Protein AF-A0A1Y6LT30-F1 (afdb_monomer_lite)

Organism: NCBI:txid1276529

Radius of gyration: 30.57 Å; chains: 1; bounding box: 63×72×105 Å

Foldseek 3Di:
DDDPDDWPDPPPPCPPVVVVPDPPVVVVVVVVVCPDPPPPDDDPPVVQQPAQEDEAEDDDDPPPPPPPPLCVVLVPLDQGHQHAEYAYEAEEQVSLQSVLVRNQQHNHQYYEYENYQHDLVSVLSNLVSYPAHAYYYDEYFAQVDDHAADELQSVLVSCLVNLARHAEYAYYYLAHQSPSHPLVVFAAASQSNANHAYYHYEQCNHGNPDHLLVDQVPRRHHLNYAYYEYEYADALLCVLSNLVNCLNSVVSNHFKYKYKYAQADPVPPPDDGRVVVCVVLCPVVVQFACGPPQWDWHWDQGSNGIITMIIGGRQNPDPCRSNVVSVCCNPPNCSVVSVNRHPPVVVVVVVVVVVVVVVVVVVVVVVVVVVVPDDDDDDDDDDDDDDDDDD

pLDDT: mean 70.22, std 22.08, range [25.83, 98.25]

InterPro domains:
  IPR056867 Leucine-rich repeat domain [PF24969] (79-248)

Secondary structure (DSSP, 8-state):
------------TTTTSTTTS-S-HHHHHHHHH---S--SS---HHHHTT--EEEEE--STTTTS-HHHHHHHHSS-PPPP---EEEEES-BHHHHHHHHHH-TTB---EEEEES-B--HHHHHHHHHTBSS--EEEEE---TT---PPEEHHHHHHHHGGGTTT--EEEEE-TTTTTTTEE-TT-PPP-TT-TT--EEEEEHHHHHTTS-GGGS-GGGTS-TT--EEEEE--S-GGGHHHHHHHHGGGGGGT--EEEEEEES--TT-SSS--TTGGGTTGGGGGGG---TT-SEEEEEEEETTEEEEEEEE--GGG-TTTTHHHHHHHHHHHHHHHHHTTS--HHHHHHHHHHHHHHHHHHHHHHHHHHHTT------------------

Sequence (391 aa):
MNSHHRECQPPSTDRLVRSWNAPTKLLEDFLLALRLPQIGTIVGHGVLTRLKYLKFTGHGADFREKQMFTSGLLNAGSTLPAIQTLSARGVTSDRIARWCSMARASTITDLSLIQSDIHENTLDELITGCKKLSRFAYAIEDPSTELESVSVPILSLILLQHRESLVCLCLSNPSNRGEAWDTESGSTSWTEFRNLTTLEVDEQLLVGDVNLAEHDLTRLLPASLRNLKIDTFGHISKLDSMLLRLDSLLPQGLDTLRISFPLYWKEYRGHRRLNTEYMHMFRHAETMTCGHRPYFLVLEHRAGGKRIELQTWDLQEWQDGLTRLTVETRRHGIKRLVELQLPNIWDSDSVLGEALMENFESTVLAVELAGSQRGDIIEDVGSAPAVREAP

Structure (mmCIF, N/CA/C/O backbone):
data_AF-A0A1Y6LT30-F1
#
_entry.id   AF-A0A1Y6LT30-F1
#
loop_
_atom_site.group_PDB
_atom_site.id
_atom_site.type_symbol
_atom_site.label_atom_id
_atom_site.label_alt_id
_atom_site.label_comp_id
_atom_site.label_asym_id
_atom_site.label_entity_id
_atom_site.label_seq_id
_atom_site.pdbx_PDB_ins_code
_atom_site.Cartn_x
_atom_site.Cartn_y
_atom_site.Cartn_z
_atom_site.occupancy
_atom_site.B_iso_or_equiv
_atom_site.auth_seq_id
_atom_site.auth_comp_id
_atom_site.auth_asym_id
_atom_site.auth_atom_id
_atom_site.pdbx_PDB_model_num
ATOM 1 N N . MET A 1 1 ? 16.720 -37.968 -12.703 1.00 38.00 1 MET A N 1
ATOM 2 C CA . MET A 1 1 ? 16.688 -36.847 -11.738 1.00 38.00 1 MET A CA 1
ATOM 3 C C . MET A 1 1 ? 15.489 -36.002 -12.119 1.00 38.00 1 MET A C 1
ATOM 5 O O . MET A 1 1 ? 15.539 -35.340 -13.142 1.00 38.00 1 MET A O 1
ATOM 9 N N . ASN A 1 2 ? 14.379 -36.145 -11.394 1.00 25.83 2 ASN A N 1
ATOM 10 C CA . ASN A 1 2 ? 13.115 -35.488 -11.732 1.00 25.83 2 ASN A CA 1
ATOM 11 C C . ASN A 1 2 ? 13.124 -34.064 -11.168 1.00 25.83 2 ASN A C 1
ATOM 13 O O . ASN A 1 2 ? 12.941 -33.875 -9.967 1.00 25.83 2 ASN A O 1
ATOM 17 N N . SER A 1 3 ? 13.368 -33.074 -12.024 1.00 26.75 3 SER A N 1
ATOM 18 C CA . SER A 1 3 ? 13.163 -31.663 -11.709 1.00 26.75 3 SER A CA 1
ATOM 19 C C . SER A 1 3 ? 11.670 -31.355 -11.792 1.00 26.75 3 SER A C 1
ATOM 21 O O . SER A 1 3 ? 11.097 -31.276 -12.876 1.00 26.75 3 SER A O 1
ATOM 23 N N . HIS A 1 4 ? 11.024 -31.204 -10.639 1.00 28.62 4 HIS A N 1
ATOM 24 C CA . HIS A 1 4 ? 9.681 -30.643 -10.573 1.00 28.62 4 HIS A CA 1
ATOM 25 C C . HIS A 1 4 ? 9.721 -29.177 -11.026 1.00 28.62 4 HIS A C 1
ATOM 27 O O . HIS A 1 4 ? 10.128 -28.298 -10.270 1.00 28.62 4 HIS A O 1
ATOM 33 N N . HIS A 1 5 ? 9.291 -28.923 -12.262 1.00 31.83 5 HIS A N 1
ATOM 34 C CA . HIS A 1 5 ? 8.921 -27.595 -12.736 1.00 31.83 5 HIS A CA 1
ATOM 35 C C . HIS A 1 5 ? 7.693 -27.118 -11.956 1.00 31.83 5 HIS A C 1
ATOM 37 O O . HIS A 1 5 ? 6.584 -27.610 -12.157 1.00 31.83 5 HIS A O 1
ATOM 43 N N . ARG A 1 6 ? 7.894 -26.177 -11.030 1.00 31.36 6 ARG A N 1
ATOM 44 C CA . ARG A 1 6 ? 6.815 -25.318 -10.541 1.00 31.36 6 ARG A CA 1
ATOM 45 C C . ARG A 1 6 ? 6.813 -24.065 -11.405 1.00 31.36 6 ARG A C 1
ATOM 47 O O . ARG A 1 6 ? 7.781 -23.311 -11.393 1.00 31.36 6 ARG A O 1
ATOM 54 N N . GLU A 1 7 ? 5.742 -23.866 -12.161 1.00 32.81 7 GLU A N 1
ATOM 55 C CA . GLU A 1 7 ? 5.439 -22.572 -12.763 1.00 32.81 7 GLU A CA 1
ATOM 56 C C . GLU A 1 7 ? 5.232 -21.555 -11.635 1.00 32.81 7 GLU A C 1
ATOM 58 O O . GLU A 1 7 ? 4.319 -21.689 -10.816 1.00 32.81 7 GLU A O 1
ATOM 63 N N . CYS A 1 8 ? 6.103 -20.548 -11.569 1.00 36.66 8 CYS A N 1
ATOM 64 C CA . CYS A 1 8 ? 5.897 -19.383 -10.721 1.00 36.66 8 CYS A CA 1
ATOM 65 C C . CYS A 1 8 ? 4.796 -18.533 -11.359 1.00 36.66 8 CYS A C 1
ATOM 67 O O . CYS A 1 8 ? 5.068 -17.664 -12.182 1.00 36.66 8 CYS A O 1
ATOM 69 N N . GLN A 1 9 ? 3.538 -18.809 -11.020 1.00 38.75 9 GLN A N 1
ATOM 70 C CA . GLN A 1 9 ? 2.475 -17.844 -11.270 1.00 38.75 9 GLN A CA 1
ATOM 71 C C . GLN A 1 9 ? 2.670 -16.659 -10.316 1.00 38.75 9 GLN A C 1
ATOM 73 O O . GLN A 1 9 ? 2.970 -16.885 -9.138 1.00 38.75 9 GLN A O 1
ATOM 78 N N . PRO A 1 10 ? 2.484 -15.408 -10.775 1.00 40.22 10 PRO A N 1
ATOM 79 C CA . PRO A 1 10 ? 2.452 -14.277 -9.861 1.00 40.22 10 PRO A CA 1
ATOM 80 C C . PRO A 1 10 ? 1.373 -14.553 -8.802 1.00 40.22 10 PRO A C 1
ATOM 82 O O . PRO A 1 10 ? 0.335 -15.142 -9.138 1.00 40.22 10 PRO A O 1
ATOM 85 N N . PRO A 1 11 ? 1.570 -14.160 -7.530 1.00 41.97 11 PRO A N 1
ATOM 86 C CA . PRO A 1 11 ? 0.495 -14.225 -6.554 1.00 41.97 11 PRO A CA 1
ATOM 87 C C . PRO A 1 11 ? -0.694 -13.469 -7.143 1.00 41.97 11 PRO A C 1
ATOM 89 O O . PRO A 1 11 ? -0.612 -12.268 -7.386 1.00 41.97 11 PRO A O 1
ATOM 92 N N . SER A 1 12 ? -1.771 -14.199 -7.452 1.00 35.78 12 SER A N 1
ATOM 93 C CA . SER A 1 12 ? -2.916 -13.648 -8.170 1.00 35.78 12 SER A CA 1
ATOM 94 C C . SER A 1 12 ? -3.327 -12.323 -7.525 1.00 35.78 12 SER A C 1
ATOM 96 O O . SER A 1 12 ? -3.601 -12.294 -6.318 1.00 35.78 12 SER A O 1
ATOM 98 N N . THR A 1 13 ? -3.430 -11.259 -8.324 1.00 37.12 13 THR A N 1
ATOM 99 C CA . THR A 1 13 ? -4.069 -9.974 -7.965 1.00 37.12 13 THR A CA 1
ATOM 100 C C . THR A 1 13 ? -5.422 -10.184 -7.270 1.00 37.12 13 THR A C 1
ATOM 102 O O . THR A 1 13 ? -5.844 -9.404 -6.416 1.00 37.12 13 THR A O 1
ATOM 105 N N . ASP A 1 14 ? -6.041 -11.330 -7.539 1.00 30.61 14 ASP A N 1
ATOM 106 C CA . ASP A 1 14 ? -7.254 -11.831 -6.927 1.00 30.61 14 ASP A CA 1
ATOM 107 C C . ASP A 1 14 ? -7.170 -12.255 -5.449 1.00 30.61 14 ASP A C 1
ATOM 109 O O . ASP A 1 14 ? -8.220 -12.475 -4.867 1.00 30.61 14 ASP A O 1
ATOM 113 N N . ARG A 1 15 ? -6.020 -12.368 -4.766 1.00 29.08 15 ARG A N 1
ATOM 114 C CA . ARG A 1 15 ? -6.014 -12.849 -3.357 1.00 29.08 15 ARG A CA 1
ATOM 115 C C . ARG A 1 15 ? -6.019 -11.762 -2.287 1.00 29.08 15 ARG A C 1
ATOM 117 O O . ARG A 1 15 ? -6.565 -11.992 -1.210 1.00 29.08 15 ARG A O 1
ATOM 124 N N . LEU A 1 16 ? -5.506 -10.568 -2.568 1.00 33.03 16 LEU A N 1
ATOM 125 C CA . LEU A 1 16 ? -5.553 -9.457 -1.605 1.00 33.03 16 LEU A CA 1
ATOM 126 C C . LEU A 1 16 ? -6.727 -8.511 -1.866 1.00 33.03 16 LEU A C 1
ATOM 128 O O . LEU A 1 16 ? -7.348 -8.062 -0.915 1.00 33.03 16 LEU A O 1
ATOM 132 N N . VAL A 1 17 ? -7.143 -8.329 -3.124 1.00 32.22 17 VAL A N 1
ATOM 133 C CA . VAL A 1 17 ? -8.356 -7.551 -3.428 1.00 32.22 17 VAL A CA 1
ATOM 134 C C . VAL A 1 17 ? -9.623 -8.414 -3.358 1.00 32.22 17 VAL A C 1
ATOM 136 O O . VAL A 1 17 ? -10.639 -7.914 -2.880 1.00 32.22 17 VAL A O 1
ATOM 139 N N . ARG A 1 18 ? -9.594 -9.728 -3.678 1.00 31.31 18 ARG A N 1
ATOM 140 C CA . ARG A 1 18 ? -10.751 -10.601 -3.354 1.00 31.31 18 ARG A CA 1
ATOM 141 C C . ARG A 1 18 ? -10.805 -11.062 -1.900 1.00 31.31 18 ARG A C 1
ATOM 143 O O . ARG A 1 18 ? -11.885 -11.435 -1.467 1.00 31.31 18 ARG A O 1
ATOM 150 N N . SER A 1 19 ? -9.734 -10.976 -1.101 1.00 34.22 19 SER A N 1
ATOM 151 C CA . SER A 1 19 ? -9.911 -11.144 0.358 1.00 34.22 19 SER A CA 1
ATOM 152 C C . SER A 1 19 ? -10.644 -9.961 0.997 1.00 34.22 19 SER A C 1
ATOM 154 O O . SER A 1 19 ? -11.203 -10.113 2.079 1.00 34.22 19 SER A O 1
ATOM 156 N N . TRP A 1 20 ? -10.727 -8.827 0.294 1.00 38.78 20 TRP A N 1
ATOM 157 C CA . TRP A 1 20 ? -11.555 -7.681 0.673 1.00 38.78 20 TRP A CA 1
ATOM 158 C C . TRP A 1 20 ? -12.892 -7.648 -0.092 1.00 38.78 20 TRP A C 1
ATOM 160 O O . TRP A 1 20 ? -13.867 -7.093 0.407 1.00 38.78 20 TRP A O 1
ATOM 170 N N . ASN A 1 21 ? -12.975 -8.315 -1.252 1.00 35.88 21 ASN A N 1
ATOM 171 C CA . ASN A 1 21 ? -14.168 -8.432 -2.098 1.00 35.88 21 ASN A CA 1
ATOM 172 C C . ASN A 1 21 ? -14.305 -9.829 -2.771 1.00 35.88 21 ASN A C 1
ATOM 174 O O . ASN A 1 21 ? -14.048 -9.937 -3.967 1.00 35.88 21 ASN A O 1
ATOM 178 N N . ALA A 1 22 ? -14.678 -10.898 -2.040 1.00 29.78 22 ALA A N 1
ATOM 179 C CA . ALA A 1 22 ? -15.556 -12.026 -2.458 1.00 29.78 22 ALA A CA 1
ATOM 180 C C . ALA A 1 22 ? -15.395 -13.291 -1.563 1.00 29.78 22 ALA A C 1
ATOM 182 O O . ALA A 1 22 ? -14.272 -13.619 -1.194 1.00 29.78 22 ALA A O 1
ATOM 183 N N . PRO A 1 23 ? -16.472 -14.052 -1.233 1.00 39.34 23 PRO A N 1
ATOM 184 C CA . PRO A 1 23 ? -17.679 -14.269 -2.030 1.00 39.34 23 PRO A CA 1
ATOM 185 C C . PRO A 1 23 ? -18.854 -13.395 -1.582 1.00 39.34 23 PRO A C 1
ATOM 187 O O . PRO A 1 23 ? -19.693 -13.788 -0.777 1.00 39.34 23 PRO A O 1
ATOM 190 N N . THR A 1 24 ? -18.948 -12.217 -2.189 1.00 44.81 24 THR A N 1
ATOM 191 C CA . THR A 1 24 ? -20.151 -11.392 -2.224 1.00 44.81 24 THR A CA 1
ATOM 192 C C . THR A 1 24 ? -21.163 -11.954 -3.206 1.00 44.81 24 THR A C 1
ATOM 194 O O . THR A 1 24 ? -22.329 -11.785 -2.945 1.00 44.81 24 THR A O 1
ATOM 197 N N . LYS A 1 25 ? -20.800 -12.721 -4.244 1.00 34.50 25 LYS A N 1
ATOM 198 C CA . LYS A 1 25 ? -21.785 -13.179 -5.248 1.00 34.50 25 LYS A CA 1
ATOM 199 C C . LYS A 1 25 ? -22.912 -14.055 -4.685 1.00 34.50 25 LYS A C 1
ATOM 201 O O . LYS A 1 25 ? -24.066 -13.795 -4.965 1.00 34.50 25 LYS A O 1
ATOM 206 N N . LEU A 1 26 ? -22.609 -15.020 -3.813 1.00 34.72 26 LEU A N 1
ATOM 207 C CA . LEU A 1 26 ? -23.641 -15.865 -3.186 1.00 34.72 26 LEU A CA 1
ATOM 208 C C . LEU A 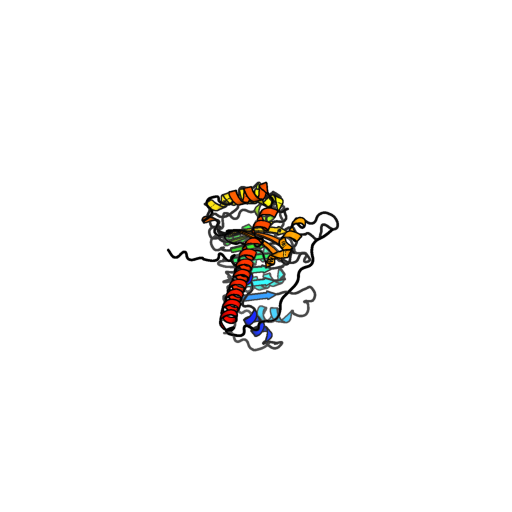1 26 ? -24.484 -15.108 -2.151 1.00 34.72 26 LEU A C 1
ATOM 210 O O . LEU A 1 26 ? -25.648 -15.437 -1.972 1.00 34.72 26 LEU A O 1
ATOM 214 N N . LEU A 1 27 ? -23.916 -14.098 -1.482 1.00 38.81 27 LEU A N 1
ATOM 215 C CA . LEU A 1 27 ? -24.623 -13.277 -0.494 1.00 38.81 27 LEU A CA 1
ATOM 216 C C . LEU A 1 27 ? -25.384 -12.117 -1.149 1.00 38.81 27 LEU A C 1
ATOM 218 O O . LEU A 1 27 ? -26.442 -11.744 -0.672 1.00 38.81 27 LEU A O 1
ATOM 222 N N . GLU A 1 28 ? -24.866 -11.565 -2.241 1.00 35.16 28 GLU A N 1
ATOM 223 C CA . GLU A 1 28 ? -25.508 -10.583 -3.109 1.00 35.16 28 GLU A CA 1
ATOM 224 C C . GLU A 1 28 ? -26.644 -11.251 -3.852 1.00 35.16 28 GLU A C 1
ATOM 226 O O . GLU A 1 28 ? -27.709 -10.671 -3.850 1.00 35.16 28 GLU A O 1
ATOM 231 N N . ASP A 1 29 ? -26.500 -12.479 -4.355 1.00 33.47 29 ASP A N 1
ATOM 232 C CA . ASP A 1 29 ? -27.620 -13.247 -4.906 1.00 33.47 29 ASP A CA 1
ATOM 233 C C . ASP A 1 29 ? -28.640 -13.613 -3.810 1.00 33.47 29 ASP A C 1
ATOM 235 O O . ASP A 1 29 ? -29.841 -13.572 -4.059 1.00 33.47 29 ASP A O 1
ATOM 239 N N . PHE A 1 30 ? -28.205 -13.874 -2.568 1.00 33.78 30 PHE A N 1
ATOM 240 C CA . PHE A 1 30 ? -29.105 -14.102 -1.424 1.00 33.78 30 PHE A CA 1
ATOM 241 C C . PHE A 1 30 ? -29.825 -12.818 -0.965 1.00 33.78 30 PHE A C 1
ATOM 243 O O . PHE A 1 30 ? -30.998 -12.858 -0.600 1.00 33.78 30 PHE A O 1
ATOM 250 N N . LEU A 1 31 ? -29.159 -11.663 -1.020 1.00 35.16 31 LEU A N 1
ATOM 251 C CA . LEU A 1 31 ? -29.709 -10.348 -0.669 1.00 35.16 31 LEU A CA 1
ATOM 252 C C . LEU A 1 31 ? -30.487 -9.705 -1.835 1.00 35.16 31 LEU A C 1
ATOM 254 O O . LEU A 1 31 ? -31.422 -8.953 -1.588 1.00 35.16 31 LEU A O 1
ATOM 258 N N . LEU A 1 32 ? -30.168 -10.037 -3.090 1.00 35.28 32 LEU A N 1
ATOM 259 C CA . LEU A 1 32 ? -30.916 -9.677 -4.304 1.00 35.28 32 LEU A CA 1
ATOM 260 C C . LEU A 1 32 ? -32.156 -10.558 -4.468 1.00 35.28 32 LEU A C 1
ATOM 262 O O . LEU A 1 32 ? -33.185 -10.062 -4.929 1.00 35.28 32 LEU A O 1
ATOM 266 N N . ALA A 1 33 ? -32.099 -11.830 -4.049 1.00 28.86 33 ALA A N 1
ATOM 267 C CA . ALA A 1 33 ? -33.276 -12.690 -3.921 1.00 28.86 33 ALA A CA 1
ATOM 268 C C . ALA A 1 33 ? -34.242 -12.172 -2.841 1.00 28.86 33 ALA A C 1
ATOM 270 O O . ALA A 1 33 ? -35.457 -12.322 -2.968 1.00 28.86 33 ALA A O 1
ATOM 271 N N . LEU A 1 34 ? -33.727 -11.470 -1.828 1.00 31.62 34 LEU A N 1
ATOM 272 C CA . LEU A 1 34 ? -34.512 -10.686 -0.878 1.00 31.62 34 LEU A CA 1
ATOM 273 C C . LEU A 1 34 ? -34.833 -9.297 -1.463 1.00 31.62 34 LEU A C 1
ATOM 275 O O . LEU A 1 34 ? -34.450 -8.265 -0.914 1.00 31.62 34 LEU A O 1
ATOM 279 N N . ARG A 1 35 ? -35.608 -9.240 -2.558 1.00 33.59 35 ARG A N 1
ATOM 280 C CA . ARG A 1 35 ? -36.360 -8.019 -2.909 1.00 33.59 35 ARG A CA 1
ATOM 281 C C . ARG A 1 35 ? -37.359 -7.731 -1.784 1.00 33.59 35 ARG A C 1
ATOM 283 O O . ARG A 1 35 ? -38.499 -8.180 -1.845 1.00 33.59 35 ARG A O 1
ATOM 290 N N . LEU A 1 36 ? -36.943 -7.023 -0.737 1.00 33.44 36 LEU A N 1
ATOM 291 C CA . LEU A 1 36 ? -37.774 -6.841 0.452 1.00 33.44 36 LEU A CA 1
ATOM 292 C C . LEU A 1 36 ? -37.873 -5.380 0.897 1.00 33.44 36 LEU A C 1
ATOM 294 O O . LEU A 1 36 ? -37.036 -4.893 1.653 1.00 33.44 36 LEU A O 1
ATOM 298 N N . PRO A 1 37 ? -38.999 -4.728 0.567 1.00 26.41 37 PRO A N 1
ATOM 299 C CA . PRO A 1 37 ? -39.567 -3.641 1.358 1.00 26.41 37 PRO A CA 1
ATOM 300 C C . PRO A 1 37 ? -40.207 -4.130 2.679 1.00 26.41 37 PRO A C 1
ATOM 302 O O . PRO A 1 37 ? -40.833 -3.338 3.371 1.00 26.41 37 PRO A O 1
ATOM 305 N N . GLN A 1 38 ? -40.112 -5.423 3.034 1.00 30.62 38 GLN A N 1
ATOM 306 C CA . GLN A 1 38 ? -40.931 -6.042 4.093 1.00 30.62 38 GLN A CA 1
ATOM 307 C C . GLN A 1 38 ? -40.151 -6.823 5.168 1.00 30.62 38 GLN A C 1
ATOM 309 O O . GLN A 1 38 ? -40.661 -7.792 5.719 1.00 30.62 38 GLN A O 1
ATOM 314 N N . ILE A 1 39 ? -38.950 -6.388 5.562 1.00 33.84 39 ILE A N 1
ATOM 315 C CA . ILE A 1 39 ? -38.371 -6.817 6.858 1.00 33.84 39 ILE A CA 1
ATOM 316 C C . ILE A 1 39 ? -38.741 -5.779 7.927 1.00 33.84 39 ILE A C 1
ATOM 318 O O . ILE A 1 39 ? -37.893 -5.196 8.590 1.00 33.84 39 ILE A O 1
ATOM 322 N N . GLY A 1 40 ? -40.037 -5.490 8.044 1.00 27.94 40 GLY A N 1
ATOM 323 C CA . GLY A 1 40 ? -40.580 -4.598 9.070 1.00 27.94 40 GLY A CA 1
ATOM 324 C C . GLY A 1 40 ? -41.045 -5.328 10.330 1.00 27.94 40 GLY A C 1
ATOM 325 O O . GLY A 1 40 ? -41.494 -4.676 11.264 1.00 27.94 40 GLY A O 1
ATOM 326 N N . THR A 1 41 ? -41.026 -6.668 10.372 1.00 29.89 41 THR A N 1
ATOM 327 C CA . THR A 1 41 ? -41.742 -7.371 11.458 1.00 29.89 41 THR A CA 1
ATOM 328 C C . THR A 1 41 ? -41.281 -8.792 11.781 1.00 29.89 41 THR A C 1
ATOM 330 O O . THR A 1 41 ? -41.908 -9.443 12.611 1.00 29.89 41 THR A O 1
ATOM 333 N N . ILE A 1 42 ? -40.204 -9.311 11.177 1.00 31.16 42 ILE A N 1
ATOM 334 C CA . ILE A 1 42 ? -39.772 -10.699 11.429 1.00 31.16 42 ILE A CA 1
ATOM 335 C C . ILE A 1 42 ? -38.245 -10.800 11.449 1.00 31.16 42 ILE A C 1
ATOM 337 O O . ILE A 1 42 ? -37.629 -11.328 10.531 1.00 31.16 42 ILE A O 1
ATOM 341 N N . VAL A 1 43 ? -37.608 -10.316 12.514 1.00 33.16 43 VAL A N 1
ATOM 342 C CA . VAL A 1 43 ? -36.287 -10.827 12.906 1.00 33.16 43 VAL A CA 1
ATOM 343 C C . VAL A 1 43 ? -36.322 -11.043 14.410 1.00 33.16 43 VAL A C 1
ATOM 345 O O . VAL A 1 43 ? -36.152 -10.120 15.199 1.00 33.16 43 VAL A O 1
ATOM 348 N N . GLY A 1 44 ? -36.619 -12.279 14.810 1.00 30.20 44 GLY A N 1
ATOM 349 C CA . GLY A 1 44 ? -36.559 -12.682 16.208 1.00 30.20 44 GLY A CA 1
ATOM 350 C C . GLY A 1 44 ? -35.154 -12.476 16.780 1.00 30.20 44 GLY A C 1
ATOM 351 O O . GLY A 1 44 ? -34.150 -12.629 16.081 1.00 30.20 44 GLY A O 1
ATOM 352 N N . HIS A 1 45 ? -35.103 -12.187 18.080 1.00 35.16 45 HIS A N 1
ATOM 353 C CA . HIS A 1 45 ? -33.913 -11.928 18.902 1.00 35.16 45 HIS A CA 1
ATOM 354 C C . HIS A 1 45 ? -32.724 -12.897 18.674 1.00 35.16 45 HIS A C 1
ATOM 356 O O . HIS A 1 45 ? -31.582 -12.547 18.963 1.00 35.16 45 HIS A O 1
ATOM 362 N N . GLY A 1 46 ? -32.968 -14.105 18.149 1.00 33.22 46 GLY A N 1
ATOM 363 C CA . GLY A 1 46 ? -31.957 -15.138 17.890 1.00 33.22 46 GLY A CA 1
ATOM 364 C C . GLY A 1 46 ? -31.187 -15.039 16.563 1.00 33.22 46 GLY A C 1
ATOM 365 O O . GLY A 1 46 ? -30.161 -15.701 16.431 1.00 33.22 46 GLY A O 1
ATOM 366 N N . VAL A 1 47 ? -31.632 -14.244 15.582 1.00 44.50 47 VAL A N 1
ATOM 367 C CA . VAL A 1 47 ? -30.889 -14.065 14.311 1.00 44.50 47 VAL A CA 1
ATOM 368 C C . VAL A 1 47 ? -29.802 -13.001 14.463 1.00 44.50 47 VAL A C 1
ATOM 370 O O . VAL A 1 47 ? -28.707 -13.145 13.919 1.00 44.50 47 VAL A O 1
ATOM 373 N N . LEU A 1 48 ? -30.066 -11.970 15.271 1.00 46.25 48 LEU A N 1
ATOM 374 C CA . LEU A 1 48 ? -29.103 -10.903 15.526 1.00 46.25 48 LEU A CA 1
ATOM 375 C C . LEU A 1 48 ? -27.870 -11.424 16.276 1.00 46.25 48 LEU A C 1
ATOM 377 O O . LEU A 1 48 ? -26.764 -11.051 15.919 1.00 46.25 48 LEU A O 1
ATOM 381 N N . THR A 1 49 ? -27.996 -12.377 17.206 1.00 47.16 49 THR A N 1
ATOM 382 C CA . THR A 1 49 ? -26.857 -12.911 17.989 1.00 47.16 49 THR A CA 1
ATOM 383 C C . THR A 1 49 ? -25.761 -13.612 17.171 1.00 47.16 49 THR A C 1
ATOM 385 O O . THR A 1 49 ? -24.690 -13.884 17.712 1.00 47.16 49 THR A O 1
ATOM 388 N N . ARG A 1 50 ? -25.983 -13.897 15.878 1.00 52.25 50 ARG A N 1
ATOM 389 C CA . ARG A 1 50 ? -25.021 -14.584 14.992 1.00 52.25 50 ARG A CA 1
ATOM 390 C C . ARG A 1 50 ? -24.339 -13.679 13.962 1.00 52.25 50 ARG A C 1
ATOM 392 O O . ARG A 1 50 ? -23.493 -14.164 13.210 1.00 52.25 50 ARG A O 1
ATOM 399 N N . LEU A 1 51 ? -24.684 -12.393 13.905 1.00 59.81 51 LEU A N 1
ATOM 400 C CA . LEU A 1 51 ? -24.072 -11.456 12.960 1.00 59.81 51 LEU A CA 1
ATOM 401 C C . LEU A 1 51 ? -22.626 -11.146 13.369 1.00 59.81 51 LEU A C 1
ATOM 403 O O . LEU A 1 51 ? -22.384 -10.469 14.364 1.00 59.81 51 LEU A O 1
ATOM 407 N N . LYS A 1 52 ? -21.668 -11.638 12.575 1.00 69.12 52 LYS A N 1
ATOM 408 C CA . LYS A 1 52 ? -20.228 -11.360 12.735 1.00 69.12 52 LYS A CA 1
ATOM 409 C C . LYS A 1 52 ? -19.715 -10.245 11.822 1.00 69.12 52 LYS A C 1
ATOM 411 O O . LYS A 1 52 ? -18.651 -9.692 12.087 1.00 69.12 52 LYS A O 1
ATOM 416 N N . TYR A 1 53 ? -20.462 -9.933 10.766 1.00 73.56 53 TYR A N 1
ATOM 417 C CA . TYR A 1 53 ? -20.080 -8.999 9.711 1.00 73.56 53 TYR A CA 1
ATOM 418 C C . TYR A 1 53 ? -21.182 -7.965 9.499 1.00 73.56 53 TYR A C 1
ATOM 420 O O . TYR A 1 53 ? -22.357 -8.327 9.397 1.00 73.56 53 TYR A O 1
ATOM 428 N N . LEU A 1 54 ? -20.795 -6.695 9.404 1.00 75.12 54 LEU A N 1
ATOM 429 C CA . LEU A 1 54 ? -21.699 -5.587 9.125 1.00 75.12 54 LEU A CA 1
ATOM 430 C C . LEU A 1 54 ? -21.088 -4.671 8.059 1.00 75.12 54 LEU A C 1
ATOM 432 O O . LEU A 1 54 ? -19.953 -4.215 8.207 1.00 75.12 54 LEU A O 1
ATOM 436 N N . LYS A 1 55 ? -21.851 -4.397 6.993 1.00 76.75 55 LYS A N 1
ATOM 437 C CA . LYS A 1 55 ? -21.453 -3.501 5.900 1.00 76.75 55 LYS A CA 1
ATOM 438 C C . LYS A 1 55 ? -22.440 -2.349 5.757 1.00 76.75 55 LYS A C 1
ATOM 440 O O . LYS A 1 55 ? -23.632 -2.585 5.571 1.00 76.75 55 LYS A O 1
ATOM 445 N N . PHE A 1 56 ? -21.939 -1.120 5.787 1.00 74.38 56 PHE A N 1
ATOM 446 C CA . PHE A 1 56 ? -22.696 0.091 5.484 1.00 74.38 56 PHE A CA 1
ATOM 447 C C . PHE A 1 56 ? -22.254 0.661 4.141 1.00 74.38 56 PHE A C 1
ATOM 449 O O . PHE A 1 56 ? -21.064 0.835 3.897 1.00 74.38 56 PHE A O 1
ATOM 456 N N . THR A 1 57 ? -23.212 0.994 3.282 1.00 69.00 57 THR A N 1
ATOM 457 C CA . THR A 1 57 ? -22.952 1.678 2.010 1.00 69.00 57 THR A CA 1
ATOM 458 C C . THR A 1 57 ? -23.859 2.898 1.899 1.00 69.00 57 THR A C 1
ATOM 460 O O . THR A 1 57 ? -25.071 2.762 1.716 1.00 69.00 57 THR A O 1
ATOM 463 N N . GLY A 1 58 ? -23.287 4.092 2.033 1.00 57.78 58 GLY A N 1
ATOM 464 C CA . GLY A 1 58 ? -23.911 5.350 1.640 1.00 57.78 58 GLY A CA 1
ATOM 465 C C . GLY A 1 58 ? -23.604 5.627 0.171 1.00 57.78 58 GLY A C 1
ATOM 466 O O . GLY A 1 58 ? -22.441 5.709 -0.207 1.00 57.78 58 GLY A O 1
ATOM 467 N N . HIS A 1 59 ? -24.630 5.739 -0.671 1.00 44.50 59 HIS A N 1
ATOM 468 C CA . HIS A 1 59 ? -24.473 6.174 -2.060 1.00 44.50 59 HIS A CA 1
ATOM 469 C C . HIS A 1 59 ? -25.072 7.571 -2.231 1.00 44.50 59 HIS A C 1
ATOM 471 O O . HIS A 1 59 ? -26.288 7.696 -2.178 1.00 44.50 59 HIS A O 1
ATOM 477 N N . GLY A 1 60 ? -24.231 8.573 -2.507 1.00 40.34 60 GLY A N 1
ATOM 478 C CA . GLY A 1 60 ? -24.600 9.821 -3.193 1.00 40.34 60 GLY A CA 1
ATOM 479 C C . GLY A 1 60 ? -25.531 10.809 -2.469 1.00 40.34 60 GLY A C 1
ATOM 480 O O . GLY A 1 60 ? -26.218 10.491 -1.502 1.00 40.34 60 GLY A O 1
ATOM 481 N N . ALA A 1 61 ? -25.548 12.040 -2.989 1.00 34.38 61 ALA A N 1
ATOM 482 C CA . ALA A 1 61 ? -26.200 13.228 -2.429 1.00 34.38 61 ALA A CA 1
ATOM 483 C C . ALA A 1 61 ? -27.750 13.209 -2.397 1.00 34.38 61 ALA A C 1
ATOM 485 O O . ALA A 1 61 ? -28.348 14.090 -1.788 1.00 34.38 61 ALA A O 1
ATOM 486 N N . ASP A 1 62 ? -28.410 12.189 -2.956 1.00 38.06 62 ASP A N 1
ATOM 487 C CA . ASP A 1 62 ? -29.883 12.071 -3.014 1.00 38.06 62 ASP A CA 1
ATOM 488 C C . ASP A 1 62 ? -30.488 11.162 -1.924 1.00 38.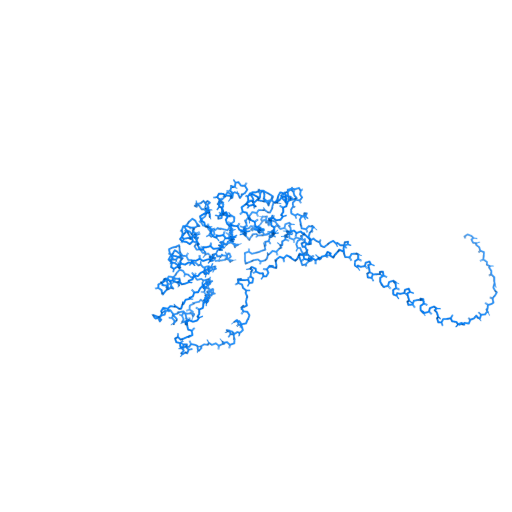06 62 ASP A C 1
ATOM 490 O O . ASP A 1 62 ? -31.548 10.556 -2.072 1.00 38.06 62 ASP A O 1
ATOM 494 N N . PHE A 1 63 ? -29.831 11.049 -0.770 1.00 41.25 63 PHE A N 1
ATOM 495 C CA . PHE A 1 63 ? -30.206 10.085 0.272 1.00 41.25 63 PHE A CA 1
ATOM 496 C C . PHE A 1 63 ? -31.042 10.659 1.427 1.00 41.25 63 PHE A C 1
ATOM 498 O O . PHE A 1 63 ? -30.896 10.237 2.578 1.00 41.25 63 PHE A O 1
ATOM 505 N N . ARG A 1 64 ? -31.966 11.589 1.145 1.00 38.03 64 ARG A N 1
ATOM 506 C CA . ARG A 1 64 ? -32.991 11.985 2.134 1.00 38.03 64 ARG A CA 1
ATOM 507 C C . ARG A 1 64 ? -34.062 10.901 2.352 1.00 38.03 64 ARG A C 1
ATOM 509 O O . ARG A 1 64 ? -34.644 10.863 3.430 1.00 38.03 64 ARG A O 1
ATOM 516 N N . GLU A 1 65 ? -34.260 9.964 1.418 1.00 34.59 65 GLU A N 1
ATOM 517 C CA . GLU A 1 65 ? -35.364 8.982 1.493 1.00 34.59 65 GLU A CA 1
ATOM 518 C C . GLU A 1 65 ? -35.045 7.623 2.148 1.00 34.59 65 GLU A C 1
ATOM 520 O O . GLU A 1 65 ? -35.969 6.925 2.560 1.00 34.59 65 GLU A O 1
ATOM 525 N N . LYS A 1 66 ? -33.780 7.228 2.361 1.0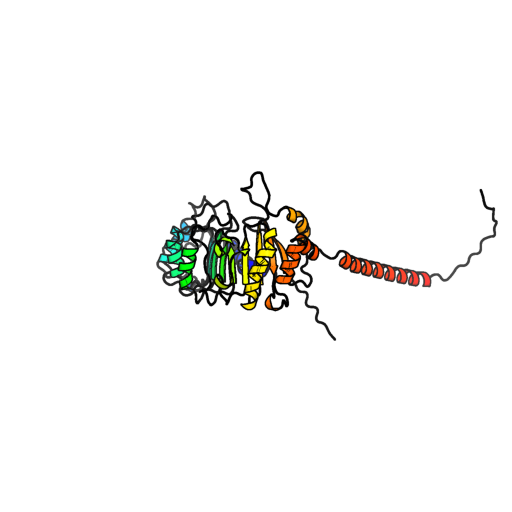0 37.34 66 LYS A N 1
ATOM 526 C CA . LYS A 1 66 ? -33.460 5.972 3.091 1.00 37.34 66 LYS A CA 1
ATOM 527 C C . LYS A 1 66 ? -33.139 6.192 4.573 1.00 37.34 66 LYS A C 1
ATOM 529 O O . LYS A 1 66 ? -32.268 5.530 5.135 1.00 37.34 66 LYS A O 1
ATOM 534 N N . GLN A 1 67 ? -33.850 7.114 5.222 1.00 38.56 67 GLN A N 1
ATOM 535 C CA . GLN A 1 67 ? -33.745 7.361 6.666 1.00 38.56 67 GLN A CA 1
ATOM 536 C C . GLN A 1 67 ? -34.367 6.247 7.535 1.00 38.56 67 GLN A C 1
ATOM 538 O O . GLN A 1 67 ? -34.065 6.183 8.725 1.00 38.56 67 GLN A O 1
ATOM 543 N N . MET A 1 68 ? -35.198 5.353 6.979 1.00 33.56 68 MET A N 1
ATOM 544 C CA . MET A 1 68 ? -35.983 4.389 7.777 1.00 33.56 68 MET A CA 1
ATOM 545 C C . MET A 1 68 ? -35.249 3.093 8.169 1.00 33.56 68 MET A C 1
ATOM 547 O O . MET A 1 68 ? -35.563 2.504 9.198 1.00 33.56 68 MET A O 1
ATOM 551 N N . PHE A 1 69 ? -34.260 2.636 7.390 1.00 35.50 69 PHE A N 1
ATOM 552 C CA . PHE A 1 69 ? -33.633 1.323 7.632 1.00 35.50 69 PHE A CA 1
ATOM 553 C C . PHE A 1 69 ? -32.588 1.352 8.755 1.00 35.50 69 PHE A C 1
ATOM 555 O O . PHE A 1 69 ? -32.496 0.422 9.553 1.00 35.50 69 PHE A O 1
ATOM 562 N N . THR A 1 70 ? -31.812 2.436 8.844 1.00 41.62 70 THR A N 1
ATOM 563 C CA . THR A 1 70 ? -30.830 2.627 9.917 1.00 41.62 70 THR A CA 1
ATOM 564 C C . THR A 1 70 ? -31.518 2.999 11.225 1.00 41.62 70 THR A C 1
ATOM 566 O O . THR A 1 70 ? -31.164 2.458 12.260 1.00 41.62 70 THR A O 1
ATOM 569 N N . SER A 1 71 ? -32.558 3.831 11.206 1.00 37.50 71 SER A N 1
ATOM 570 C CA . SER A 1 71 ? -33.283 4.228 12.422 1.00 37.50 71 SER A CA 1
ATOM 571 C C . SER A 1 71 ? -34.027 3.071 13.108 1.00 37.50 71 SER A C 1
ATOM 573 O O . SER A 1 71 ? -34.046 3.025 14.334 1.00 37.50 71 SER A O 1
ATOM 575 N N . GLY A 1 72 ? -34.569 2.097 12.366 1.00 37.88 72 GLY A N 1
ATOM 576 C CA . GLY A 1 72 ? -35.267 0.940 12.954 1.00 37.88 72 GLY A CA 1
ATOM 577 C C . GLY A 1 72 ? -34.359 -0.038 13.716 1.00 37.88 72 GLY A C 1
ATOM 578 O O . GLY A 1 72 ? -34.736 -0.526 14.777 1.00 37.88 72 GLY A O 1
ATOM 579 N N . LEU A 1 73 ? -33.144 -0.286 13.211 1.00 42.41 73 LEU A N 1
ATOM 580 C CA . LEU A 1 73 ? -32.123 -1.114 13.876 1.00 42.41 73 LEU A CA 1
ATOM 581 C C . LEU A 1 73 ? -31.354 -0.345 14.966 1.00 42.41 73 LEU A C 1
ATOM 583 O O . LEU A 1 73 ? -30.899 -0.960 15.926 1.00 42.41 73 LEU A O 1
ATOM 587 N N . LEU A 1 74 ? -31.217 0.981 14.827 1.00 44.81 74 LEU A N 1
ATOM 588 C CA . LEU A 1 74 ? -30.467 1.845 15.752 1.00 44.81 74 LEU A CA 1
ATOM 589 C C . LEU A 1 74 ? -31.302 2.367 16.942 1.00 44.81 74 LEU A C 1
ATOM 591 O O . LEU A 1 74 ? -30.727 2.853 17.908 1.00 44.81 74 LEU A O 1
ATOM 595 N N . ASN A 1 75 ? -32.639 2.272 16.913 1.00 40.22 75 ASN A N 1
ATOM 596 C CA . ASN A 1 75 ? -33.506 2.750 18.008 1.00 40.22 75 ASN A CA 1
ATOM 597 C C . ASN A 1 75 ? -33.917 1.661 19.014 1.00 40.22 75 ASN A C 1
ATOM 599 O O . ASN A 1 75 ? -34.478 1.977 20.064 1.00 40.22 75 ASN A O 1
ATOM 603 N N . ALA A 1 76 ? -33.663 0.384 18.727 1.00 38.56 76 ALA A N 1
ATOM 604 C CA . ALA A 1 76 ? -33.893 -0.682 19.692 1.00 38.56 76 ALA A CA 1
ATOM 605 C C . ALA A 1 76 ? -32.681 -0.751 20.631 1.00 38.56 76 ALA A C 1
ATOM 607 O O . ALA A 1 76 ? -31.582 -1.064 20.186 1.00 38.56 76 ALA A O 1
ATOM 608 N N . GLY A 1 77 ? -32.869 -0.469 21.926 1.00 38.72 77 GLY A N 1
ATOM 609 C CA . GLY A 1 77 ? -31.842 -0.516 22.985 1.00 38.72 77 GLY A CA 1
ATOM 610 C C . GLY A 1 77 ? -31.230 -1.902 23.260 1.00 38.72 77 GLY A C 1
ATOM 611 O O . GLY A 1 77 ? -30.846 -2.201 24.387 1.00 38.72 77 GLY A O 1
ATOM 612 N N . SER A 1 78 ? -31.169 -2.769 22.252 1.00 45.09 78 SER A N 1
ATOM 613 C CA . SER A 1 78 ? -30.467 -4.041 22.262 1.00 45.09 78 SER A CA 1
ATOM 614 C C . SER A 1 78 ? -28.980 -3.814 22.014 1.00 45.09 78 SER A C 1
ATOM 616 O O . SER A 1 78 ? -28.592 -3.231 21.000 1.00 45.09 78 SER A O 1
ATOM 618 N N . THR A 1 79 ? -28.146 -4.325 22.917 1.00 51.69 79 THR A N 1
ATOM 619 C CA . THR A 1 79 ? -26.714 -4.495 22.681 1.00 51.69 79 THR A CA 1
ATOM 620 C C . THR A 1 79 ? -26.511 -5.265 21.380 1.00 51.69 79 THR A C 1
ATOM 622 O O . THR A 1 79 ? -27.062 -6.353 21.188 1.00 51.69 79 THR A O 1
ATOM 625 N N . LEU A 1 80 ? -25.753 -4.673 20.457 1.00 54.47 80 LEU A N 1
ATOM 626 C CA . LEU A 1 80 ? -25.410 -5.342 19.212 1.00 54.47 80 LEU A CA 1
ATOM 627 C C . LEU A 1 80 ? -24.659 -6.652 19.531 1.00 54.47 80 LEU A C 1
ATOM 629 O O . LEU A 1 80 ? -23.908 -6.715 20.509 1.00 54.47 80 LEU A O 1
ATOM 633 N N . PRO A 1 81 ? -24.865 -7.709 18.729 1.00 57.50 81 PRO A N 1
ATOM 634 C CA . PRO A 1 81 ? -24.091 -8.945 18.821 1.00 57.50 81 PRO A CA 1
ATOM 635 C C . PRO A 1 81 ? -22.586 -8.676 18.720 1.00 57.50 81 PRO A C 1
ATOM 637 O O . PRO A 1 81 ? -22.160 -7.588 18.335 1.00 57.50 81 PRO A O 1
ATOM 640 N N . ALA A 1 82 ? -21.782 -9.698 19.022 1.00 68.31 82 ALA A N 1
ATOM 641 C CA . ALA A 1 82 ? -20.330 -9.660 18.892 1.00 68.31 82 ALA A CA 1
ATOM 642 C C . ALA A 1 82 ? -19.879 -9.530 17.415 1.00 68.31 82 ALA A C 1
ATOM 644 O O . ALA A 1 82 ? -19.384 -10.483 16.810 1.00 68.31 82 ALA A O 1
ATOM 645 N N . ILE A 1 83 ? -20.077 -8.352 16.822 1.00 73.94 83 ILE A N 1
ATOM 646 C CA . ILE A 1 83 ? -19.607 -7.984 15.488 1.00 73.94 83 ILE A CA 1
ATOM 647 C C . ILE A 1 83 ? -18.081 -7.992 15.527 1.00 73.94 83 ILE A C 1
ATOM 649 O O . ILE A 1 83 ? -17.476 -7.356 16.389 1.00 73.94 83 ILE A O 1
ATOM 653 N N . GLN A 1 84 ? -17.470 -8.731 14.606 1.00 84.56 84 GLN A N 1
ATOM 654 C CA . GLN A 1 84 ? -16.015 -8.830 14.471 1.00 84.56 84 GLN A CA 1
ATOM 655 C C . GLN A 1 84 ? -15.513 -7.923 13.351 1.00 84.56 84 GLN A C 1
ATOM 657 O O . GLN A 1 84 ? -14.446 -7.330 13.469 1.00 84.56 84 GLN A O 1
ATOM 662 N N . THR A 1 85 ? -16.307 -7.760 12.293 1.00 85.94 85 THR A N 1
ATOM 663 C CA . THR A 1 85 ? -15.924 -6.971 11.125 1.00 85.94 85 THR A CA 1
ATOM 664 C C . THR A 1 85 ? -16.951 -5.893 10.829 1.00 85.94 85 THR A C 1
ATOM 666 O O . THR A 1 85 ? -18.137 -6.185 10.640 1.00 85.94 85 THR A O 1
ATOM 669 N N . LEU A 1 86 ? -16.471 -4.657 10.732 1.00 86.75 86 LEU A N 1
ATOM 670 C CA . LEU A 1 86 ? -17.234 -3.490 10.324 1.00 86.75 86 LEU A CA 1
ATOM 671 C C . LEU A 1 86 ? -16.594 -2.880 9.080 1.00 86.75 86 LEU A C 1
ATOM 673 O O . LEU A 1 86 ? -15.438 -2.468 9.098 1.00 86.75 86 LEU A O 1
ATOM 677 N N . SER A 1 87 ? -17.367 -2.803 8.002 1.00 87.94 87 SER A N 1
ATOM 678 C CA . SER A 1 87 ? -16.985 -2.086 6.789 1.00 87.94 87 SER A CA 1
ATOM 679 C C . SER A 1 87 ? -18.004 -0.989 6.520 1.00 87.94 87 SER A C 1
ATOM 681 O O . SER A 1 87 ? -19.202 -1.250 6.432 1.00 87.94 87 SER A O 1
ATOM 683 N N . ALA A 1 88 ? -17.549 0.246 6.402 1.00 86.25 88 ALA A N 1
ATOM 684 C CA . ALA A 1 88 ? -18.385 1.392 6.111 1.00 86.25 88 ALA A CA 1
ATOM 685 C C . ALA A 1 88 ? -17.855 2.104 4.873 1.00 86.25 88 ALA A C 1
ATOM 687 O O . ALA A 1 88 ? -16.654 2.323 4.737 1.00 86.25 88 ALA A O 1
ATOM 688 N N . ARG A 1 89 ? -18.764 2.461 3.967 1.00 85.94 89 ARG A N 1
ATOM 689 C CA . ARG A 1 89 ? -18.469 3.255 2.780 1.00 85.94 89 ARG A CA 1
ATOM 690 C C . ARG A 1 89 ? -19.394 4.460 2.703 1.00 85.94 89 ARG A C 1
ATOM 692 O O . ARG A 1 89 ? -20.605 4.262 2.803 1.00 85.94 89 ARG A O 1
ATOM 699 N N . GLY A 1 90 ? -18.871 5.668 2.487 1.00 83.06 90 GLY A N 1
ATOM 700 C CA . GLY A 1 90 ? -19.711 6.862 2.305 1.00 83.06 90 GLY A CA 1
ATOM 701 C C . GLY A 1 90 ? -20.505 7.250 3.555 1.00 83.06 90 GLY A C 1
ATOM 702 O O . GLY A 1 90 ? -21.688 7.582 3.452 1.00 83.06 90 GLY A O 1
ATOM 703 N N . VAL A 1 91 ? -19.918 7.099 4.746 1.00 82.31 91 VAL A N 1
ATOM 704 C CA . VAL A 1 91 ? -20.592 7.361 6.030 1.00 82.31 91 VAL A CA 1
ATOM 705 C C . VAL A 1 91 ? -20.051 8.644 6.662 1.00 82.31 91 VAL A C 1
ATOM 707 O O . VAL A 1 91 ? -18.867 8.923 6.541 1.00 82.31 91 VAL A O 1
ATOM 710 N N . THR A 1 92 ? -20.926 9.404 7.329 1.00 83.00 92 THR A N 1
ATOM 711 C CA . THR A 1 92 ? -20.585 10.650 8.033 1.00 83.00 92 THR A CA 1
ATOM 712 C C . THR A 1 92 ? -20.387 10.440 9.538 1.00 83.00 92 THR A C 1
ATOM 714 O O . THR A 1 92 ? -20.956 9.501 10.114 1.00 83.00 92 THR A O 1
ATOM 717 N N . SER A 1 93 ? -19.676 11.362 10.193 1.00 81.94 93 SER A N 1
ATOM 718 C CA . SER A 1 93 ? -19.463 11.415 11.651 1.00 81.94 93 SER A CA 1
ATOM 719 C C . SER A 1 93 ? -20.733 11.147 12.467 1.00 81.94 93 SER A C 1
ATOM 721 O O . SER A 1 93 ? -20.761 10.228 13.282 1.00 81.94 93 SER A O 1
ATOM 723 N N . ASP A 1 94 ? -21.843 11.837 12.182 1.00 78.81 94 ASP A N 1
ATOM 724 C CA . ASP A 1 94 ? -23.112 11.684 12.920 1.00 78.81 94 ASP A CA 1
ATOM 725 C C . ASP A 1 94 ? -23.689 10.262 12.899 1.00 78.81 94 ASP A C 1
ATOM 727 O O . ASP A 1 94 ? -24.442 9.846 13.789 1.00 78.81 94 ASP A O 1
ATOM 731 N N . ARG A 1 95 ? -23.430 9.513 11.824 1.00 74.56 95 ARG A N 1
ATOM 732 C CA . ARG A 1 95 ? -23.894 8.126 11.702 1.00 74.56 95 ARG A CA 1
ATOM 733 C C . ARG A 1 95 ? -23.012 7.192 12.522 1.00 74.56 95 ARG A C 1
ATOM 735 O O . ARG A 1 95 ? -23.540 6.265 13.134 1.00 74.56 95 ARG A O 1
ATOM 742 N N . ILE A 1 96 ? -21.710 7.457 12.561 1.00 77.81 96 ILE A N 1
ATOM 743 C CA . ILE A 1 96 ? -20.751 6.676 13.342 1.00 77.81 96 ILE A CA 1
ATOM 744 C C . ILE A 1 96 ? -20.888 6.974 14.831 1.00 77.81 96 ILE A C 1
ATOM 746 O O . ILE A 1 96 ? -20.980 6.032 15.604 1.00 77.81 96 ILE A O 1
ATOM 750 N N . ALA A 1 97 ? -21.019 8.235 15.239 1.00 77.69 97 ALA A N 1
ATOM 751 C CA . ALA A 1 97 ? -21.203 8.618 16.639 1.00 77.69 97 ALA A CA 1
ATOM 752 C C . ALA A 1 97 ? -22.423 7.921 17.271 1.00 77.69 97 ALA A C 1
ATOM 754 O O . ALA A 1 97 ? -22.354 7.371 18.374 1.00 77.69 97 ALA A O 1
ATOM 755 N N . ARG A 1 98 ? -23.536 7.836 16.527 1.00 73.44 98 ARG A N 1
ATOM 756 C CA . ARG A 1 98 ? -24.709 7.051 16.945 1.00 73.44 98 ARG A CA 1
ATOM 757 C C . ARG A 1 98 ? -24.372 5.579 17.146 1.00 73.44 98 ARG A C 1
ATOM 759 O O . ARG A 1 98 ? -24.792 4.993 18.140 1.00 73.44 98 ARG A O 1
ATOM 766 N N . TRP A 1 99 ? -23.587 4.991 16.253 1.00 71.06 99 TRP A N 1
ATOM 767 C CA . TRP A 1 99 ? -23.139 3.613 16.404 1.00 71.06 99 TRP A CA 1
ATOM 768 C C . TRP A 1 99 ? -22.198 3.435 17.609 1.00 71.06 99 TRP A C 1
ATOM 770 O O . TRP A 1 99 ? -22.431 2.539 18.419 1.00 71.06 99 TRP A O 1
ATOM 780 N N . CYS A 1 100 ? -21.216 4.321 17.803 1.00 72.19 100 CYS A N 1
ATOM 781 C CA . CYS A 1 100 ? -20.299 4.309 18.949 1.00 72.19 100 CYS A CA 1
ATOM 782 C C . CYS A 1 100 ? -21.058 4.347 20.282 1.00 72.19 100 CYS A C 1
ATOM 784 O O . CYS A 1 100 ? -20.738 3.600 21.210 1.00 72.19 100 CYS A O 1
ATOM 786 N N . SER A 1 101 ? -22.127 5.147 20.356 1.00 69.25 101 SER A N 1
ATOM 787 C CA . SER A 1 101 ? -22.974 5.242 21.548 1.00 69.25 101 SER A CA 1
ATOM 788 C C . SER A 1 101 ? -23.666 3.916 21.912 1.00 69.25 101 SER A C 1
ATOM 790 O O . SER A 1 101 ? -23.876 3.629 23.093 1.00 69.25 101 SER A O 1
ATOM 792 N N . MET A 1 102 ? -23.955 3.074 20.914 1.00 63.12 102 MET A N 1
ATOM 793 C CA . MET A 1 102 ? -24.627 1.779 21.074 1.00 63.12 102 MET A CA 1
ATOM 794 C C . MET A 1 102 ? -23.656 0.603 21.220 1.00 63.12 102 MET A C 1
ATOM 796 O O . MET A 1 102 ? -23.981 -0.396 21.859 1.00 63.12 102 MET A O 1
ATOM 800 N N . ALA A 1 103 ? -22.470 0.704 20.622 1.00 60.28 103 ALA A N 1
ATOM 801 C CA . ALA A 1 103 ? -21.490 -0.372 20.510 1.00 60.28 103 ALA A CA 1
ATOM 802 C C . ALA A 1 103 ? -20.397 -0.319 21.591 1.00 60.28 103 ALA A C 1
ATOM 804 O O . ALA A 1 103 ? -19.285 -0.802 21.367 1.00 60.28 103 ALA A O 1
ATOM 805 N N . ARG A 1 104 ? -20.697 0.262 22.763 1.00 56.19 104 ARG A N 1
ATOM 806 C CA . ARG A 1 104 ? -19.757 0.363 23.891 1.00 56.19 104 ARG A CA 1
ATOM 807 C C . ARG A 1 104 ? -19.094 -0.995 24.159 1.00 56.19 104 ARG A C 1
ATOM 809 O O . ARG A 1 104 ? -19.762 -1.958 24.527 1.00 56.19 104 ARG A O 1
ATOM 816 N N . ALA A 1 105 ? -17.769 -1.033 24.002 1.00 57.12 105 ALA A N 1
ATOM 817 C CA . ALA A 1 105 ? -16.919 -2.215 24.141 1.00 57.12 105 ALA A CA 1
ATOM 818 C C . ALA A 1 105 ? -17.122 -3.272 23.033 1.00 57.12 105 ALA A C 1
ATOM 820 O O . ALA A 1 105 ? -17.360 -4.456 23.308 1.00 57.12 105 ALA A O 1
ATOM 821 N N . SER A 1 106 ? -16.996 -2.833 21.779 1.00 66.75 106 SER A N 1
ATOM 822 C CA . SER A 1 106 ? -17.202 -3.667 20.598 1.00 66.75 106 SER A CA 1
ATOM 823 C C . SER A 1 106 ? -16.163 -4.795 20.498 1.00 66.75 106 SER A C 1
ATOM 825 O O . SER A 1 106 ? -14.992 -4.654 20.867 1.00 66.75 106 SER A O 1
ATOM 827 N N . THR A 1 107 ? -16.594 -5.950 19.990 1.00 81.62 107 THR A N 1
ATOM 828 C CA . THR A 1 107 ? -15.720 -7.089 19.657 1.00 81.62 107 THR A CA 1
ATOM 829 C C . THR A 1 107 ? -15.078 -6.947 18.279 1.00 81.62 107 THR A C 1
ATOM 831 O O . THR A 1 107 ? -14.613 -7.943 17.724 1.00 81.62 107 THR A O 1
ATOM 834 N N . ILE A 1 108 ? -15.096 -5.740 17.707 1.00 86.25 108 ILE A N 1
ATOM 835 C CA . ILE A 1 108 ? -14.576 -5.499 16.370 1.00 86.25 108 ILE A CA 1
ATOM 836 C C . ILE A 1 108 ? -13.069 -5.703 16.386 1.00 86.25 108 ILE A C 1
ATOM 838 O O . ILE A 1 108 ? -12.338 -5.110 17.181 1.00 86.25 108 ILE A O 1
ATOM 842 N N . THR A 1 109 ? -12.634 -6.561 15.479 1.00 90.62 109 THR A N 1
ATOM 843 C CA . THR A 1 109 ? -11.240 -6.851 15.174 1.00 90.62 109 THR A CA 1
ATOM 844 C C . THR A 1 109 ? -10.842 -6.283 13.819 1.00 90.62 109 THR A C 1
ATOM 846 O O . THR A 1 109 ? -9.660 -6.042 13.597 1.00 90.62 109 THR A O 1
ATOM 849 N N . ASP A 1 110 ? -11.803 -6.038 12.928 1.00 92.50 110 ASP A N 1
ATOM 850 C CA . ASP A 1 110 ? -11.565 -5.606 11.556 1.00 92.50 110 ASP A CA 1
ATOM 851 C C . ASP A 1 110 ? -12.443 -4.391 11.246 1.00 92.50 110 ASP A C 1
ATOM 853 O O . ASP A 1 110 ? -13.669 -4.504 11.175 1.00 92.50 110 ASP A O 1
ATOM 857 N N . LEU A 1 111 ? -11.815 -3.233 11.065 1.00 92.69 111 LEU A N 1
ATOM 858 C CA . LEU A 1 111 ? -12.488 -1.974 10.770 1.00 92.69 111 LEU A CA 1
ATOM 859 C C . LEU A 1 111 ? -12.017 -1.434 9.422 1.00 92.69 111 LEU A C 1
ATOM 861 O O . LEU A 1 111 ? -10.825 -1.239 9.209 1.00 92.69 111 LEU A O 1
ATOM 865 N N . SER A 1 112 ? -12.957 -1.177 8.519 1.00 92.25 112 SER A N 1
ATOM 866 C CA . SER A 1 112 ? -12.692 -0.597 7.206 1.00 92.25 112 SER A CA 1
ATOM 867 C C . SER A 1 112 ? -13.618 0.587 6.965 1.00 92.25 112 SER A C 1
ATOM 869 O O . SER A 1 112 ? -14.839 0.450 7.021 1.00 92.25 112 SER A O 1
ATOM 871 N N . LEU A 1 113 ? -13.026 1.743 6.697 1.00 90.25 113 LEU A N 1
ATOM 872 C CA . LEU A 1 113 ? -13.696 3.007 6.437 1.00 90.25 113 LEU A CA 1
ATOM 873 C C . LEU A 1 113 ? -13.259 3.475 5.049 1.00 90.25 113 LEU A C 1
ATOM 875 O O . LEU A 1 113 ? -12.090 3.756 4.815 1.00 90.25 113 LEU A O 1
ATOM 879 N N . ILE A 1 114 ? -14.188 3.497 4.102 1.00 87.44 114 ILE A N 1
ATOM 880 C CA . ILE A 1 114 ? -13.912 3.834 2.704 1.00 87.44 114 ILE A CA 1
ATOM 881 C C . ILE A 1 114 ? -14.722 5.075 2.351 1.00 87.44 114 ILE A C 1
ATOM 883 O O . ILE A 1 114 ? -15.924 5.116 2.607 1.00 87.44 114 ILE A O 1
ATOM 887 N N . GLN A 1 115 ? -14.110 6.091 1.754 1.00 84.50 115 GLN A N 1
ATOM 888 C CA . GLN A 1 115 ? -14.799 7.305 1.311 1.00 84.50 115 GLN A CA 1
ATOM 889 C C . GLN A 1 115 ? -15.701 7.913 2.405 1.00 84.50 115 GLN A C 1
ATOM 891 O O . GLN A 1 115 ? -16.849 8.259 2.137 1.00 84.50 115 GLN A O 1
ATOM 896 N N . SER A 1 116 ? -15.264 7.887 3.665 1.00 82.88 116 SER A N 1
ATOM 897 C CA . SER A 1 116 ? -16.110 8.239 4.809 1.00 82.88 116 SER A CA 1
ATOM 898 C C . SER A 1 116 ? -15.627 9.537 5.437 1.00 82.88 116 SER A C 1
ATOM 900 O O . SER A 1 116 ? -14.463 9.641 5.806 1.00 82.88 116 SER A O 1
ATOM 902 N N . ASP A 1 117 ? -16.542 10.492 5.565 1.00 83.25 117 ASP A N 1
ATOM 903 C CA . ASP A 1 117 ? -16.298 11.824 6.115 1.00 83.25 117 ASP A CA 1
ATOM 904 C C . ASP A 1 117 ? -16.440 11.780 7.639 1.00 83.25 117 ASP A C 1
ATOM 906 O O . ASP A 1 117 ? -17.552 11.802 8.182 1.00 83.25 117 ASP A O 1
ATOM 910 N N . ILE A 1 118 ? -15.322 11.561 8.328 1.00 81.06 118 ILE A N 1
ATOM 911 C CA . ILE A 1 118 ? -15.303 11.255 9.759 1.00 81.06 118 ILE A CA 1
ATOM 912 C C . ILE A 1 118 ? -14.341 12.212 10.446 1.00 81.06 118 ILE A C 1
ATOM 914 O O . ILE A 1 118 ? -13.135 12.134 10.233 1.00 81.06 118 ILE A O 1
ATOM 918 N N . HIS A 1 119 ? -14.878 13.053 11.326 1.00 83.94 119 HIS A N 1
ATOM 919 C CA . HIS A 1 119 ? -14.084 13.919 12.184 1.00 83.94 119 HIS A CA 1
ATOM 920 C C . HIS A 1 119 ? -13.203 13.084 13.114 1.00 83.94 119 HIS A C 1
ATOM 922 O O . HIS A 1 119 ? -13.626 12.045 13.633 1.00 83.94 119 HIS A O 1
ATOM 928 N N . GLU A 1 120 ? -12.019 13.603 13.418 1.00 85.06 120 GLU A N 1
ATOM 929 C CA . GLU A 1 120 ? -11.008 12.940 14.246 1.00 85.06 120 GLU A CA 1
ATOM 930 C C . GLU A 1 120 ? -11.550 12.479 15.604 1.00 85.06 120 GLU A C 1
ATOM 932 O O . GLU A 1 120 ? -11.314 11.342 15.999 1.00 85.06 120 GLU A O 1
ATOM 937 N N . ASN A 1 121 ? -12.374 13.296 16.270 1.00 86.50 121 ASN A N 1
ATOM 938 C CA . ASN A 1 121 ? -12.998 12.931 17.550 1.00 86.50 121 ASN A CA 1
ATOM 939 C C . ASN A 1 121 ? -13.906 11.696 17.429 1.00 86.50 121 ASN A C 1
ATOM 941 O O . ASN A 1 121 ? -13.920 10.830 18.298 1.00 86.50 121 ASN A O 1
ATOM 945 N N . THR A 1 122 ? -14.672 11.595 16.339 1.00 87.12 122 THR A N 1
ATOM 946 C CA . THR A 1 122 ? -15.548 10.436 16.108 1.00 87.12 122 THR A CA 1
ATOM 947 C C . THR A 1 122 ? -14.734 9.198 15.740 1.00 87.12 122 THR A C 1
ATOM 949 O O . THR A 1 122 ? -15.095 8.080 16.113 1.00 87.12 122 THR A O 1
ATOM 952 N N . LEU A 1 123 ? -13.631 9.390 15.013 1.00 87.81 123 LEU A N 1
ATOM 953 C CA . LEU A 1 123 ? -12.700 8.326 14.665 1.00 87.81 123 LEU A CA 1
ATOM 954 C C . LEU A 1 123 ? -11.985 7.776 15.908 1.00 87.81 123 LEU A C 1
ATOM 956 O O . LEU A 1 123 ? -11.883 6.557 16.052 1.00 87.81 123 LEU A O 1
ATOM 960 N N . ASP A 1 124 ? -11.570 8.653 16.824 1.00 89.62 124 ASP A N 1
ATOM 961 C CA . ASP A 1 124 ? -11.008 8.282 18.124 1.00 89.62 124 ASP A CA 1
ATOM 962 C C . ASP A 1 124 ? -12.006 7.462 18.944 1.00 89.62 124 ASP A C 1
ATOM 964 O O . ASP A 1 124 ? -11.713 6.330 19.325 1.00 89.62 124 ASP A O 1
ATOM 968 N N . GLU A 1 125 ? -13.233 7.960 19.129 1.00 88.06 125 GLU A N 1
ATOM 969 C CA . GLU A 1 125 ? -14.278 7.225 19.853 1.00 88.06 125 GLU A CA 1
ATOM 970 C C . GLU A 1 125 ? -14.546 5.833 19.253 1.00 88.06 125 GLU A C 1
ATOM 972 O O . GLU A 1 125 ? -14.729 4.855 19.986 1.00 88.06 125 GLU A O 1
ATOM 977 N N . LEU A 1 126 ? -14.549 5.725 17.920 1.00 88.44 126 LEU A N 1
ATOM 978 C CA . LEU A 1 126 ? -14.754 4.470 17.199 1.00 88.44 126 LEU A CA 1
ATOM 979 C C . LEU A 1 126 ? -13.611 3.472 17.439 1.00 88.44 126 LEU A C 1
ATOM 981 O O . LEU A 1 126 ? -13.862 2.306 17.763 1.00 88.44 126 LEU A O 1
ATOM 985 N N . ILE A 1 127 ? -12.362 3.911 17.280 1.00 90.19 127 ILE A N 1
ATOM 986 C CA . ILE A 1 127 ? -11.182 3.045 17.404 1.00 90.19 127 ILE A CA 1
ATOM 987 C C . ILE A 1 127 ? -10.929 2.680 18.871 1.00 90.19 127 ILE A C 1
ATOM 989 O O . ILE A 1 127 ? -10.697 1.507 19.178 1.00 90.19 127 ILE A O 1
ATOM 993 N N . THR A 1 128 ? -11.049 3.643 19.784 1.00 88.00 128 THR A N 1
ATOM 994 C CA . THR A 1 128 ? -10.949 3.439 21.238 1.00 88.00 128 THR A CA 1
ATOM 995 C C . THR A 1 128 ? -12.076 2.532 21.753 1.00 88.00 128 THR A C 1
ATOM 997 O O . THR A 1 128 ? -11.898 1.753 22.691 1.00 88.00 128 THR A O 1
ATOM 1000 N N . GLY A 1 129 ? -13.246 2.555 21.104 1.00 84.88 129 GLY A N 1
ATOM 1001 C CA . GLY A 1 129 ? -14.362 1.653 21.397 1.00 84.88 129 GLY A CA 1
ATOM 1002 C C . GLY A 1 129 ? -14.128 0.183 21.012 1.00 84.88 129 GLY A C 1
ATOM 1003 O O . GLY A 1 129 ? -14.894 -0.691 21.443 1.00 84.88 129 GLY A O 1
ATOM 1004 N N . CYS A 1 130 ? -13.100 -0.119 20.214 1.00 87.44 130 CYS A N 1
ATOM 1005 C CA . CYS A 1 130 ? -12.703 -1.483 19.862 1.00 87.44 130 CYS A CA 1
ATOM 1006 C C . CYS A 1 130 ? -11.819 -2.073 20.968 1.00 87.44 130 CYS A C 1
ATOM 1008 O O . CYS A 1 130 ? -10.889 -1.428 21.429 1.00 87.44 130 CYS A O 1
ATOM 1010 N N . LYS A 1 131 ? -12.059 -3.320 21.400 1.00 85.50 131 LYS A N 1
ATOM 1011 C CA . LYS A 1 131 ? -11.227 -3.941 22.457 1.00 85.50 131 LYS A CA 1
ATOM 1012 C C . LYS A 1 131 ? -9.858 -4.419 21.975 1.00 85.50 131 LYS A C 1
ATOM 1014 O O . LYS A 1 131 ? -8.913 -4.449 22.756 1.00 85.50 131 LYS A O 1
ATOM 1019 N N . LYS A 1 132 ? -9.788 -4.920 20.740 1.00 89.19 132 LYS A N 1
ATOM 1020 C CA . LYS A 1 132 ? -8.584 -5.544 20.177 1.00 89.19 132 LYS A CA 1
ATOM 1021 C C . LYS A 1 132 ? -8.619 -5.457 18.656 1.00 89.19 132 LYS A C 1
ATOM 1023 O O . LYS A 1 132 ? -8.979 -6.424 17.983 1.00 89.19 132 LYS A O 1
ATOM 1028 N N . LEU A 1 133 ? -8.268 -4.296 18.119 1.00 93.31 133 LEU A N 1
ATOM 1029 C CA . LEU A 1 133 ? -8.274 -4.085 16.680 1.00 93.31 133 LEU A CA 1
ATOM 1030 C C . LEU A 1 133 ? -7.075 -4.800 16.045 1.00 93.31 133 LEU A C 1
ATOM 1032 O O . LEU A 1 133 ? -5.934 -4.611 16.466 1.00 93.31 133 LEU A O 1
ATOM 1036 N N . SER A 1 134 ? -7.341 -5.651 15.057 1.00 96.00 134 SER A N 1
ATOM 1037 C CA . SER A 1 134 ? -6.336 -6.429 14.328 1.00 96.00 134 SER A CA 1
ATOM 1038 C C . SER A 1 134 ? -6.124 -5.928 12.905 1.00 96.00 134 SER A C 1
ATOM 1040 O O . SER A 1 134 ? -4.997 -5.952 12.412 1.00 96.00 134 SER A O 1
ATOM 1042 N N . ARG A 1 135 ? -7.177 -5.438 12.249 1.00 96.69 135 ARG A N 1
ATOM 1043 C CA . ARG A 1 135 ? -7.092 -4.847 10.915 1.00 96.69 135 ARG A CA 1
ATOM 1044 C C . ARG A 1 135 ? -7.773 -3.491 10.902 1.00 96.69 135 ARG A C 1
ATOM 1046 O O . ARG A 1 135 ? -8.920 -3.380 11.333 1.00 96.69 135 ARG A O 1
ATOM 1053 N N . PHE A 1 136 ? -7.074 -2.493 10.381 1.00 95.94 136 PHE A N 1
ATOM 1054 C CA . PHE A 1 136 ? -7.619 -1.160 10.171 1.00 95.94 136 PHE A CA 1
ATOM 1055 C C . PHE A 1 136 ? -7.395 -0.711 8.731 1.00 95.94 136 PHE A C 1
ATOM 1057 O O . PHE A 1 136 ? -6.298 -0.861 8.190 1.00 95.94 136 PHE A O 1
ATOM 1064 N N . ALA A 1 137 ? -8.439 -0.154 8.128 1.00 93.62 137 ALA A N 1
ATOM 1065 C CA . ALA A 1 137 ? -8.398 0.434 6.804 1.00 93.62 137 ALA A CA 1
ATOM 1066 C C . ALA A 1 137 ? -9.090 1.789 6.802 1.00 93.62 137 ALA A C 1
ATOM 1068 O O . ALA A 1 137 ? -10.257 1.878 7.191 1.00 93.62 137 ALA A O 1
ATOM 1069 N N . TYR A 1 138 ? -8.409 2.796 6.276 1.00 90.81 138 TYR A N 1
ATOM 1070 C CA . TYR A 1 138 ? -8.998 4.073 5.920 1.00 90.81 138 TYR A CA 1
ATOM 1071 C C . TYR A 1 138 ? -8.578 4.415 4.488 1.00 90.81 138 TYR A C 1
ATOM 1073 O O . TYR A 1 138 ? -7.390 4.583 4.212 1.00 90.81 138 TYR A O 1
ATOM 1081 N N . ALA A 1 139 ? -9.542 4.439 3.566 1.00 87.19 139 ALA A N 1
ATOM 1082 C CA . ALA A 1 139 ? -9.276 4.584 2.138 1.00 87.19 139 ALA A CA 1
ATOM 1083 C C . ALA A 1 139 ? -10.157 5.656 1.486 1.00 87.19 139 ALA A C 1
ATOM 1085 O O . ALA A 1 139 ? -11.371 5.665 1.686 1.00 87.19 139 ALA A O 1
ATOM 1086 N N . ILE A 1 140 ? -9.570 6.509 0.649 1.00 82.56 140 ILE A N 1
ATOM 1087 C CA . ILE A 1 140 ? -10.276 7.507 -0.162 1.00 82.56 140 ILE A CA 1
ATOM 1088 C C . ILE A 1 140 ? -10.061 7.143 -1.631 1.00 82.56 140 ILE A C 1
ATOM 1090 O O . ILE A 1 140 ? -8.955 7.184 -2.158 1.00 82.56 140 ILE A O 1
ATOM 1094 N N . GLU A 1 141 ? -11.129 6.695 -2.277 1.00 77.88 141 GLU A N 1
ATOM 1095 C CA . GLU A 1 141 ? -11.117 6.112 -3.616 1.00 77.88 141 GLU A CA 1
ATOM 1096 C C . GLU A 1 141 ? -11.545 7.104 -4.708 1.00 77.88 141 GLU A C 1
ATOM 1098 O O . GLU A 1 141 ? -11.086 6.984 -5.846 1.00 77.88 141 GLU A O 1
ATOM 1103 N N . ASP A 1 142 ? -12.437 8.048 -4.393 1.00 73.38 142 ASP A N 1
ATOM 1104 C CA . ASP A 1 142 ? -13.046 8.966 -5.362 1.00 73.38 142 ASP A CA 1
ATOM 1105 C C . ASP A 1 142 ? -12.546 10.415 -5.167 1.00 73.38 142 ASP A C 1
ATOM 1107 O O . ASP A 1 142 ? -12.778 10.995 -4.104 1.00 73.38 142 ASP A O 1
ATOM 1111 N N . PRO A 1 143 ? -11.907 11.028 -6.188 1.00 63.47 143 PRO A N 1
ATOM 1112 C CA . PRO A 1 143 ? -11.372 12.394 -6.116 1.00 63.47 143 PRO A CA 1
ATOM 1113 C C . PRO A 1 143 ? -12.439 13.485 -6.106 1.00 63.47 143 PRO A C 1
ATOM 1115 O O . PRO A 1 143 ? -12.124 14.641 -5.859 1.00 63.47 143 PRO A O 1
ATOM 1118 N N . SER A 1 144 ? -13.685 13.158 -6.446 1.00 65.25 144 SER A N 1
ATOM 1119 C CA . SER A 1 144 ? -14.768 14.142 -6.517 1.00 65.25 144 SER A CA 1
ATOM 1120 C C . SER A 1 144 ? -15.421 14.43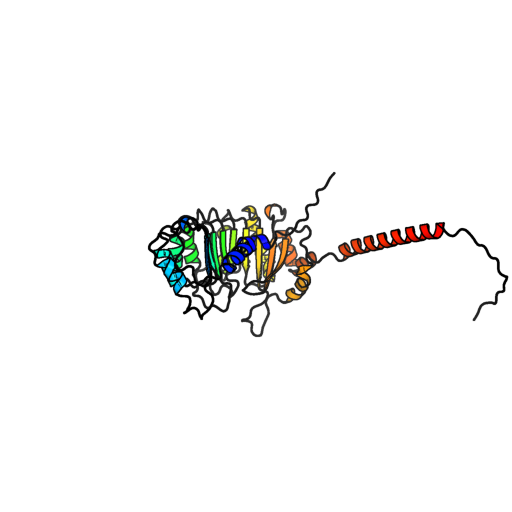4 -5.169 1.00 65.25 144 SER A C 1
ATOM 1122 O O . SER A 1 144 ? -16.264 15.323 -5.082 1.00 65.25 144 SER A O 1
ATOM 1124 N N . THR A 1 145 ? -15.065 13.681 -4.125 1.00 65.62 145 THR A N 1
ATOM 1125 C CA . THR A 1 145 ? -15.599 13.911 -2.784 1.00 65.62 145 THR A CA 1
ATOM 1126 C C . THR A 1 145 ? -14.642 14.804 -2.011 1.00 65.62 145 THR A C 1
ATOM 1128 O O . THR A 1 145 ? -13.547 14.376 -1.658 1.00 65.62 145 THR A O 1
ATOM 1131 N N . GLU A 1 146 ? -15.072 16.030 -1.738 1.00 67.38 146 GLU A N 1
ATOM 1132 C CA . GLU A 1 146 ? -14.435 16.877 -0.733 1.00 67.38 146 GLU A CA 1
ATOM 1133 C C . GLU A 1 146 ? -14.733 16.258 0.639 1.00 67.38 146 GLU A C 1
ATOM 1135 O O . GLU A 1 146 ? -15.886 16.206 1.066 1.00 67.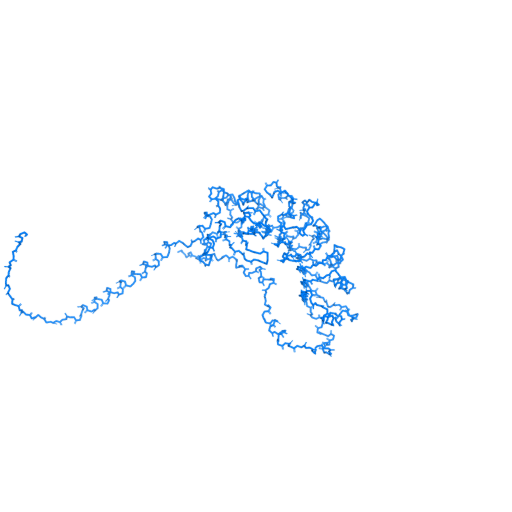38 146 GLU A O 1
ATOM 1140 N N . LEU A 1 147 ? -13.704 15.695 1.267 1.00 71.69 147 LEU A N 1
ATOM 1141 C CA . LEU A 1 147 ? -13.743 15.152 2.623 1.00 71.69 147 LEU A CA 1
ATOM 1142 C C . LEU A 1 147 ? -12.892 16.050 3.511 1.00 71.69 147 LEU A C 1
ATOM 1144 O O . LEU A 1 147 ? -11.912 16.629 3.033 1.00 71.69 147 LEU A O 1
ATOM 1148 N N . GLU A 1 148 ? -13.235 16.142 4.792 1.00 72.00 148 GLU A N 1
ATOM 1149 C CA . GLU A 1 148 ? -12.314 16.765 5.735 1.00 72.00 148 GLU A CA 1
ATOM 1150 C C . GLU A 1 148 ? -11.001 15.982 5.799 1.00 72.00 148 GLU A C 1
ATOM 1152 O O . GLU A 1 148 ? -10.980 14.746 5.772 1.00 72.00 148 GLU A O 1
ATOM 1157 N N . SER A 1 149 ? -9.892 16.717 5.859 1.00 71.56 149 SER A N 1
ATOM 1158 C CA . SER A 1 149 ? -8.573 16.117 5.982 1.00 71.56 149 SER A CA 1
ATOM 1159 C C . SER A 1 149 ? -8.431 15.433 7.336 1.00 71.56 149 SER A C 1
ATOM 1161 O O . SER A 1 149 ? -8.732 16.035 8.366 1.00 71.56 149 SER A O 1
ATOM 1163 N N . VAL A 1 150 ? -7.925 14.202 7.347 1.00 75.12 150 VAL A N 1
ATOM 1164 C CA . VAL A 1 150 ? -7.608 13.490 8.592 1.00 75.12 150 VAL A CA 1
ATOM 1165 C C . VAL A 1 150 ? -6.126 13.677 8.897 1.00 75.12 150 VAL A C 1
ATOM 1167 O O . VAL A 1 150 ? -5.278 13.304 8.080 1.00 75.12 150 VAL A O 1
ATOM 1170 N N . SER A 1 151 ? -5.797 14.214 10.076 1.00 78.19 151 SER A N 1
ATOM 1171 C CA . SER A 1 151 ? -4.409 14.312 10.522 1.00 78.19 151 SER A CA 1
ATOM 1172 C C . SER A 1 151 ? -3.852 12.927 10.841 1.00 78.19 151 SER A C 1
ATOM 1174 O O . SER A 1 151 ? -4.341 12.196 11.710 1.00 78.19 151 SER A O 1
ATOM 1176 N N . VAL A 1 152 ? -2.795 12.538 10.133 1.00 75.94 152 VAL A N 1
ATOM 1177 C CA . VAL A 1 152 ? -2.206 11.201 10.277 1.00 75.94 152 VAL A CA 1
ATOM 1178 C C . VAL A 1 152 ? -1.421 11.015 11.570 1.00 75.94 152 VAL A C 1
ATOM 1180 O O . VAL A 1 152 ? -1.515 9.929 12.146 1.00 75.94 152 VAL A O 1
ATOM 1183 N N . PRO A 1 153 ? -0.733 12.030 12.119 1.00 78.88 153 PRO A N 1
ATOM 1184 C CA . PRO A 1 153 ? -0.192 11.923 13.469 1.00 78.88 153 PRO A CA 1
ATOM 1185 C C . PRO A 1 153 ? -1.275 11.663 14.517 1.00 78.88 153 PRO A C 1
ATOM 1187 O O . PRO A 1 153 ? -1.074 10.825 15.395 1.00 78.88 153 PRO A O 1
ATOM 1190 N N . ILE A 1 154 ? -2.448 12.289 14.385 1.00 82.94 154 ILE A N 1
ATOM 1191 C CA . ILE A 1 154 ? -3.591 12.025 15.269 1.00 82.94 154 ILE A CA 1
ATOM 1192 C C . ILE A 1 154 ? -4.094 10.593 15.071 1.00 82.94 154 ILE A C 1
ATOM 1194 O O . ILE A 1 154 ? -4.244 9.854 16.044 1.00 82.94 154 ILE A O 1
ATOM 1198 N N . LEU A 1 155 ? -4.256 10.146 13.824 1.00 86.06 155 LEU A N 1
ATOM 1199 C CA . LEU A 1 155 ? -4.639 8.765 13.525 1.00 86.06 155 LEU A CA 1
ATOM 1200 C C . LEU A 1 155 ? -3.648 7.739 14.096 1.00 86.06 155 LEU A C 1
ATOM 1202 O O . LEU A 1 155 ? -4.061 6.728 14.661 1.00 86.06 155 LEU A O 1
ATOM 1206 N N . SER A 1 156 ? -2.345 8.002 13.990 1.00 86.50 156 SER A N 1
ATOM 1207 C CA . SER A 1 156 ? -1.299 7.159 14.569 1.00 86.50 156 SER A CA 1
ATOM 1208 C C . SER A 1 156 ? -1.423 7.089 16.089 1.00 86.50 156 SER A C 1
ATOM 1210 O O . SER A 1 156 ? -1.470 5.990 16.642 1.00 86.50 156 SER A O 1
ATOM 1212 N N . LEU A 1 157 ? -1.587 8.236 16.761 1.00 87.50 157 LEU A N 1
ATOM 1213 C CA . LEU A 1 157 ? -1.797 8.306 18.212 1.00 87.50 157 LEU A CA 1
ATOM 1214 C C . LEU A 1 157 ? -3.029 7.511 18.662 1.00 87.50 157 LEU A C 1
ATOM 1216 O O . LEU A 1 157 ? -2.959 6.782 19.653 1.00 87.50 157 LEU A O 1
ATOM 1220 N N . ILE A 1 158 ? -4.133 7.600 17.919 1.00 90.38 158 ILE A N 1
ATOM 1221 C CA . ILE A 1 158 ? -5.349 6.823 18.188 1.00 90.38 158 ILE A CA 1
ATOM 1222 C C . ILE A 1 158 ? -5.066 5.318 18.024 1.00 90.38 158 ILE A C 1
ATOM 1224 O O . ILE A 1 158 ? -5.419 4.504 18.882 1.00 90.38 158 ILE A O 1
ATOM 1228 N N . LEU A 1 159 ? -4.379 4.926 16.947 1.00 93.38 159 LEU A N 1
ATOM 1229 C CA . LEU A 1 159 ? -4.055 3.526 16.659 1.00 93.38 159 LEU A CA 1
ATOM 1230 C C . LEU A 1 159 ? -3.034 2.919 17.636 1.00 93.38 159 LEU A C 1
ATOM 1232 O O . LEU A 1 159 ? -3.056 1.701 17.824 1.00 93.38 159 LEU A O 1
ATOM 1236 N N . LEU A 1 160 ? -2.187 3.715 18.303 1.00 92.56 160 LEU A N 1
ATOM 1237 C CA . LEU A 1 160 ? -1.204 3.226 19.288 1.00 92.56 160 LEU A CA 1
ATOM 1238 C C . LEU A 1 160 ? -1.839 2.444 20.445 1.00 92.56 160 LEU A C 1
ATOM 1240 O O . LEU A 1 160 ? -1.192 1.570 21.029 1.00 92.56 160 LEU A O 1
ATOM 1244 N N . GLN A 1 161 ? -3.116 2.683 20.748 1.00 91.31 161 GLN A N 1
ATOM 1245 C CA . GLN A 1 161 ? -3.865 1.884 21.724 1.00 91.31 161 GLN A CA 1
ATOM 1246 C C . GLN A 1 161 ? -3.934 0.395 21.333 1.00 91.31 161 GLN A C 1
ATOM 1248 O O . GLN A 1 161 ? -4.008 -0.482 22.195 1.00 91.31 161 GLN A O 1
ATOM 1253 N N . HIS A 1 162 ? -3.832 0.103 20.034 1.00 93.75 162 HIS A N 1
ATOM 1254 C CA . HIS A 1 162 ? -3.859 -1.232 19.436 1.00 93.75 162 HIS A CA 1
ATOM 1255 C C . HIS A 1 162 ? -2.474 -1.722 18.992 1.00 93.75 162 HIS A C 1
ATOM 1257 O O . HIS A 1 162 ? -2.380 -2.685 18.229 1.00 93.75 162 HIS A O 1
ATOM 1263 N N . ARG A 1 163 ? -1.379 -1.118 19.480 1.00 94.44 163 ARG A N 1
ATOM 1264 C CA . ARG A 1 163 ? 0.005 -1.445 19.064 1.00 94.44 163 ARG A CA 1
ATOM 1265 C C . ARG A 1 163 ? 0.397 -2.923 19.200 1.00 94.44 163 ARG A C 1
ATOM 1267 O O . ARG A 1 163 ? 1.226 -3.419 18.443 1.00 94.44 163 ARG A O 1
ATOM 1274 N N . GLU A 1 164 ? -0.214 -3.632 20.151 1.00 95.00 164 GLU A N 1
ATOM 1275 C CA . GLU A 1 164 ? 0.025 -5.061 20.408 1.00 95.00 164 GLU A CA 1
ATOM 1276 C C . GLU A 1 164 ? -0.963 -5.981 19.666 1.00 95.00 164 GLU A C 1
ATOM 1278 O O . GLU A 1 164 ? -0.823 -7.201 19.705 1.00 95.00 164 GLU A O 1
ATOM 1283 N N . SER A 1 165 ? -1.999 -5.453 19.011 1.00 95.81 165 SER A N 1
ATOM 1284 C CA . SER A 1 165 ? -3.011 -6.268 18.325 1.00 95.81 165 SER A CA 1
ATOM 1285 C C . SER A 1 165 ? -3.106 -6.033 16.830 1.00 95.81 165 SER A C 1
ATOM 1287 O O . SER A 1 165 ? -3.545 -6.944 16.126 1.00 95.81 165 SER A O 1
ATOM 1289 N N . LEU A 1 166 ? -2.701 -4.856 16.353 1.00 97.12 166 LEU A N 1
ATOM 1290 C CA . LEU A 1 166 ? -2.787 -4.483 14.952 1.00 97.12 166 LEU A CA 1
ATOM 1291 C C . LEU A 1 166 ? -1.794 -5.306 14.119 1.00 97.12 166 LEU A C 1
ATOM 1293 O O . LEU A 1 166 ? -0.596 -5.317 14.385 1.00 97.12 166 LEU A O 1
ATOM 1297 N N . VAL A 1 167 ? -2.321 -6.007 13.117 1.00 97.81 167 VAL A N 1
ATOM 1298 C CA . VAL A 1 167 ? -1.589 -6.901 12.206 1.00 97.81 167 VAL A CA 1
ATOM 1299 C C . VAL A 1 167 ? -1.554 -6.344 10.787 1.00 97.81 167 VAL A C 1
ATOM 1301 O O . VAL A 1 167 ? -0.565 -6.547 10.079 1.00 97.81 167 VAL A O 1
ATOM 1304 N N . CYS A 1 168 ? -2.620 -5.651 10.377 1.00 97.81 168 CYS A N 1
ATOM 1305 C CA . CYS A 1 168 ? -2.758 -5.051 9.054 1.00 97.81 168 CYS A CA 1
ATOM 1306 C C . CYS A 1 168 ? -3.241 -3.602 9.164 1.00 97.81 168 CYS A C 1
ATOM 1308 O O . CYS A 1 168 ? -4.251 -3.338 9.824 1.00 97.81 168 CYS A O 1
ATOM 1310 N N . LEU A 1 169 ? -2.538 -2.698 8.489 1.00 96.62 169 LEU A N 1
ATOM 1311 C CA . LEU A 1 169 ? -2.874 -1.284 8.391 1.00 96.62 169 LEU A CA 1
ATOM 1312 C C . LEU A 1 169 ? -2.911 -0.874 6.917 1.00 96.62 169 LEU A C 1
ATOM 1314 O O . LEU A 1 169 ? -1.956 -1.125 6.186 1.00 96.62 169 LEU A O 1
ATOM 1318 N N . CYS A 1 170 ? -4.008 -0.256 6.490 1.00 94.19 170 CYS A N 1
ATOM 1319 C CA . CYS A 1 170 ? -4.183 0.280 5.145 1.00 94.19 170 CYS A CA 1
ATOM 1320 C C . CYS A 1 170 ? -4.638 1.741 5.231 1.00 94.19 170 CYS A C 1
ATOM 1322 O O . CYS A 1 170 ? -5.746 2.008 5.691 1.00 94.19 170 CYS A O 1
ATOM 1324 N N . LEU A 1 171 ? -3.790 2.673 4.806 1.00 91.25 171 LEU A N 1
ATOM 1325 C CA . LEU A 1 171 ? -4.063 4.109 4.749 1.00 91.25 171 LEU A CA 1
ATOM 1326 C C . LEU A 1 171 ? -3.798 4.587 3.323 1.00 91.25 171 LEU A C 1
ATOM 1328 O O . LEU A 1 171 ? -2.648 4.790 2.947 1.00 91.25 171 LEU A O 1
ATOM 1332 N N . SER A 1 172 ? -4.845 4.721 2.512 1.00 86.44 172 SER A N 1
ATOM 1333 C CA . SER A 1 172 ? -4.680 5.019 1.085 1.00 86.44 172 SER A CA 1
ATOM 1334 C C . SER A 1 172 ? -5.581 6.156 0.618 1.00 86.44 172 SER A C 1
ATOM 1336 O O . SER A 1 172 ? -6.770 6.203 0.921 1.00 86.44 172 SER A O 1
ATOM 1338 N N . ASN A 1 173 ? -5.031 7.071 -0.166 1.00 80.69 173 ASN A N 1
ATOM 1339 C CA . ASN A 1 173 ? -5.770 8.097 -0.889 1.00 80.69 173 ASN A CA 1
ATOM 1340 C C . ASN A 1 173 ? -5.286 8.136 -2.343 1.00 80.69 173 ASN A C 1
ATOM 1342 O O . ASN A 1 173 ? -4.668 9.107 -2.796 1.00 80.69 173 ASN A O 1
ATOM 1346 N N . PRO A 1 174 ? -5.575 7.083 -3.129 1.00 68.75 174 PRO A N 1
ATOM 1347 C CA . PRO A 1 174 ? -5.219 7.042 -4.541 1.00 68.75 174 PRO A CA 1
ATOM 1348 C C . PRO A 1 174 ? -5.821 8.186 -5.369 1.00 68.75 174 PRO A C 1
ATOM 1350 O O . PRO A 1 174 ? -5.365 8.398 -6.493 1.00 68.75 174 PRO A O 1
ATOM 1353 N N . SER A 1 175 ? -6.850 8.876 -4.869 1.00 66.19 175 SER A N 1
ATOM 1354 C CA . SER A 1 175 ? -7.636 9.847 -5.625 1.00 66.19 175 SER A CA 1
ATOM 1355 C C . SER A 1 175 ? -7.081 11.271 -5.670 1.00 66.19 175 SER A C 1
ATOM 1357 O O . SER A 1 175 ? -7.154 11.871 -6.739 1.00 66.19 175 SER A O 1
ATOM 1359 N N . ASN A 1 176 ? -6.545 11.824 -4.575 1.00 63.84 176 ASN A N 1
ATOM 1360 C CA . ASN A 1 176 ? -6.277 13.270 -4.497 1.00 63.84 176 ASN A CA 1
ATOM 1361 C C . ASN A 1 176 ? -4.849 13.643 -4.058 1.00 63.84 176 ASN A C 1
ATOM 1363 O O . ASN A 1 176 ? -4.686 14.468 -3.181 1.00 63.84 176 ASN A O 1
ATOM 1367 N N . ARG A 1 177 ? -3.798 13.015 -4.605 1.00 64.88 177 ARG A N 1
ATOM 1368 C CA . ARG A 1 177 ? -2.373 13.298 -4.287 1.00 64.88 177 ARG A CA 1
ATOM 1369 C C . ARG A 1 177 ? -2.024 13.228 -2.801 1.00 64.88 177 ARG A C 1
ATOM 1371 O O . ARG A 1 177 ? -1.083 13.893 -2.392 1.00 64.88 177 ARG A O 1
ATOM 1378 N N . GLY A 1 178 ? -2.813 12.512 -2.008 1.00 60.12 178 GLY A N 1
ATOM 1379 C CA . GLY A 1 178 ? -2.703 12.577 -0.560 1.00 60.12 178 GLY A CA 1
ATOM 1380 C C . GLY A 1 178 ? -3.113 13.920 0.064 1.00 60.12 178 GLY A C 1
ATOM 1381 O O . GLY A 1 178 ? -2.962 14.053 1.261 1.00 60.12 178 GLY A O 1
ATOM 1382 N N . GLU A 1 179 ? -3.708 14.873 -0.665 1.00 64.31 179 GLU A N 1
ATOM 1383 C CA . GLU A 1 179 ? -4.231 16.154 -0.135 1.00 64.31 179 GLU A CA 1
ATOM 1384 C C . GLU A 1 179 ? -5.344 15.976 0.906 1.00 64.31 179 GLU A C 1
ATOM 1386 O O . GLU A 1 179 ? -5.616 16.882 1.682 1.00 64.31 179 GLU A O 1
ATOM 1391 N N . ALA A 1 180 ? -6.009 14.817 0.934 1.00 62.44 180 ALA A N 1
ATOM 1392 C CA . ALA A 1 180 ? -6.941 14.511 2.024 1.00 62.44 180 ALA A CA 1
ATOM 1393 C C . ALA A 1 180 ? -6.218 14.157 3.336 1.00 62.44 180 ALA A C 1
ATOM 1395 O O . ALA A 1 180 ? -6.856 13.940 4.364 1.00 62.44 180 ALA A O 1
ATOM 1396 N N . TRP A 1 181 ? -4.894 14.058 3.299 1.00 72.69 181 TRP A N 1
ATOM 1397 C CA . TRP A 1 181 ? -4.062 13.946 4.475 1.00 72.69 181 TRP A CA 1
ATOM 1398 C C . TRP A 1 181 ? -3.524 15.323 4.813 1.00 72.69 181 TRP A C 1
ATOM 1400 O O . TRP A 1 181 ? -2.932 15.994 3.970 1.00 72.69 181 TRP A O 1
ATOM 1410 N N . ASP A 1 182 ? -3.697 15.723 6.065 1.00 70.25 182 ASP A N 1
ATOM 1411 C CA . ASP A 1 182 ? -2.972 16.871 6.586 1.00 70.25 182 ASP A CA 1
ATOM 1412 C C . ASP A 1 182 ? -1.506 16.461 6.824 1.00 70.25 182 ASP A C 1
ATOM 1414 O O . ASP A 1 182 ? -1.170 15.807 7.818 1.00 70.25 182 ASP A O 1
ATOM 1418 N N . THR A 1 183 ? -0.640 16.786 5.858 1.00 64.62 183 THR A N 1
ATOM 1419 C CA . THR A 1 183 ? 0.802 16.496 5.896 1.00 64.62 183 THR A CA 1
ATOM 1420 C C . THR A 1 183 ? 1.622 17.604 6.553 1.00 64.62 183 THR A C 1
ATOM 1422 O O . THR A 1 183 ? 2.817 17.394 6.782 1.00 64.62 183 THR A O 1
ATOM 1425 N N . GLU A 1 184 ? 1.010 18.737 6.942 1.00 63.72 184 GLU A N 1
ATOM 1426 C CA . GLU A 1 184 ? 1.712 19.840 7.629 1.00 63.72 184 GLU A CA 1
ATOM 1427 C C . GLU A 1 184 ? 2.354 19.371 8.947 1.00 63.72 184 GLU A C 1
ATOM 1429 O O . GLU A 1 184 ? 3.314 19.960 9.447 1.00 63.72 184 GLU A O 1
ATOM 1434 N N . SER A 1 185 ? 1.862 18.253 9.481 1.00 55.56 185 SER A N 1
ATOM 1435 C CA . SER A 1 185 ? 2.288 17.663 10.746 1.00 55.56 185 SER A CA 1
ATOM 1436 C C . SER A 1 185 ? 3.529 16.742 10.656 1.00 55.56 185 SER A C 1
ATOM 1438 O O . SER A 1 185 ? 3.997 16.252 11.686 1.00 55.56 185 SER A O 1
ATOM 1440 N N . GLY A 1 186 ? 4.113 16.527 9.467 1.00 64.12 186 GLY A N 1
ATOM 1441 C CA . GLY A 1 186 ? 5.383 15.802 9.285 1.00 64.12 186 GLY A CA 1
ATOM 1442 C C . GLY A 1 186 ? 5.279 14.269 9.165 1.00 64.12 186 GLY A C 1
ATOM 1443 O O . GLY A 1 186 ? 4.202 13.702 9.002 1.00 64.12 186 GLY A O 1
ATOM 1444 N N . SER A 1 187 ? 6.427 13.573 9.191 1.00 70.19 187 SER A N 1
ATOM 1445 C CA . SER A 1 187 ? 6.507 12.115 8.980 1.00 70.19 187 SER A CA 1
ATOM 1446 C C . SER A 1 187 ? 5.982 11.314 10.175 1.00 70.19 187 SER A C 1
ATOM 1448 O O . SER A 1 187 ? 6.335 11.616 11.317 1.00 70.19 187 SER A O 1
ATOM 1450 N N . THR A 1 188 ? 5.251 10.224 9.925 1.00 79.56 188 THR A N 1
ATOM 1451 C CA . THR A 1 188 ? 4.704 9.363 10.987 1.00 79.56 188 THR A CA 1
ATOM 1452 C C . THR A 1 188 ? 5.557 8.111 11.206 1.00 79.56 188 THR A C 1
ATOM 1454 O O . THR A 1 188 ? 5.887 7.393 10.264 1.00 79.56 188 THR A O 1
ATOM 1457 N N . SER A 1 189 ? 5.891 7.820 12.468 1.00 86.38 189 SER A N 1
ATOM 1458 C CA . SER A 1 189 ? 6.580 6.584 12.864 1.00 86.38 189 SER A CA 1
ATOM 1459 C C . SER A 1 189 ? 5.576 5.484 13.214 1.00 86.38 189 SER A C 1
ATOM 1461 O O . SER A 1 189 ? 4.680 5.684 14.031 1.00 86.38 189 SER A O 1
ATOM 1463 N N . TRP A 1 190 ? 5.787 4.296 12.650 1.00 91.06 190 TRP A N 1
ATOM 1464 C CA . TRP A 1 190 ? 4.998 3.078 12.870 1.00 91.06 190 TRP A CA 1
ATOM 1465 C C . TRP A 1 190 ? 5.778 2.009 13.655 1.00 91.06 190 TRP A C 1
ATOM 1467 O O . TRP A 1 190 ? 5.360 0.855 13.743 1.00 91.06 190 TRP A O 1
ATOM 1477 N N . THR A 1 191 ? 6.926 2.366 14.232 1.00 92.56 191 THR A N 1
ATOM 1478 C CA . THR A 1 191 ? 7.838 1.424 14.907 1.00 92.56 191 THR A CA 1
ATOM 1479 C C . THR A 1 191 ? 7.252 0.766 16.157 1.00 92.56 191 THR A C 1
ATOM 1481 O O . THR A 1 191 ? 7.664 -0.336 16.518 1.00 92.56 191 THR A O 1
ATOM 1484 N N . GLU A 1 192 ? 6.277 1.399 16.813 1.00 93.69 192 GLU A N 1
ATOM 1485 C CA . GLU A 1 192 ? 5.670 0.878 18.045 1.00 93.69 192 GLU A CA 1
ATOM 1486 C C . GLU A 1 192 ? 4.732 -0.321 17.820 1.00 93.69 192 GLU A C 1
ATOM 1488 O O . GLU A 1 192 ? 4.417 -1.044 18.769 1.00 93.69 192 GLU A O 1
ATOM 1493 N N . PHE A 1 193 ? 4.300 -0.574 16.581 1.00 94.69 193 PHE A N 1
ATOM 1494 C CA . PHE A 1 193 ? 3.339 -1.628 16.257 1.00 94.69 193 PHE A CA 1
ATOM 1495 C C . PHE A 1 193 ? 4.017 -2.997 16.110 1.00 94.69 193 PHE A C 1
ATOM 1497 O O . PHE A 1 193 ? 4.354 -3.449 15.017 1.00 94.69 193 PHE A O 1
ATOM 1504 N N . ARG A 1 194 ? 4.198 -3.696 17.234 1.00 93.00 194 ARG A N 1
ATOM 1505 C CA . ARG A 1 194 ? 4.995 -4.935 17.314 1.00 93.00 194 ARG A CA 1
ATOM 1506 C C . ARG A 1 194 ? 4.466 -6.091 16.478 1.00 93.00 194 ARG A C 1
ATOM 1508 O O . ARG A 1 194 ? 5.262 -6.904 16.023 1.00 93.00 194 ARG A O 1
ATOM 1515 N N . ASN A 1 195 ? 3.159 -6.155 16.242 1.00 96.25 195 ASN A N 1
ATOM 1516 C CA . ASN A 1 195 ? 2.532 -7.238 15.480 1.00 96.25 195 ASN A CA 1
ATOM 1517 C C . ASN A 1 195 ? 2.144 -6.840 14.049 1.00 96.25 195 ASN A C 1
ATOM 1519 O O . ASN A 1 195 ? 1.548 -7.654 13.340 1.00 96.25 195 ASN A O 1
ATOM 1523 N N . LEU A 1 196 ? 2.492 -5.624 13.608 1.00 97.31 196 LEU A N 1
ATOM 1524 C CA . LEU A 1 196 ? 2.140 -5.137 12.280 1.00 97.31 196 LEU A CA 1
ATOM 1525 C C . LEU A 1 196 ? 2.989 -5.830 11.213 1.00 97.31 196 LEU A C 1
ATOM 1527 O O . LEU A 1 196 ? 4.162 -5.530 11.026 1.00 97.31 196 LEU A O 1
ATOM 1531 N N . THR A 1 197 ? 2.365 -6.751 10.484 1.00 97.94 197 THR A N 1
ATOM 1532 C CA . THR A 1 197 ? 3.028 -7.532 9.428 1.00 97.94 197 THR A CA 1
ATOM 1533 C C . THR A 1 197 ? 2.750 -6.987 8.036 1.00 97.94 197 THR A C 1
ATOM 1535 O O . THR A 1 197 ? 3.538 -7.226 7.125 1.00 97.94 197 THR A O 1
ATOM 1538 N N . THR A 1 198 ? 1.633 -6.278 7.855 1.00 98.25 198 THR A N 1
ATOM 1539 C CA . THR A 1 198 ? 1.192 -5.760 6.558 1.00 98.25 198 THR A CA 1
ATOM 1540 C C . THR A 1 198 ? 0.864 -4.279 6.668 1.00 98.25 198 THR A C 1
ATOM 1542 O O . THR A 1 198 ? 0.007 -3.901 7.466 1.00 98.25 198 THR A O 1
ATOM 1545 N N . LEU A 1 199 ? 1.528 -3.465 5.850 1.00 96.94 199 LEU A N 1
ATOM 1546 C CA . LEU A 1 199 ? 1.299 -2.029 5.751 1.00 96.94 199 LEU A CA 1
ATOM 1547 C C . LEU A 1 199 ? 1.054 -1.641 4.293 1.00 96.94 199 LEU A C 1
ATOM 1549 O O . LEU A 1 199 ? 1.901 -1.875 3.434 1.00 96.94 199 LEU A O 1
ATOM 1553 N N . GLU A 1 200 ? -0.093 -1.028 4.032 1.00 95.00 200 GLU A N 1
ATOM 1554 C CA . GLU A 1 200 ? -0.397 -0.301 2.804 1.00 95.00 200 GLU A CA 1
ATOM 1555 C C . GLU A 1 200 ? -0.560 1.172 3.152 1.00 95.00 200 GLU A C 1
ATOM 1557 O O . GLU A 1 200 ? -1.349 1.515 4.030 1.00 95.00 200 GLU A O 1
ATOM 1562 N N . VAL A 1 201 ? 0.222 2.033 2.513 1.00 91.88 201 VAL A N 1
ATOM 1563 C CA . VAL A 1 201 ? 0.318 3.431 2.923 1.00 91.88 201 VAL A CA 1
ATOM 1564 C C . VAL A 1 201 ? 0.713 4.328 1.756 1.00 91.88 201 VAL A C 1
ATOM 1566 O O . VAL A 1 201 ? 1.494 3.928 0.888 1.00 91.88 201 VAL A O 1
ATOM 1569 N N . ASP A 1 202 ? 0.200 5.551 1.742 1.00 88.31 202 ASP A N 1
ATOM 1570 C CA . ASP A 1 202 ? 0.673 6.573 0.811 1.00 88.31 202 ASP A CA 1
ATOM 1571 C C . ASP A 1 202 ? 2.077 7.072 1.200 1.00 88.31 202 ASP A C 1
ATOM 1573 O O . ASP A 1 202 ? 2.395 7.243 2.377 1.00 88.31 202 ASP A O 1
ATOM 1577 N N . GLU A 1 203 ? 2.926 7.360 0.208 1.00 87.81 203 GLU A N 1
ATOM 1578 C CA . GLU A 1 203 ? 4.312 7.814 0.420 1.00 87.81 203 GLU A CA 1
ATOM 1579 C C . GLU A 1 203 ? 4.390 9.033 1.352 1.00 87.81 203 GLU A C 1
ATOM 1581 O O . GLU A 1 203 ? 5.172 9.040 2.302 1.00 87.81 203 GLU A O 1
ATOM 1586 N N . GLN A 1 204 ? 3.534 10.032 1.135 1.00 82.56 204 GLN A N 1
ATOM 1587 C CA . GLN A 1 204 ? 3.510 11.257 1.939 1.00 82.56 204 GLN A CA 1
ATOM 1588 C C . GLN A 1 204 ? 3.168 11.010 3.412 1.00 82.56 204 GLN A C 1
ATOM 1590 O O . GLN A 1 204 ? 3.603 11.762 4.273 1.00 82.56 204 GLN A O 1
ATOM 1595 N N . LEU A 1 205 ? 2.442 9.940 3.743 1.00 82.62 205 LEU A N 1
ATOM 1596 C CA . LEU A 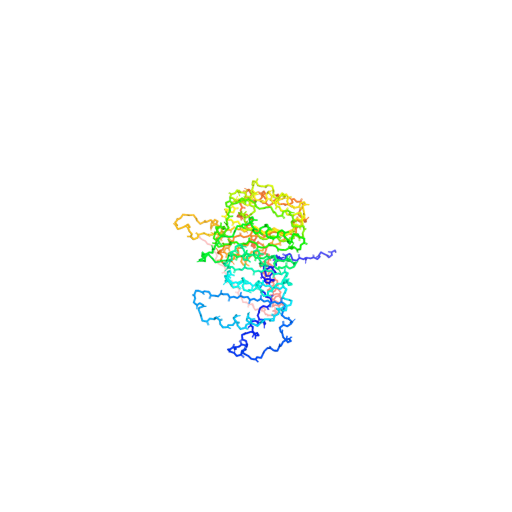1 205 ? 2.156 9.610 5.142 1.00 82.62 205 LEU A CA 1
ATOM 1597 C C . LEU A 1 205 ? 3.360 9.016 5.866 1.00 82.62 205 LEU A C 1
ATOM 1599 O O . LEU A 1 205 ? 3.485 9.128 7.088 1.00 82.62 205 LEU A O 1
ATOM 1603 N N . LEU A 1 206 ? 4.249 8.370 5.115 1.00 85.50 206 LEU A N 1
ATOM 1604 C CA . LEU A 1 206 ? 5.483 7.823 5.656 1.00 85.50 206 LEU A CA 1
ATOM 1605 C C . LEU A 1 206 ? 6.530 8.909 5.876 1.00 85.50 206 LEU A C 1
ATOM 1607 O O . LEU A 1 206 ? 7.188 8.910 6.912 1.00 85.50 206 LEU A O 1
ATOM 1611 N N . VAL A 1 207 ? 6.709 9.804 4.903 1.00 83.88 207 VAL A N 1
ATOM 1612 C CA . VAL A 1 207 ? 7.871 10.709 4.855 1.00 83.88 207 VAL A CA 1
ATOM 1613 C C . VAL A 1 207 ? 7.517 12.197 4.774 1.00 83.88 207 VAL A C 1
ATOM 1615 O O . VAL A 1 207 ? 8.411 13.039 4.757 1.00 83.88 207 VAL A O 1
ATOM 1618 N N . GLY A 1 208 ? 6.231 12.547 4.807 1.00 79.62 208 GLY A N 1
ATOM 1619 C CA . GLY A 1 208 ? 5.754 13.923 4.663 1.00 79.62 208 GLY A CA 1
ATOM 1620 C C . GLY A 1 208 ? 5.992 14.463 3.253 1.00 79.62 208 GLY A C 1
ATOM 1621 O O . GLY A 1 208 ? 5.920 13.733 2.264 1.00 79.62 208 GLY A O 1
ATOM 1622 N N . ASP A 1 209 ? 6.339 15.746 3.170 1.00 72.38 209 ASP A N 1
ATOM 1623 C CA . ASP A 1 209 ? 6.671 16.421 1.907 1.00 72.38 209 ASP A CA 1
ATOM 1624 C C . ASP A 1 209 ? 8.073 16.070 1.374 1.00 72.38 209 ASP A C 1
ATOM 1626 O O . ASP A 1 209 ? 8.484 16.522 0.299 1.00 72.38 209 ASP A O 1
ATOM 1630 N N . VAL A 1 210 ? 8.832 15.274 2.127 1.00 73.44 210 VAL A N 1
ATOM 1631 C CA . VAL A 1 210 ? 10.197 14.874 1.789 1.00 73.44 210 VAL A CA 1
ATOM 1632 C C . VAL A 1 210 ? 10.177 13.597 0.947 1.00 73.44 210 VAL A C 1
ATOM 1634 O O . VAL A 1 210 ? 9.253 12.790 0.991 1.00 73.44 210 VAL A O 1
ATOM 1637 N N . ASN A 1 211 ? 11.208 13.400 0.127 1.00 75.12 211 ASN A N 1
ATOM 1638 C CA . ASN A 1 211 ? 11.326 12.217 -0.718 1.00 75.12 211 ASN A CA 1
ATOM 1639 C C . ASN A 1 211 ? 11.651 10.969 0.119 1.00 75.12 211 ASN A C 1
ATOM 1641 O O . ASN A 1 211 ? 12.585 10.989 0.922 1.00 75.12 211 ASN A O 1
ATOM 1645 N N . LEU A 1 212 ? 10.978 9.842 -0.145 1.00 83.12 212 LEU A N 1
ATOM 1646 C CA . LEU A 1 212 ? 11.270 8.562 0.512 1.00 83.12 212 LEU A CA 1
ATOM 1647 C C . LEU A 1 212 ? 12.740 8.143 0.375 1.00 83.12 212 LEU A C 1
ATOM 1649 O O . LEU A 1 212 ? 13.306 7.521 1.274 1.00 83.12 212 LEU A O 1
ATOM 1653 N N . ALA A 1 213 ? 13.390 8.554 -0.716 1.00 78.44 213 ALA A N 1
ATOM 1654 C CA . ALA A 1 213 ? 14.812 8.338 -0.955 1.00 78.44 213 ALA A CA 1
ATOM 1655 C C . ALA A 1 213 ? 15.753 9.022 0.066 1.00 78.44 213 ALA A C 1
ATOM 1657 O O . ALA A 1 213 ? 16.960 8.762 0.044 1.00 78.44 213 ALA A O 1
ATOM 1658 N N . GLU A 1 214 ? 15.256 9.897 0.938 1.00 79.81 214 GLU A N 1
ATOM 1659 C CA . GLU A 1 214 ? 16.057 10.658 1.908 1.00 79.81 214 GLU A CA 1
ATOM 1660 C C . GLU A 1 214 ? 15.899 10.153 3.349 1.00 79.81 214 GLU A C 1
ATOM 1662 O O . GLU A 1 214 ? 16.689 10.524 4.216 1.00 79.81 214 GLU A O 1
ATOM 1667 N N . HIS A 1 215 ? 14.946 9.251 3.601 1.00 82.69 215 HIS A N 1
ATOM 1668 C CA . HIS A 1 215 ? 14.643 8.761 4.943 1.00 82.69 215 HIS A CA 1
ATOM 1669 C C . HIS A 1 215 ? 15.266 7.397 5.255 1.00 82.69 215 HIS A C 1
ATOM 1671 O O . HIS A 1 215 ? 15.399 6.517 4.403 1.00 82.69 215 HIS A O 1
ATOM 1677 N N . ASP A 1 216 ? 15.609 7.215 6.531 1.00 86.12 216 ASP A N 1
ATOM 1678 C CA . ASP A 1 216 ? 15.961 5.918 7.104 1.00 86.12 216 ASP A CA 1
ATOM 1679 C C . ASP A 1 216 ? 14.681 5.173 7.506 1.00 86.12 216 ASP A C 1
ATOM 1681 O O . ASP A 1 216 ? 14.135 5.365 8.596 1.00 86.12 216 ASP A O 1
ATOM 1685 N N . LEU A 1 217 ? 14.186 4.327 6.600 1.00 89.31 217 LEU A N 1
ATOM 1686 C CA . LEU A 1 217 ? 12.932 3.593 6.785 1.00 89.31 217 LEU A CA 1
ATOM 1687 C C . LEU A 1 217 ? 12.981 2.611 7.959 1.00 89.31 217 LEU A C 1
ATOM 1689 O O . LEU A 1 217 ? 11.938 2.311 8.537 1.00 89.31 217 LEU A O 1
ATOM 1693 N N . THR A 1 218 ? 14.175 2.174 8.369 1.00 89.69 218 THR A N 1
ATOM 1694 C CA . THR A 1 218 ? 14.340 1.288 9.530 1.00 89.69 218 THR A CA 1
ATOM 1695 C C . THR A 1 218 ? 13.913 1.947 10.844 1.00 89.69 218 THR A C 1
ATOM 1697 O O . THR A 1 218 ? 13.613 1.247 11.809 1.00 89.69 218 THR A O 1
ATOM 1700 N N . ARG A 1 219 ? 13.851 3.287 10.877 1.00 90.06 219 ARG A N 1
ATOM 1701 C CA . ARG A 1 219 ? 13.379 4.083 12.022 1.00 90.06 219 ARG A CA 1
ATOM 1702 C C . ARG A 1 219 ? 11.910 4.478 11.931 1.00 90.06 219 ARG A C 1
ATOM 1704 O O . ARG A 1 219 ? 11.372 4.991 12.907 1.00 90.06 219 ARG A O 1
ATOM 1711 N N . LEU A 1 220 ? 11.283 4.290 10.773 1.00 89.62 220 LEU A N 1
ATOM 1712 C CA . LEU A 1 220 ? 9.887 4.661 10.531 1.00 89.62 220 LEU A CA 1
ATOM 1713 C C . LEU A 1 220 ? 8.961 3.446 10.536 1.00 89.62 220 LEU A C 1
ATOM 1715 O O . LEU A 1 220 ? 7.779 3.590 10.827 1.00 89.62 220 LEU A O 1
ATOM 1719 N N . LEU A 1 221 ? 9.478 2.256 10.233 1.00 94.12 221 LEU A N 1
ATOM 1720 C CA . LEU A 1 221 ? 8.689 1.039 10.067 1.00 94.12 221 LEU A CA 1
ATOM 1721 C C . LEU A 1 221 ? 9.001 0.001 11.154 1.00 94.12 221 LEU A C 1
ATOM 1723 O O . LEU A 1 221 ? 10.133 -0.068 11.634 1.00 94.12 221 LEU A O 1
ATOM 1727 N N . PRO A 1 222 ? 8.017 -0.817 11.564 1.00 94.06 222 PRO A N 1
ATOM 1728 C CA . PRO A 1 222 ? 8.230 -1.834 12.584 1.00 94.06 222 PRO A CA 1
ATOM 1729 C C . PRO A 1 222 ? 9.031 -3.022 12.040 1.00 94.06 222 PRO A C 1
ATOM 1731 O O . PRO A 1 222 ? 8.818 -3.478 10.920 1.00 94.06 222 PRO A O 1
ATOM 1734 N N . ALA A 1 223 ? 9.889 -3.602 12.883 1.00 94.12 223 ALA A N 1
ATOM 1735 C CA . ALA A 1 223 ? 10.728 -4.751 12.521 1.00 94.12 223 ALA A CA 1
ATOM 1736 C C . ALA A 1 223 ? 9.940 -6.051 12.239 1.00 94.12 223 ALA A C 1
ATOM 1738 O O . ALA A 1 223 ? 10.483 -7.021 11.710 1.00 94.12 223 ALA A O 1
ATOM 1739 N N . SER A 1 224 ? 8.662 -6.105 12.616 1.00 96.12 224 SER A N 1
ATOM 1740 C CA . SER A 1 224 ? 7.762 -7.225 12.318 1.00 96.12 224 SER A CA 1
ATOM 1741 C C . SER A 1 224 ? 7.137 -7.154 10.926 1.00 96.12 224 SER A C 1
ATOM 1743 O O . SER A 1 224 ? 6.475 -8.110 10.515 1.00 96.12 224 SER A O 1
ATOM 1745 N N . LEU A 1 225 ? 7.361 -6.064 10.186 1.00 97.31 225 LEU A N 1
ATOM 1746 C CA . LEU A 1 225 ? 6.798 -5.873 8.860 1.00 97.31 225 LEU A CA 1
ATOM 1747 C C . LEU A 1 225 ? 7.305 -6.953 7.892 1.00 97.31 225 LEU A C 1
ATOM 1749 O O . LEU A 1 225 ? 8.492 -7.281 7.852 1.00 97.31 225 LEU A O 1
ATOM 1753 N N . ARG A 1 226 ? 6.381 -7.533 7.124 1.00 97.69 226 ARG A N 1
ATOM 1754 C CA . ARG A 1 226 ? 6.646 -8.569 6.110 1.00 97.69 226 ARG A CA 1
ATOM 1755 C C . ARG A 1 226 ? 6.147 -8.158 4.734 1.00 97.69 226 ARG A C 1
ATOM 1757 O O . ARG A 1 226 ? 6.790 -8.479 3.743 1.00 97.69 226 ARG A O 1
ATOM 1764 N N . ASN A 1 227 ? 5.041 -7.421 4.683 1.00 98.19 227 ASN A N 1
ATOM 1765 C CA . ASN A 1 227 ? 4.411 -6.973 3.452 1.00 98.19 227 ASN A CA 1
ATOM 1766 C C . ASN A 1 227 ? 4.282 -5.454 3.471 1.00 98.19 227 ASN A C 1
ATOM 1768 O O . ASN A 1 227 ? 3.617 -4.901 4.351 1.00 98.19 227 ASN A O 1
ATOM 1772 N N . LEU A 1 228 ? 4.887 -4.791 2.493 1.00 97.62 228 LEU A N 1
ATOM 1773 C CA . LEU A 1 228 ? 4.839 -3.340 2.362 1.00 97.62 228 LEU A CA 1
ATOM 1774 C C . LEU A 1 228 ? 4.288 -2.954 0.995 1.00 97.62 228 LEU A C 1
ATOM 1776 O O . LEU A 1 228 ? 4.808 -3.370 -0.037 1.00 97.62 228 LEU A O 1
ATOM 1780 N N . LYS A 1 229 ? 3.258 -2.116 0.985 1.00 96.12 229 LYS A N 1
ATOM 1781 C CA . LYS A 1 229 ? 2.752 -1.459 -0.212 1.00 96.12 229 LYS A CA 1
ATOM 1782 C C . LYS A 1 229 ? 2.825 0.050 -0.031 1.00 96.12 229 LYS A C 1
ATOM 1784 O O . LYS A 1 229 ? 2.267 0.582 0.924 1.00 96.12 229 LYS A O 1
ATOM 1789 N N . ILE A 1 230 ? 3.496 0.716 -0.962 1.00 94.12 230 ILE A N 1
ATOM 1790 C CA . ILE A 1 230 ? 3.637 2.170 -0.984 1.00 94.12 230 ILE A CA 1
ATOM 1791 C C . ILE A 1 230 ? 2.937 2.707 -2.226 1.00 94.12 230 ILE A C 1
ATOM 1793 O O . ILE A 1 230 ? 3.337 2.414 -3.358 1.00 94.12 230 ILE A O 1
ATOM 1797 N N . ASP A 1 231 ? 1.914 3.525 -2.017 1.00 90.38 231 ASP A N 1
ATOM 1798 C CA . ASP A 1 231 ? 1.273 4.281 -3.083 1.00 90.38 231 ASP A CA 1
ATOM 1799 C C . ASP A 1 231 ? 1.934 5.669 -3.176 1.00 90.38 231 ASP A C 1
ATOM 1801 O O . ASP A 1 231 ? 1.822 6.515 -2.296 1.00 90.38 231 ASP A O 1
ATOM 1805 N N . THR A 1 232 ? 2.694 5.898 -4.248 1.00 88.12 232 THR A N 1
ATOM 1806 C CA . THR A 1 232 ? 3.429 7.157 -4.468 1.00 88.12 232 THR A CA 1
ATOM 1807 C C . THR A 1 232 ? 2.618 8.142 -5.300 1.00 88.12 232 THR A C 1
ATOM 1809 O O . THR A 1 232 ? 1.696 7.758 -6.025 1.00 88.12 232 THR A O 1
ATOM 1812 N N . PHE A 1 233 ? 3.010 9.412 -5.295 1.00 82.00 233 PHE A N 1
ATOM 1813 C CA . PHE A 1 233 ? 2.514 10.404 -6.264 1.00 82.00 233 PHE A CA 1
ATOM 1814 C C . PHE A 1 233 ? 3.628 10.925 -7.185 1.00 82.00 233 PHE A C 1
ATOM 1816 O O . PHE A 1 233 ? 3.430 11.846 -7.978 1.00 82.00 233 PHE A O 1
ATOM 1823 N N . GLY A 1 234 ? 4.810 10.311 -7.092 1.00 81.81 234 GLY A N 1
ATOM 1824 C CA . GLY A 1 234 ? 6.006 10.691 -7.824 1.00 81.81 234 GLY A CA 1
ATOM 1825 C C . GLY A 1 234 ? 6.102 10.134 -9.247 1.00 81.81 234 GLY A C 1
ATOM 1826 O O . GLY A 1 234 ? 5.303 9.324 -9.722 1.00 81.81 234 GLY A O 1
ATOM 1827 N N . HIS A 1 235 ? 7.152 10.577 -9.936 1.00 85.62 235 HIS A N 1
ATOM 1828 C CA . HIS A 1 235 ? 7.559 10.016 -11.218 1.00 85.62 235 HIS A CA 1
ATOM 1829 C C . HIS A 1 235 ? 8.250 8.663 -11.008 1.00 85.62 235 HIS A C 1
ATOM 1831 O O . HIS A 1 235 ? 9.079 8.522 -10.108 1.00 85.62 235 HIS A O 1
ATOM 1837 N N . ILE A 1 236 ? 7.979 7.690 -11.876 1.00 87.81 236 ILE A N 1
ATOM 1838 C CA . ILE A 1 236 ? 8.532 6.332 -11.781 1.00 87.81 236 ILE A CA 1
ATOM 1839 C C . ILE A 1 236 ? 10.053 6.286 -11.955 1.00 87.81 236 ILE A C 1
ATOM 1841 O O . ILE A 1 236 ? 10.705 5.335 -11.542 1.00 87.81 236 ILE A O 1
ATOM 1845 N N . SER A 1 237 ? 10.652 7.349 -12.496 1.00 85.69 237 SER A N 1
ATOM 1846 C CA . SER A 1 237 ? 12.111 7.509 -12.532 1.00 85.69 237 SER A CA 1
ATOM 1847 C C . SER A 1 237 ? 12.753 7.588 -11.146 1.00 85.69 237 SER A C 1
ATOM 1849 O O . SER A 1 237 ? 13.968 7.497 -11.066 1.00 85.69 237 SER A O 1
ATOM 1851 N N . LYS A 1 238 ? 11.975 7.784 -10.070 1.00 88.50 238 LYS A N 1
ATOM 1852 C CA . LYS A 1 238 ? 12.469 7.721 -8.687 1.00 88.50 238 LYS A CA 1
ATOM 1853 C C . LYS A 1 238 ? 12.603 6.288 -8.161 1.00 88.50 238 LYS A C 1
ATOM 1855 O O . LYS A 1 238 ? 13.168 6.095 -7.086 1.00 88.50 238 LYS A O 1
ATOM 1860 N N . LEU A 1 239 ? 12.084 5.292 -8.884 1.00 91.88 239 LEU A N 1
ATOM 1861 C CA . LEU A 1 239 ? 12.015 3.907 -8.424 1.00 91.88 239 LEU A CA 1
ATOM 1862 C C . LEU A 1 239 ? 13.374 3.360 -7.963 1.00 91.88 239 LEU A C 1
ATOM 1864 O O . LEU A 1 239 ? 13.425 2.717 -6.923 1.00 91.88 239 LEU A O 1
ATOM 1868 N N . ASP A 1 240 ? 14.472 3.641 -8.668 1.00 92.44 240 ASP A N 1
ATOM 1869 C CA . ASP A 1 240 ? 15.803 3.141 -8.294 1.00 92.44 240 ASP A CA 1
ATOM 1870 C C . ASP A 1 240 ? 16.239 3.663 -6.911 1.00 92.44 240 ASP A C 1
ATOM 1872 O O . ASP A 1 240 ? 16.672 2.901 -6.048 1.00 92.44 240 ASP A O 1
ATOM 1876 N N . SER A 1 241 ? 16.064 4.963 -6.667 1.00 91.25 241 SER A N 1
ATOM 1877 C CA . SER A 1 241 ? 16.374 5.589 -5.381 1.00 91.25 241 SER A CA 1
ATOM 1878 C C . SER A 1 241 ? 15.474 5.103 -4.242 1.00 91.25 241 SER A C 1
ATOM 1880 O O . SER A 1 241 ? 15.954 4.949 -3.119 1.00 91.25 241 SER A O 1
ATOM 1882 N N . MET A 1 242 ? 14.204 4.797 -4.526 1.00 92.81 242 MET A N 1
ATOM 1883 C CA . MET A 1 242 ? 13.300 4.174 -3.555 1.00 92.81 242 MET A CA 1
ATOM 1884 C C . MET A 1 242 ? 13.732 2.745 -3.220 1.00 92.81 242 MET A C 1
ATOM 1886 O O . MET A 1 242 ? 13.835 2.400 -2.044 1.00 92.81 242 MET A O 1
ATOM 1890 N N . LEU A 1 243 ? 14.022 1.924 -4.236 1.00 94.31 243 LEU A N 1
ATOM 1891 C CA . LEU A 1 243 ? 14.463 0.538 -4.059 1.00 94.31 243 LEU A CA 1
ATOM 1892 C C . LEU A 1 243 ? 15.735 0.460 -3.211 1.00 94.31 243 LEU A C 1
ATOM 1894 O O . LEU A 1 243 ? 15.804 -0.359 -2.300 1.00 94.31 243 LEU A O 1
ATOM 1898 N N . LEU A 1 244 ? 16.688 1.369 -3.438 1.00 92.12 244 LEU A N 1
ATOM 1899 C CA . LEU A 1 244 ? 17.914 1.449 -2.643 1.00 92.12 244 LEU A CA 1
ATOM 1900 C C . LEU A 1 244 ? 17.641 1.689 -1.149 1.00 92.12 244 LEU A C 1
ATOM 1902 O O . LEU A 1 244 ? 18.361 1.168 -0.303 1.00 92.12 244 LEU A O 1
ATOM 1906 N N . ARG A 1 245 ? 16.621 2.486 -0.802 1.00 91.81 245 ARG A N 1
ATOM 1907 C CA . ARG A 1 245 ? 16.249 2.717 0.605 1.00 91.81 245 ARG A CA 1
ATOM 1908 C C . ARG A 1 245 ? 15.476 1.557 1.199 1.00 91.81 245 ARG A C 1
ATOM 1910 O O . ARG A 1 245 ? 15.725 1.189 2.344 1.00 91.81 245 ARG A O 1
ATOM 1917 N N . LEU A 1 246 ? 14.578 0.968 0.422 1.00 93.94 246 LEU A N 1
ATOM 1918 C CA . LEU A 1 246 ? 13.770 -0.175 0.842 1.00 93.94 246 LEU A CA 1
ATOM 1919 C C . LEU A 1 246 ? 14.615 -1.438 1.046 1.00 93.94 246 LEU A C 1
ATOM 1921 O O . LEU A 1 246 ? 14.236 -2.285 1.850 1.00 93.94 246 LEU A O 1
ATOM 1925 N N . ASP A 1 247 ? 15.789 -1.522 0.412 1.00 93.50 247 ASP A N 1
ATOM 1926 C CA . ASP A 1 247 ? 16.748 -2.617 0.603 1.00 93.50 247 ASP A CA 1
ATOM 1927 C C . ASP A 1 247 ? 17.143 -2.791 2.081 1.00 93.50 247 ASP A C 1
ATOM 1929 O O . ASP A 1 247 ? 17.288 -3.906 2.578 1.00 93.50 247 ASP A O 1
ATOM 1933 N N . SER A 1 248 ? 17.196 -1.686 2.834 1.00 92.19 248 SER A N 1
ATOM 1934 C CA . SER A 1 248 ? 17.498 -1.696 4.273 1.00 92.19 248 SER A CA 1
ATOM 1935 C C . SER A 1 248 ? 16.464 -2.431 5.141 1.00 92.19 248 SER A C 1
ATOM 1937 O O . SER A 1 248 ? 16.760 -2.766 6.289 1.00 92.19 248 SER A O 1
ATOM 1939 N N . LEU A 1 249 ? 15.270 -2.715 4.610 1.00 93.56 249 LEU A N 1
ATOM 1940 C CA . LEU A 1 249 ? 14.208 -3.443 5.310 1.00 93.56 249 LEU A CA 1
ATOM 1941 C C . LEU A 1 249 ? 14.298 -4.962 5.116 1.00 93.56 249 LEU A C 1
ATOM 1943 O O . LEU A 1 249 ? 13.694 -5.709 5.887 1.00 93.56 249 LEU A O 1
ATOM 1947 N N . LEU A 1 250 ? 15.062 -5.446 4.131 1.00 93.50 250 LEU A N 1
ATOM 1948 C CA . LEU A 1 250 ? 15.221 -6.885 3.883 1.00 93.50 250 LEU A CA 1
ATOM 1949 C C . LEU A 1 250 ? 15.801 -7.622 5.100 1.00 93.50 250 LEU A C 1
ATOM 1951 O O . LEU A 1 250 ? 15.215 -8.635 5.485 1.00 93.50 250 LEU A O 1
ATOM 1955 N N . PRO A 1 251 ? 16.850 -7.115 5.787 1.00 92.94 251 PRO A N 1
ATOM 1956 C CA . PRO A 1 251 ? 17.358 -7.735 7.012 1.00 92.94 251 PRO A CA 1
ATOM 1957 C C . PRO A 1 251 ? 16.337 -7.813 8.156 1.00 92.94 251 PRO A C 1
ATOM 1959 O O . PRO A 1 251 ? 16.509 -8.611 9.073 1.00 92.94 251 PRO A O 1
ATOM 1962 N N . GLN A 1 252 ? 15.278 -6.995 8.125 1.00 91.94 252 GLN A N 1
ATOM 1963 C CA . GLN A 1 252 ? 14.196 -7.038 9.117 1.00 91.94 252 GLN A CA 1
ATOM 1964 C C . GLN A 1 252 ? 13.144 -8.114 8.801 1.00 91.94 252 GLN A C 1
ATOM 1966 O O . GLN A 1 252 ? 12.239 -8.356 9.602 1.00 91.94 252 GLN A O 1
ATOM 1971 N N . GLY A 1 253 ? 13.274 -8.790 7.658 1.00 93.56 253 GLY A N 1
ATOM 1972 C CA . GLY A 1 253 ? 12.380 -9.852 7.214 1.00 93.56 253 GLY A CA 1
ATOM 1973 C C . GLY A 1 253 ? 11.318 -9.402 6.213 1.00 93.56 253 GLY A C 1
ATOM 1974 O O . GLY A 1 253 ? 10.332 -10.118 6.057 1.00 93.56 253 GLY A O 1
ATOM 1975 N N . LEU A 1 254 ? 11.469 -8.242 5.557 1.00 96.00 254 LEU A N 1
ATOM 1976 C CA . LEU A 1 254 ? 10.545 -7.823 4.497 1.00 96.00 254 LEU A CA 1
ATOM 1977 C C . LEU A 1 254 ? 10.538 -8.861 3.364 1.00 96.00 254 LEU A C 1
ATOM 1979 O O . LEU A 1 254 ? 11.576 -9.134 2.766 1.00 96.00 254 LEU A O 1
ATOM 1983 N N . ASP A 1 255 ? 9.372 -9.425 3.074 1.00 95.94 255 ASP A N 1
ATOM 1984 C CA . ASP A 1 255 ? 9.205 -10.545 2.146 1.00 95.94 255 ASP A CA 1
ATOM 1985 C C . ASP A 1 255 ? 8.508 -10.123 0.848 1.00 95.94 255 ASP A C 1
ATOM 1987 O O . ASP A 1 255 ? 8.900 -10.533 -0.244 1.00 95.94 255 ASP A O 1
ATOM 1991 N N . THR A 1 256 ? 7.520 -9.229 0.949 1.00 97.44 256 THR A N 1
ATOM 1992 C CA . THR A 1 256 ? 6.835 -8.666 -0.217 1.00 97.44 256 THR A CA 1
ATOM 1993 C C . THR A 1 256 ? 6.878 -7.145 -0.212 1.00 97.44 256 THR A C 1
ATOM 1995 O O . THR A 1 256 ? 6.714 -6.490 0.823 1.00 97.44 256 THR A O 1
ATOM 1998 N N . LEU A 1 257 ? 7.087 -6.573 -1.398 1.00 97.50 257 LEU A N 1
ATOM 1999 C CA . LEU A 1 257 ? 7.115 -5.131 -1.612 1.00 97.50 257 LEU A CA 1
ATOM 2000 C C . LEU A 1 257 ? 6.312 -4.779 -2.864 1.00 97.50 257 LEU A C 1
ATOM 2002 O O . LEU A 1 257 ? 6.466 -5.384 -3.925 1.00 97.50 257 LEU A O 1
ATOM 2006 N N . ARG A 1 258 ? 5.442 -3.778 -2.739 1.00 97.19 258 ARG A N 1
ATOM 2007 C CA . ARG A 1 258 ? 4.667 -3.215 -3.843 1.00 97.19 258 ARG A CA 1
ATOM 2008 C C . ARG A 1 258 ? 4.846 -1.705 -3.864 1.00 97.19 258 ARG A C 1
ATOM 2010 O O . ARG A 1 258 ? 4.681 -1.053 -2.839 1.00 97.19 258 ARG A O 1
ATOM 2017 N N . ILE A 1 259 ? 5.182 -1.142 -5.018 1.00 95.44 259 ILE A N 1
ATOM 2018 C CA . ILE A 1 259 ? 5.324 0.309 -5.183 1.00 95.44 259 ILE A CA 1
ATOM 2019 C C . ILE A 1 259 ? 4.489 0.738 -6.375 1.00 95.44 259 ILE A C 1
ATOM 2021 O O . ILE A 1 259 ? 4.728 0.292 -7.498 1.00 95.44 259 ILE A O 1
ATOM 2025 N N . SER A 1 260 ? 3.512 1.604 -6.134 1.00 92.56 260 SER A N 1
ATOM 2026 C CA . SER A 1 260 ? 2.572 2.054 -7.153 1.00 92.56 260 SER A CA 1
ATOM 2027 C C . SER A 1 260 ? 2.832 3.502 -7.553 1.00 92.56 260 SER A C 1
ATOM 2029 O O . SER A 1 260 ? 2.964 4.369 -6.690 1.00 92.56 260 SER A O 1
ATOM 2031 N N . PHE A 1 261 ? 2.810 3.785 -8.854 1.00 89.75 261 PHE A N 1
ATOM 2032 C CA . PHE A 1 261 ? 3.016 5.105 -9.454 1.00 89.75 261 PHE A CA 1
ATOM 2033 C C . PHE A 1 261 ? 1.812 5.498 -10.318 1.00 89.75 261 PHE A C 1
ATOM 2035 O O . PHE A 1 261 ? 1.363 4.688 -11.133 1.00 89.75 261 PHE A O 1
ATOM 2042 N N . PRO A 1 262 ? 1.285 6.729 -10.214 1.00 85.94 262 PRO A N 1
ATOM 2043 C CA . PRO A 1 262 ? 0.176 7.175 -11.048 1.00 85.94 262 PRO A CA 1
ATOM 2044 C C . PRO A 1 262 ? 0.611 7.326 -12.509 1.00 85.94 262 PRO A C 1
ATOM 2046 O O . PRO A 1 262 ? 1.717 7.784 -12.794 1.00 85.94 262 PRO A O 1
ATOM 2049 N N . LEU A 1 263 ? -0.273 6.973 -13.447 1.00 79.88 263 LEU A N 1
ATOM 2050 C CA . LEU A 1 263 ? -0.050 7.212 -14.879 1.00 79.88 263 LEU A CA 1
ATOM 2051 C C . LEU A 1 263 ? -0.530 8.574 -15.365 1.00 79.88 263 LEU A C 1
ATOM 2053 O O . LEU A 1 263 ? -0.188 8.980 -16.463 1.00 79.88 263 LEU A O 1
ATOM 2057 N N . TYR A 1 264 ? -1.436 9.243 -14.670 1.00 71.50 264 TYR A N 1
ATOM 2058 C CA . TYR A 1 264 ? -1.984 10.508 -15.150 1.00 71.50 264 TYR A CA 1
ATOM 2059 C C . TYR A 1 264 ? -2.632 11.267 -14.001 1.00 71.50 264 TYR A C 1
ATOM 2061 O O . TYR A 1 264 ? -3.119 10.645 -13.063 1.00 71.50 264 TYR A O 1
ATOM 2069 N N . TRP A 1 265 ? -2.688 12.597 -14.123 1.00 63.47 265 TRP A N 1
ATOM 2070 C CA . TRP A 1 265 ? -3.410 13.459 -13.196 1.00 63.47 265 TRP A CA 1
ATOM 2071 C C . TRP A 1 265 ? -4.310 14.462 -13.923 1.00 63.47 265 TRP A C 1
ATOM 2073 O O . TRP A 1 265 ? -3.850 15.164 -14.828 1.00 63.47 265 TRP A O 1
ATOM 2083 N N . LYS A 1 266 ? -5.583 14.557 -13.509 1.00 54.81 266 LYS A N 1
ATOM 2084 C CA . LYS A 1 266 ? -6.585 15.438 -14.139 1.00 54.81 266 LYS A CA 1
ATOM 2085 C C . LYS A 1 266 ? -6.317 16.931 -13.910 1.00 54.81 266 LYS A C 1
ATOM 2087 O O . LYS A 1 266 ? -6.590 17.711 -14.821 1.00 54.81 266 LYS A O 1
ATOM 2092 N N . GLU A 1 267 ? -5.765 17.344 -12.763 1.00 50.41 267 GLU A N 1
ATOM 2093 C CA . GLU A 1 267 ? -5.456 18.771 -12.526 1.00 50.41 267 GLU A CA 1
ATOM 2094 C C . GLU A 1 267 ? -4.323 19.319 -13.409 1.00 50.41 267 GLU A C 1
ATOM 2096 O O . GLU A 1 267 ? -4.233 20.532 -13.584 1.00 50.41 267 GLU A O 1
ATOM 2101 N N . TYR A 1 268 ? -3.505 18.477 -14.058 1.00 48.72 268 TYR A N 1
ATOM 2102 C CA . TYR A 1 268 ? -2.585 18.933 -15.111 1.00 48.72 268 TYR A CA 1
ATOM 2103 C C . TYR A 1 268 ? -3.341 19.167 -16.426 1.00 48.72 268 TYR A C 1
ATOM 2105 O O . TYR A 1 268 ? -3.041 18.570 -17.467 1.00 48.72 268 TYR A O 1
ATOM 2113 N N . ARG A 1 269 ? -4.342 20.058 -16.388 1.00 41.69 269 ARG A N 1
ATOM 2114 C CA . ARG A 1 269 ? -5.004 20.625 -17.568 1.00 41.69 269 ARG A CA 1
ATOM 2115 C C . ARG A 1 269 ? -3.968 21.391 -18.401 1.00 41.69 269 ARG A C 1
ATOM 2117 O O . ARG A 1 269 ? -3.826 22.598 -18.275 1.00 41.69 269 ARG A O 1
ATOM 2124 N N . GLY A 1 270 ? -3.229 20.676 -19.246 1.00 45.44 270 GLY A N 1
ATOM 2125 C CA . GLY A 1 270 ? -2.407 21.255 -20.310 1.00 45.44 270 GLY A CA 1
ATOM 2126 C C . GLY A 1 270 ? -0.941 20.827 -20.345 1.00 45.44 270 GLY A C 1
ATOM 2127 O O . GLY A 1 270 ? -0.388 20.759 -21.440 1.00 45.44 270 GLY A O 1
ATOM 2128 N N . HIS A 1 271 ? -0.295 20.469 -19.229 1.00 41.31 271 HIS A N 1
ATOM 2129 C CA . HIS A 1 271 ? 1.150 20.195 -19.220 1.00 41.31 271 HIS A CA 1
ATOM 2130 C C . HIS A 1 271 ? 1.535 18.969 -18.380 1.00 41.31 271 HIS A C 1
ATOM 2132 O O . HIS A 1 271 ? 1.390 18.968 -17.167 1.00 41.31 271 HIS A O 1
ATOM 2138 N N . ARG A 1 272 ? 2.113 17.975 -19.075 1.00 51.19 272 ARG A N 1
ATOM 2139 C CA . ARG A 1 272 ? 2.803 16.765 -18.583 1.00 51.19 272 ARG A CA 1
ATOM 2140 C C . ARG A 1 272 ? 1.921 15.741 -17.861 1.00 51.19 272 ARG A C 1
ATOM 2142 O O . ARG A 1 272 ? 1.530 15.881 -16.712 1.00 51.19 272 ARG A O 1
ATOM 2149 N N . ARG A 1 273 ? 1.662 14.642 -18.566 1.00 61.72 273 ARG A N 1
ATOM 2150 C CA . ARG A 1 273 ? 1.075 13.427 -18.011 1.00 61.72 273 ARG A CA 1
ATOM 2151 C C . ARG A 1 273 ? 2.202 12.612 -17.335 1.00 61.72 273 ARG A C 1
ATOM 2153 O O . ARG A 1 273 ? 3.144 12.238 -18.027 1.00 61.72 273 ARG A O 1
ATOM 2160 N N . LEU A 1 274 ? 2.137 12.375 -16.021 1.00 62.78 274 LEU A N 1
ATOM 2161 C CA . LEU A 1 274 ? 3.153 11.622 -15.256 1.00 62.78 274 LEU A CA 1
ATOM 2162 C C . LEU A 1 274 ? 3.266 10.175 -15.758 1.00 62.78 274 LEU A C 1
ATOM 2164 O O . LEU A 1 274 ? 2.295 9.445 -15.669 1.00 62.78 274 LEU A O 1
ATOM 2168 N N . ASN A 1 275 ? 4.425 9.725 -16.240 1.00 75.31 275 ASN A N 1
ATOM 2169 C CA . ASN A 1 275 ? 4.663 8.326 -16.632 1.00 75.31 275 ASN A CA 1
ATOM 2170 C C . ASN A 1 275 ? 3.834 7.811 -17.839 1.00 75.31 275 ASN A C 1
ATOM 2172 O O . ASN A 1 275 ? 3.847 6.609 -18.124 1.00 75.31 275 ASN A O 1
ATOM 2176 N N . THR A 1 276 ? 3.096 8.654 -18.581 1.00 75.88 276 THR A N 1
ATOM 2177 C CA . THR A 1 276 ? 2.300 8.145 -19.728 1.00 75.88 276 THR A CA 1
ATOM 2178 C C . THR A 1 276 ? 3.118 7.690 -20.910 1.00 75.88 276 THR A C 1
ATOM 2180 O O . THR A 1 276 ? 2.622 6.913 -21.730 1.00 75.88 276 THR A O 1
ATOM 2183 N N . GLU A 1 277 ? 4.368 8.128 -20.987 1.00 77.19 277 GLU A N 1
ATOM 2184 C CA . GLU A 1 277 ? 5.331 7.617 -21.940 1.00 77.19 277 GLU A CA 1
ATOM 2185 C C . GLU A 1 277 ? 5.475 6.098 -21.830 1.00 77.19 277 GLU A C 1
ATOM 2187 O O . GLU A 1 277 ? 5.835 5.482 -22.817 1.00 77.19 277 GLU A O 1
ATOM 2192 N N . TYR A 1 278 ? 5.101 5.466 -20.712 1.00 78.38 278 TYR A N 1
ATOM 2193 C CA . TYR A 1 278 ? 5.132 4.010 -20.557 1.00 78.38 278 TYR A CA 1
ATOM 2194 C C . TYR A 1 278 ? 3.805 3.315 -20.882 1.00 78.38 278 TYR A C 1
ATOM 2196 O O . TYR A 1 278 ? 3.786 2.095 -21.023 1.00 78.38 278 TYR A O 1
ATOM 2204 N N . MET A 1 279 ? 2.694 4.043 -21.071 1.00 79.19 279 MET A N 1
ATOM 2205 C CA . MET A 1 279 ? 1.387 3.418 -21.344 1.00 79.19 279 MET A CA 1
ATOM 2206 C C . MET A 1 279 ? 1.405 2.520 -22.580 1.00 79.19 279 MET A C 1
ATOM 2208 O O . MET A 1 279 ? 0.753 1.480 -22.589 1.00 79.19 279 MET A O 1
ATOM 2212 N N . HIS A 1 280 ? 2.147 2.911 -23.619 1.00 78.75 280 HIS A N 1
ATOM 2213 C CA . HIS A 1 280 ? 2.251 2.111 -24.837 1.00 78.75 280 HIS A CA 1
ATOM 2214 C C . HIS A 1 280 ? 2.972 0.777 -24.596 1.00 78.75 280 HIS A C 1
ATOM 2216 O O . HIS A 1 280 ? 2.657 -0.198 -25.270 1.00 78.75 280 HIS A O 1
ATOM 2222 N N . MET A 1 281 ? 3.880 0.713 -23.615 1.00 79.38 281 MET A N 1
ATOM 2223 C CA . MET A 1 281 ? 4.594 -0.517 -23.264 1.00 79.38 281 MET A CA 1
ATOM 2224 C C . MET A 1 281 ? 3.656 -1.524 -22.590 1.00 79.38 281 MET A C 1
ATOM 2226 O O . MET A 1 281 ? 3.754 -2.716 -22.846 1.00 79.38 281 MET A O 1
ATOM 2230 N N . PHE A 1 282 ? 2.676 -1.047 -21.817 1.00 80.31 282 PHE A N 1
ATOM 2231 C CA . PHE A 1 282 ? 1.651 -1.880 -21.173 1.00 80.31 282 PHE A CA 1
ATOM 2232 C C . PHE A 1 282 ? 0.424 -2.159 -22.056 1.00 80.31 282 PHE A C 1
ATOM 2234 O O . PHE A 1 282 ? -0.558 -2.729 -21.584 1.00 80.31 282 PHE A O 1
ATOM 2241 N N . ARG A 1 283 ? 0.451 -1.798 -23.348 1.00 74.56 283 ARG A N 1
ATOM 2242 C CA . ARG A 1 283 ? -0.661 -2.067 -24.280 1.00 74.56 283 ARG A CA 1
ATOM 2243 C C . ARG A 1 283 ? -0.944 -3.565 -24.447 1.00 74.56 283 ARG A C 1
ATOM 2245 O O . ARG A 1 283 ? -2.077 -3.933 -24.729 1.00 74.56 283 ARG A O 1
ATOM 2252 N N . HIS A 1 284 ? 0.073 -4.399 -24.245 1.00 72.56 284 HIS A N 1
ATOM 2253 C CA . HIS A 1 284 ? 0.004 -5.857 -24.338 1.00 72.56 284 HIS A CA 1
ATOM 2254 C C . HIS A 1 284 ? 0.095 -6.532 -22.961 1.00 72.56 284 HIS A C 1
ATOM 2256 O O . HIS A 1 284 ? 0.590 -7.652 -22.863 1.00 72.56 284 HIS A O 1
ATOM 2262 N N . ALA A 1 285 ? -0.356 -5.857 -21.894 1.00 73.12 285 ALA A N 1
ATOM 2263 C CA . ALA A 1 285 ? -0.269 -6.362 -20.520 1.00 73.12 285 ALA A CA 1
ATOM 2264 C C . ALA A 1 285 ? -0.842 -7.781 -20.350 1.00 73.12 285 ALA A C 1
ATOM 2266 O O . ALA A 1 285 ? -0.297 -8.560 -19.580 1.00 73.12 285 ALA A O 1
ATOM 2267 N N . GLU A 1 286 ? -1.879 -8.142 -21.110 1.00 72.69 286 GLU A N 1
ATOM 2268 C CA . GLU A 1 286 ? -2.489 -9.483 -21.098 1.00 72.69 286 GLU A CA 1
ATOM 2269 C C . GLU A 1 286 ? -1.533 -10.601 -21.537 1.00 72.69 286 GLU A C 1
ATOM 2271 O O . GLU A 1 286 ? -1.709 -11.750 -21.153 1.00 72.69 286 GLU A O 1
ATOM 2276 N N . THR A 1 287 ? -0.517 -10.267 -22.333 1.00 76.00 287 THR A N 1
ATOM 2277 C CA . THR A 1 287 ? 0.490 -11.220 -22.825 1.00 76.00 287 THR A CA 1
ATOM 2278 C C . THR A 1 287 ? 1.768 -11.214 -21.993 1.00 76.00 287 THR A C 1
ATOM 2280 O O . THR A 1 287 ? 2.656 -12.029 -22.231 1.00 76.00 287 THR A O 1
ATOM 2283 N N . MET A 1 288 ? 1.892 -10.286 -21.039 1.00 82.94 288 MET A N 1
ATOM 2284 C CA . MET A 1 288 ? 3.084 -10.185 -20.210 1.00 82.94 288 MET A CA 1
ATOM 2285 C C . MET A 1 288 ? 3.145 -11.331 -19.204 1.00 82.94 288 MET A C 1
ATOM 2287 O O . MET A 1 288 ? 2.143 -11.694 -18.592 1.00 82.94 288 MET A O 1
ATOM 2291 N N . THR A 1 289 ? 4.345 -11.853 -18.979 1.00 81.50 289 THR A N 1
ATOM 2292 C CA . THR A 1 289 ? 4.601 -12.897 -17.986 1.00 81.50 289 THR A CA 1
ATOM 2293 C C . THR A 1 289 ? 5.735 -12.465 -17.064 1.00 81.50 289 THR A C 1
ATOM 2295 O O . THR A 1 289 ? 6.647 -11.745 -17.471 1.00 81.50 289 THR A O 1
ATOM 2298 N N . CYS A 1 290 ? 5.704 -12.894 -15.802 1.00 80.69 290 CYS A N 1
ATOM 2299 C CA . CYS A 1 290 ? 6.862 -12.746 -14.919 1.00 80.69 290 CYS A CA 1
ATOM 2300 C C . CYS A 1 290 ? 7.959 -13.775 -15.240 1.00 80.69 290 CYS A C 1
ATOM 2302 O O . CYS A 1 290 ? 9.096 -13.622 -14.795 1.00 80.69 290 CYS A O 1
ATOM 2304 N N . GLY A 1 291 ? 7.646 -14.822 -16.016 1.00 81.50 291 GLY A N 1
ATOM 2305 C CA . GLY A 1 291 ? 8.531 -15.966 -16.222 1.00 81.50 291 GLY A CA 1
ATOM 2306 C C . GLY A 1 291 ? 9.002 -16.531 -14.878 1.00 81.50 291 GLY A C 1
ATOM 2307 O O . GLY A 1 291 ? 8.211 -16.720 -13.959 1.00 81.50 291 GLY A O 1
ATOM 2308 N N . HIS A 1 292 ? 10.312 -16.724 -14.736 1.00 81.06 292 HIS A N 1
ATOM 2309 C CA . HIS A 1 292 ? 10.948 -17.133 -13.475 1.00 81.06 292 HIS A CA 1
ATOM 2310 C C . HIS A 1 292 ? 11.418 -15.956 -12.606 1.00 81.06 292 HIS A C 1
ATOM 2312 O O . HIS A 1 292 ? 12.242 -16.136 -11.711 1.00 81.06 292 HIS A O 1
ATOM 2318 N N . ARG A 1 293 ? 10.974 -14.729 -12.895 1.00 86.88 293 ARG A N 1
ATOM 2319 C CA . ARG A 1 293 ? 11.412 -13.541 -12.159 1.00 86.88 293 ARG A CA 1
ATOM 2320 C C . ARG A 1 293 ? 10.571 -13.391 -10.893 1.00 86.88 293 ARG A C 1
ATOM 2322 O O . ARG A 1 293 ? 9.350 -13.477 -10.979 1.00 86.88 293 ARG A O 1
ATOM 2329 N N . PRO A 1 294 ? 11.188 -13.065 -9.750 1.00 89.44 294 PRO A N 1
ATOM 2330 C CA . PRO A 1 294 ? 10.466 -12.801 -8.507 1.00 89.44 294 PRO A CA 1
ATOM 2331 C C . PRO A 1 294 ? 9.849 -11.386 -8.445 1.00 89.44 294 PRO A C 1
ATOM 2333 O O . PRO A 1 294 ? 9.579 -10.850 -7.371 1.00 89.44 294 PRO A O 1
ATOM 2336 N N . TYR A 1 295 ? 9.663 -10.740 -9.598 1.00 92.44 295 TYR A N 1
ATOM 2337 C CA . TYR A 1 295 ? 9.053 -9.421 -9.700 1.00 92.44 295 TYR A CA 1
ATOM 2338 C C . TYR A 1 295 ? 8.187 -9.291 -10.949 1.00 92.44 295 TYR A C 1
ATOM 2340 O O . TYR A 1 295 ? 8.407 -9.974 -11.953 1.00 92.44 295 TYR A O 1
ATOM 2348 N N . PHE A 1 296 ? 7.238 -8.358 -10.896 1.00 92.81 296 PHE A N 1
ATOM 2349 C CA . PHE A 1 296 ? 6.378 -8.008 -12.013 1.00 92.81 296 PHE A CA 1
ATOM 2350 C C . PHE A 1 296 ? 5.935 -6.540 -11.957 1.00 92.81 296 PHE A C 1
ATOM 2352 O O . PHE A 1 296 ? 5.496 -6.046 -10.924 1.00 92.81 296 PHE A O 1
ATOM 2359 N N . LEU A 1 297 ? 6.038 -5.836 -13.078 1.00 91.75 297 LEU A N 1
ATOM 2360 C CA . LEU A 1 297 ? 5.430 -4.541 -13.333 1.00 91.75 297 LEU A CA 1
ATOM 2361 C C . LEU A 1 297 ? 4.078 -4.762 -13.993 1.00 91.75 297 LEU A C 1
ATOM 2363 O O . LEU A 1 297 ? 4.008 -5.292 -15.103 1.00 91.75 297 LEU A O 1
ATOM 2367 N N . VAL A 1 298 ? 3.025 -4.289 -13.339 1.00 90.12 298 VAL A N 1
ATOM 2368 C CA . VAL A 1 298 ? 1.651 -4.399 -13.821 1.00 90.12 298 VAL A CA 1
ATOM 2369 C C . VAL A 1 298 ? 1.014 -3.026 -13.984 1.00 90.12 298 VAL A C 1
ATOM 2371 O O . VAL A 1 298 ? 1.322 -2.072 -13.268 1.00 90.12 298 VAL A O 1
ATOM 2374 N N . LEU A 1 299 ? 0.091 -2.937 -14.936 1.00 88.25 299 LEU A N 1
ATOM 2375 C CA . LEU A 1 299 ? -0.823 -1.816 -15.067 1.00 88.25 299 LEU A CA 1
ATOM 2376 C C . LEU A 1 299 ? -2.081 -2.088 -14.232 1.00 88.25 299 LEU A C 1
ATOM 2378 O O . LEU A 1 299 ? -2.934 -2.876 -14.634 1.00 88.25 299 LEU A O 1
ATOM 2382 N N . GLU A 1 300 ? -2.220 -1.420 -13.091 1.00 86.06 300 GLU A N 1
ATOM 2383 C CA . GLU A 1 300 ? -3.419 -1.509 -12.258 1.00 86.06 300 GLU A CA 1
ATOM 2384 C C . GLU A 1 300 ? -4.428 -0.405 -12.580 1.00 86.06 300 GLU A C 1
ATOM 2386 O O . GLU A 1 300 ? -4.083 0.745 -12.860 1.00 86.06 300 GLU A O 1
ATOM 2391 N N . HIS A 1 301 ? -5.709 -0.758 -12.500 1.00 80.69 301 HIS A N 1
ATOM 2392 C CA . HIS A 1 301 ? -6.830 0.163 -12.631 1.00 80.69 301 HIS A CA 1
ATOM 2393 C C . HIS A 1 301 ? -7.500 0.319 -11.265 1.00 80.69 301 HIS A C 1
ATOM 2395 O O . HIS A 1 301 ? -8.090 -0.632 -10.758 1.00 80.69 301 HIS A O 1
ATOM 2401 N N . ARG A 1 302 ? -7.416 1.514 -10.674 1.00 74.69 302 ARG A N 1
ATOM 2402 C CA . ARG A 1 302 ? -8.038 1.839 -9.381 1.00 74.69 302 ARG A CA 1
ATOM 2403 C C . ARG A 1 302 ? -9.034 2.985 -9.530 1.00 74.69 302 ARG A C 1
ATOM 2405 O O . ARG A 1 302 ? -9.053 3.667 -10.555 1.00 74.69 302 ARG A O 1
ATOM 2412 N N . ALA A 1 303 ? -9.841 3.214 -8.496 1.00 63.59 303 ALA A N 1
ATOM 2413 C CA . ALA A 1 303 ? -10.817 4.305 -8.459 1.00 63.59 303 ALA A CA 1
ATOM 2414 C C . ALA A 1 303 ? -10.171 5.702 -8.651 1.00 63.59 303 ALA A C 1
ATOM 2416 O O . ALA A 1 303 ? -10.754 6.554 -9.316 1.00 63.59 303 ALA A O 1
ATOM 2417 N N . GLY A 1 304 ? -8.908 5.879 -8.232 1.00 62.38 304 GLY A N 1
ATOM 2418 C CA . GLY A 1 304 ? -8.090 7.076 -8.498 1.00 62.38 304 GLY A CA 1
ATOM 2419 C C . GLY A 1 304 ? -7.413 7.135 -9.880 1.00 62.38 304 GLY A C 1
ATOM 2420 O O . GLY A 1 304 ? -6.719 8.097 -10.194 1.00 62.38 304 GLY A O 1
ATOM 2421 N N . GLY A 1 305 ? -7.599 6.125 -10.733 1.00 75.25 305 GLY A N 1
ATOM 2422 C CA . GLY A 1 305 ? -7.037 6.069 -12.083 1.00 75.25 305 GLY A CA 1
ATOM 2423 C C . GLY A 1 305 ? -6.086 4.897 -12.316 1.00 75.25 305 GLY A C 1
ATOM 2424 O O . GLY A 1 305 ? -5.983 3.960 -11.522 1.00 75.25 305 GLY A O 1
ATOM 2425 N N . LYS A 1 306 ? -5.409 4.929 -13.469 1.00 83.75 306 LYS A N 1
ATOM 2426 C CA . LYS A 1 306 ? -4.450 3.885 -13.842 1.00 83.75 306 LYS A CA 1
ATOM 2427 C C . LYS A 1 306 ? -3.105 4.127 -13.163 1.00 83.75 306 LYS A C 1
ATOM 2429 O O . LYS A 1 306 ? -2.649 5.270 -13.089 1.00 83.75 306 LYS A O 1
ATOM 2434 N N . ARG A 1 307 ? -2.458 3.057 -12.717 1.00 87.50 307 ARG A N 1
ATOM 2435 C CA . ARG A 1 307 ? -1.176 3.102 -12.013 1.00 87.50 307 ARG A CA 1
ATOM 2436 C C . ARG A 1 307 ? -0.250 2.009 -12.529 1.00 87.50 307 ARG A C 1
ATOM 2438 O O . ARG A 1 307 ? -0.715 0.928 -12.870 1.00 87.50 307 ARG A O 1
ATOM 2445 N N . ILE A 1 308 ? 1.045 2.290 -12.593 1.00 90.69 308 ILE A N 1
ATOM 2446 C CA . ILE A 1 308 ? 2.068 1.260 -12.787 1.00 90.69 308 ILE A CA 1
ATOM 2447 C C . ILE A 1 308 ? 2.476 0.790 -11.400 1.00 90.69 308 ILE A C 1
ATOM 2449 O O . ILE A 1 308 ? 2.882 1.607 -10.580 1.00 90.69 308 ILE A O 1
ATOM 2453 N N . GLU A 1 309 ? 2.381 -0.502 -11.133 1.00 93.50 309 GLU A N 1
ATOM 2454 C CA . GLU A 1 309 ? 2.809 -1.079 -9.867 1.00 93.50 309 GLU A CA 1
ATOM 2455 C C . GLU A 1 309 ? 3.947 -2.066 -10.093 1.00 93.50 309 GLU A C 1
ATOM 2457 O O . GLU A 1 309 ? 3.805 -3.014 -10.862 1.00 93.50 309 GLU A O 1
ATOM 2462 N N . LEU A 1 310 ? 5.068 -1.843 -9.408 1.00 95.44 310 LEU A N 1
ATOM 2463 C CA . LEU A 1 310 ? 6.084 -2.867 -9.217 1.00 95.44 310 LEU A CA 1
ATOM 2464 C C . LEU A 1 310 ? 5.639 -3.773 -8.075 1.00 95.44 310 LEU A C 1
ATOM 2466 O O . LEU A 1 310 ? 5.383 -3.286 -6.978 1.00 95.44 310 LEU A O 1
ATOM 2470 N N . GLN A 1 311 ? 5.609 -5.072 -8.326 1.00 95.81 311 GLN A N 1
ATOM 2471 C CA . GLN A 1 311 ? 5.365 -6.121 -7.348 1.00 95.81 311 GLN A CA 1
ATOM 2472 C C . GLN A 1 311 ? 6.621 -6.972 -7.233 1.00 95.81 311 GLN A C 1
ATOM 2474 O O . GLN A 1 311 ? 7.159 -7.406 -8.249 1.00 95.81 311 GLN A O 1
ATOM 2479 N N . THR A 1 312 ? 7.080 -7.224 -6.016 1.00 95.75 312 THR A N 1
ATOM 2480 C CA . THR A 1 312 ? 8.176 -8.151 -5.728 1.00 95.75 312 THR A CA 1
ATOM 2481 C C . THR A 1 312 ? 7.762 -9.082 -4.597 1.00 95.75 312 THR A C 1
ATOM 2483 O O . THR A 1 312 ? 7.052 -8.668 -3.674 1.00 95.75 312 THR A O 1
ATOM 2486 N N . TRP A 1 313 ? 8.213 -10.328 -4.654 1.00 94.69 313 TRP A N 1
ATOM 2487 C CA . TRP A 1 313 ? 7.891 -11.360 -3.671 1.00 94.69 313 TRP A CA 1
ATOM 2488 C C . TRP A 1 313 ? 9.097 -12.256 -3.399 1.00 94.69 313 TRP A C 1
ATOM 2490 O O . TRP A 1 313 ? 10.107 -12.184 -4.110 1.00 94.69 313 TRP A O 1
ATOM 2500 N N . ASP A 1 314 ? 8.980 -13.062 -2.344 1.00 93.62 314 ASP A N 1
ATOM 2501 C CA . ASP A 1 314 ? 10.024 -13.953 -1.839 1.00 93.62 314 ASP A CA 1
ATOM 2502 C C . ASP A 1 314 ? 11.364 -13.216 -1.660 1.00 93.62 314 ASP A C 1
ATOM 2504 O O . ASP A 1 314 ? 12.432 -13.748 -1.956 1.00 93.62 314 ASP A O 1
ATOM 2508 N N . LEU A 1 315 ? 11.328 -11.950 -1.214 1.00 93.94 315 LEU A N 1
ATOM 2509 C CA . LEU A 1 315 ? 12.512 -11.080 -1.130 1.00 93.94 315 LEU A CA 1
ATOM 2510 C C . LEU A 1 315 ? 13.610 -11.661 -0.233 1.00 93.94 315 LEU A C 1
ATOM 2512 O O . LEU A 1 315 ? 14.787 -11.374 -0.433 1.00 93.94 315 LEU A O 1
ATOM 2516 N N . GLN A 1 316 ? 13.235 -12.503 0.728 1.00 93.12 316 GLN A N 1
ATOM 2517 C CA . GLN A 1 316 ? 14.174 -13.199 1.606 1.00 93.12 316 GLN A CA 1
ATOM 2518 C C . GLN A 1 316 ? 15.022 -14.247 0.866 1.00 93.12 316 GLN A C 1
ATOM 2520 O O . GLN A 1 316 ? 16.095 -14.614 1.343 1.00 93.12 316 GLN A O 1
ATOM 2525 N N . GLU A 1 317 ? 14.580 -14.713 -0.305 1.00 92.38 317 GLU A N 1
ATOM 2526 C CA . GLU A 1 317 ? 15.329 -15.649 -1.150 1.00 92.38 317 GLU A CA 1
ATOM 2527 C C . GLU A 1 317 ? 16.295 -14.934 -2.115 1.00 92.38 317 GLU A C 1
ATOM 2529 O O . GLU A 1 317 ? 17.109 -15.576 -2.787 1.00 92.38 317 GLU A O 1
ATOM 2534 N N . TRP A 1 318 ? 16.242 -13.599 -2.198 1.00 91.88 318 TRP A N 1
ATOM 2535 C CA . TRP A 1 318 ? 17.068 -12.833 -3.128 1.00 91.88 318 TRP A CA 1
ATOM 2536 C C . TRP A 1 318 ? 18.468 -12.620 -2.555 1.00 91.88 318 TRP A C 1
ATOM 2538 O O . TRP A 1 318 ? 18.670 -11.815 -1.650 1.00 91.88 318 TRP A O 1
ATOM 2548 N N . GLN A 1 319 ? 19.465 -13.279 -3.146 1.00 85.75 319 GLN A N 1
ATOM 2549 C CA . GLN A 1 319 ? 20.866 -13.165 -2.714 1.00 85.75 319 GLN A CA 1
ATOM 2550 C C . GLN A 1 319 ? 21.412 -11.728 -2.777 1.00 85.75 319 GLN A C 1
ATOM 2552 O O . GLN A 1 319 ? 22.158 -11.319 -1.894 1.00 85.75 319 GLN A O 1
ATOM 2557 N N . ASP A 1 320 ? 21.015 -10.962 -3.797 1.00 86.31 320 ASP A N 1
ATOM 2558 C CA . ASP A 1 320 ? 21.478 -9.583 -4.022 1.00 86.31 320 ASP A CA 1
ATOM 2559 C C . ASP A 1 320 ? 20.516 -8.518 -3.457 1.00 86.31 320 ASP A C 1
ATOM 2561 O O . ASP A 1 320 ? 20.691 -7.323 -3.720 1.00 86.31 320 ASP A O 1
ATOM 2565 N N . GLY A 1 321 ? 19.454 -8.936 -2.758 1.00 89.81 321 GLY A N 1
ATOM 2566 C CA . GLY A 1 321 ? 18.363 -8.052 -2.352 1.00 89.81 321 GLY A CA 1
ATOM 2567 C C . GLY A 1 321 ? 17.802 -7.218 -3.513 1.00 89.81 321 GLY A C 1
ATOM 2568 O O . GLY A 1 321 ? 17.821 -7.620 -4.679 1.00 89.81 321 GLY A O 1
ATOM 2569 N N . LEU A 1 322 ? 17.346 -6.002 -3.226 1.00 93.06 322 LEU A N 1
ATOM 2570 C CA . LEU A 1 322 ? 16.820 -5.069 -4.228 1.00 93.06 322 LEU A CA 1
ATOM 2571 C C . LEU A 1 322 ? 17.922 -4.392 -5.060 1.00 93.06 322 LEU A C 1
ATOM 2573 O O . LEU A 1 322 ? 17.618 -3.670 -6.019 1.00 93.06 322 LEU A O 1
ATOM 2577 N N . THR A 1 323 ? 19.201 -4.625 -4.750 1.00 90.69 323 THR A N 1
ATOM 2578 C CA . THR A 1 323 ? 20.336 -3.972 -5.423 1.00 90.69 323 THR A CA 1
ATOM 2579 C C . THR A 1 323 ? 20.357 -4.267 -6.920 1.00 90.69 323 THR A C 1
ATOM 2581 O O . THR A 1 323 ? 20.527 -3.354 -7.731 1.00 90.69 323 THR A O 1
ATOM 2584 N N . ARG A 1 324 ? 20.117 -5.519 -7.327 1.00 87.75 324 ARG A N 1
ATOM 2585 C CA . ARG A 1 324 ? 20.084 -5.884 -8.752 1.00 87.75 324 ARG A CA 1
ATOM 2586 C C . ARG A 1 324 ? 19.000 -5.117 -9.512 1.00 87.75 324 ARG A C 1
ATOM 2588 O O . ARG A 1 324 ? 19.267 -4.565 -10.579 1.00 87.75 324 ARG A O 1
ATOM 2595 N N . LEU A 1 325 ? 17.793 -5.041 -8.949 1.00 91.12 325 LEU A N 1
ATOM 2596 C CA . LEU A 1 325 ? 16.674 -4.315 -9.554 1.00 91.12 325 LEU A CA 1
ATOM 2597 C C . LEU A 1 325 ? 16.937 -2.800 -9.590 1.00 91.12 325 LEU A C 1
ATOM 2599 O O . LEU A 1 325 ? 16.601 -2.130 -10.567 1.00 91.12 325 LEU A O 1
ATOM 2603 N N . THR A 1 326 ? 17.614 -2.275 -8.568 1.00 92.62 326 THR A N 1
ATOM 2604 C CA . THR A 1 326 ? 18.086 -0.884 -8.504 1.00 92.62 326 THR A CA 1
ATOM 2605 C C . THR A 1 326 ? 19.071 -0.565 -9.634 1.00 92.62 326 THR A C 1
ATOM 2607 O O . THR A 1 326 ? 18.951 0.460 -10.302 1.00 92.62 326 THR A O 1
ATOM 2610 N N . VAL A 1 327 ? 20.040 -1.446 -9.903 1.00 91.25 327 VAL A N 1
ATOM 2611 C CA . VAL A 1 327 ? 21.010 -1.253 -10.995 1.00 91.25 327 VAL A CA 1
ATOM 2612 C C . VAL A 1 327 ? 20.328 -1.294 -12.364 1.00 91.25 327 VAL A C 1
ATOM 2614 O O . VAL A 1 327 ? 20.612 -0.440 -13.205 1.00 91.25 327 VAL A O 1
ATOM 2617 N N . GLU A 1 328 ? 19.415 -2.242 -12.584 1.00 89.81 328 GLU A N 1
ATOM 2618 C CA . GLU A 1 328 ? 18.661 -2.356 -13.841 1.00 89.81 328 GLU A CA 1
ATOM 2619 C C . GLU A 1 328 ? 17.798 -1.116 -14.107 1.00 89.81 328 GLU A C 1
ATOM 2621 O O . GLU A 1 328 ? 17.875 -0.519 -15.184 1.00 89.81 328 GLU A O 1
ATOM 2626 N N . THR A 1 329 ? 17.035 -0.674 -13.103 1.00 90.44 329 THR A N 1
ATOM 2627 C CA . THR A 1 329 ? 16.198 0.533 -13.200 1.00 90.44 329 THR A CA 1
ATOM 2628 C C . THR A 1 329 ? 17.030 1.790 -13.419 1.00 90.44 329 THR A C 1
ATOM 2630 O O . THR A 1 329 ? 16.662 2.619 -14.248 1.00 90.44 329 THR A O 1
ATOM 2633 N N . ARG A 1 330 ? 18.188 1.922 -12.766 1.00 90.62 330 ARG A N 1
ATOM 2634 C CA . ARG A 1 330 ? 19.092 3.060 -12.979 1.00 90.62 330 ARG A CA 1
ATOM 2635 C C . ARG A 1 330 ? 19.718 3.075 -14.375 1.00 90.62 330 ARG A C 1
ATOM 2637 O O . ARG A 1 330 ? 19.842 4.139 -14.974 1.00 90.62 330 ARG A O 1
ATOM 2644 N N . ARG A 1 331 ? 20.152 1.920 -14.891 1.00 88.88 331 ARG A N 1
ATOM 2645 C CA . ARG A 1 331 ? 20.851 1.829 -16.188 1.00 88.88 331 ARG A CA 1
ATOM 2646 C C . ARG A 1 331 ? 19.914 1.942 -17.380 1.00 88.88 331 ARG A C 1
ATOM 2648 O O . ARG A 1 331 ? 20.284 2.541 -18.388 1.00 88.88 331 ARG A O 1
ATOM 2655 N N . HIS A 1 332 ? 18.734 1.340 -17.284 1.00 86.44 332 HIS A N 1
ATOM 2656 C CA . HIS A 1 332 ? 17.853 1.150 -18.434 1.00 86.44 332 HIS A CA 1
ATOM 2657 C C . HIS A 1 332 ? 16.445 1.722 -18.234 1.00 86.44 332 HIS A C 1
ATOM 2659 O O . HIS A 1 332 ? 15.602 1.624 -19.132 1.00 86.44 332 HIS A O 1
ATOM 2665 N N . GLY A 1 333 ? 16.176 2.333 -17.077 1.00 85.62 333 GLY A N 1
ATOM 2666 C CA . GLY A 1 333 ? 14.833 2.745 -16.692 1.00 85.62 333 GLY A CA 1
ATOM 2667 C C . GLY A 1 333 ? 13.905 1.544 -16.514 1.00 85.62 333 GLY A C 1
ATOM 2668 O O . GLY A 1 333 ? 14.313 0.382 -16.545 1.00 85.62 333 GLY A O 1
ATOM 2669 N N . ILE A 1 334 ? 12.608 1.816 -16.392 1.00 87.62 334 ILE A N 1
ATOM 2670 C CA . ILE A 1 334 ? 11.613 0.739 -16.322 1.00 87.62 334 ILE A CA 1
ATOM 2671 C C . ILE A 1 334 ? 11.368 0.058 -17.669 1.00 87.62 334 ILE A C 1
ATOM 2673 O O . ILE A 1 334 ? 10.818 -1.037 -17.699 1.00 87.62 334 ILE A O 1
ATOM 2677 N N . LYS A 1 335 ? 11.771 0.685 -18.784 1.00 85.75 335 LYS A N 1
ATOM 2678 C CA . LYS A 1 335 ? 11.552 0.154 -20.135 1.00 85.75 335 LYS A CA 1
ATOM 2679 C C . LYS A 1 335 ? 12.083 -1.273 -20.247 1.00 85.75 335 LYS A C 1
ATOM 2681 O O . LYS A 1 335 ? 11.361 -2.159 -20.689 1.00 85.75 335 LYS A O 1
ATOM 2686 N N . ARG A 1 336 ? 13.311 -1.503 -19.773 1.00 84.50 336 ARG A N 1
ATOM 2687 C CA . ARG A 1 336 ? 13.924 -2.832 -19.791 1.00 84.50 336 ARG A CA 1
ATOM 2688 C C . ARG A 1 336 ? 13.160 -3.833 -18.935 1.00 84.50 336 ARG A C 1
ATOM 2690 O O . ARG A 1 336 ? 12.993 -4.968 -19.355 1.00 84.50 336 ARG A O 1
ATOM 2697 N N . LEU A 1 337 ? 12.671 -3.421 -17.766 1.00 88.00 337 LEU A N 1
ATOM 2698 C CA . LEU A 1 337 ? 11.863 -4.296 -16.918 1.00 88.00 337 LEU A CA 1
ATOM 2699 C C . LEU A 1 337 ? 10.577 -4.730 -17.624 1.00 88.00 337 LEU A C 1
ATOM 2701 O O . LEU A 1 337 ? 10.224 -5.898 -17.555 1.00 88.00 337 LEU A O 1
ATOM 2705 N N . VAL A 1 338 ? 9.919 -3.822 -18.349 1.00 86.00 338 VAL A N 1
ATOM 2706 C CA . VAL A 1 338 ? 8.719 -4.155 -19.127 1.00 86.00 338 VAL A CA 1
ATOM 2707 C C . VAL A 1 338 ? 9.053 -5.060 -20.315 1.00 86.00 338 VAL A C 1
ATOM 2709 O O . VAL A 1 338 ? 8.360 -6.048 -20.533 1.00 86.00 338 VAL A O 1
ATOM 2712 N N . GLU A 1 339 ? 10.133 -4.781 -21.051 1.00 84.19 339 GLU A N 1
ATOM 2713 C CA . GLU A 1 339 ? 10.601 -5.631 -22.161 1.00 84.19 339 GLU A CA 1
ATOM 2714 C C . GLU A 1 339 ? 10.884 -7.068 -21.715 1.00 84.19 339 GLU A C 1
ATOM 2716 O O . GLU A 1 339 ? 10.568 -8.011 -22.429 1.00 84.19 339 GLU A O 1
ATOM 2721 N N . LEU A 1 340 ? 11.445 -7.239 -20.518 1.00 84.94 340 LEU A N 1
ATOM 2722 C CA . LEU A 1 340 ? 11.767 -8.542 -19.936 1.00 84.94 340 LEU A CA 1
ATOM 2723 C C . LEU A 1 340 ? 10.536 -9.369 -19.528 1.00 84.94 340 LEU A C 1
ATOM 2725 O O . LEU A 1 340 ? 10.697 -10.539 -19.172 1.00 84.94 340 LEU A O 1
ATOM 2729 N N . GLN A 1 341 ? 9.352 -8.754 -19.541 1.00 86.50 341 GLN A N 1
ATOM 2730 C CA . GLN A 1 341 ? 8.062 -9.389 -19.267 1.00 86.50 341 GLN A CA 1
ATOM 2731 C C . GLN A 1 341 ? 7.262 -9.656 -20.534 1.00 86.50 341 GLN A C 1
ATOM 2733 O O . GLN A 1 341 ? 6.249 -10.349 -20.475 1.00 86.50 341 GLN A O 1
ATOM 2738 N N . LEU A 1 342 ? 7.664 -9.080 -21.668 1.00 80.69 342 LEU A N 1
ATOM 2739 C CA . LEU A 1 342 ? 7.050 -9.419 -22.939 1.00 80.69 342 LEU A CA 1
ATOM 2740 C C . LEU A 1 342 ? 7.392 -10.877 -23.264 1.00 80.69 342 LEU A C 1
ATOM 2742 O O . LEU A 1 342 ? 8.502 -11.325 -22.962 1.00 80.69 342 LEU A O 1
ATOM 2746 N N . PRO A 1 343 ? 6.453 -11.626 -23.859 1.00 70.44 343 PRO A N 1
ATOM 2747 C CA . PRO A 1 343 ? 6.730 -12.987 -24.271 1.00 70.44 343 PRO A CA 1
ATOM 2748 C C . PRO A 1 343 ? 7.928 -12.969 -25.222 1.00 70.44 343 PRO A C 1
ATOM 2750 O O . PRO A 1 343 ? 7.996 -12.152 -26.146 1.00 70.44 343 PRO A O 1
ATOM 2753 N N . ASN A 1 344 ? 8.893 -13.853 -24.972 1.00 63.25 344 ASN A N 1
ATOM 2754 C CA . ASN A 1 344 ? 9.960 -14.108 -25.923 1.00 63.25 344 ASN A CA 1
ATOM 2755 C C . ASN A 1 344 ? 9.295 -14.599 -27.206 1.00 63.25 344 ASN A C 1
ATOM 2757 O O . ASN A 1 344 ? 8.802 -15.720 -27.268 1.00 63.25 344 ASN A O 1
ATOM 2761 N N . ILE A 1 345 ? 9.293 -13.764 -28.241 1.00 52.56 345 ILE A N 1
ATOM 2762 C CA . ILE A 1 345 ? 8.736 -14.120 -29.553 1.00 52.56 345 ILE A CA 1
ATOM 2763 C C . ILE A 1 345 ? 9.453 -15.378 -30.102 1.00 52.56 345 ILE A C 1
ATOM 2765 O O . ILE A 1 345 ? 8.869 -16.197 -30.802 1.00 52.56 345 ILE A O 1
ATOM 2769 N N . TRP A 1 346 ? 10.695 -15.599 -29.667 1.00 48.44 346 TRP A N 1
ATOM 2770 C CA . TRP A 1 346 ? 11.506 -16.774 -29.977 1.00 48.44 346 TRP A CA 1
ATOM 2771 C C . TRP A 1 346 ? 11.084 -18.054 -29.235 1.00 48.44 346 TRP A C 1
ATOM 2773 O O . TRP A 1 346 ? 11.300 -19.140 -29.761 1.00 48.44 346 TRP A O 1
ATOM 2783 N N . ASP A 1 347 ? 10.442 -17.946 -28.065 1.00 50.41 347 ASP A N 1
ATOM 2784 C CA . ASP A 1 347 ? 9.847 -19.100 -27.368 1.00 50.41 347 ASP A CA 1
ATOM 2785 C C . ASP A 1 347 ? 8.480 -19.476 -27.977 1.00 50.41 347 ASP A C 1
ATOM 2787 O O . ASP A 1 347 ? 8.000 -20.590 -27.794 1.00 50.41 347 ASP A O 1
ATOM 2791 N N . SER A 1 348 ? 7.849 -18.573 -28.740 1.00 46.91 348 SER A N 1
ATOM 2792 C CA . SER A 1 348 ? 6.694 -18.904 -29.590 1.00 46.91 348 SER A CA 1
ATOM 2793 C C . SER A 1 348 ? 7.091 -19.465 -30.960 1.00 46.91 348 SER A C 1
ATOM 2795 O O . SER A 1 348 ? 6.335 -20.258 -31.517 1.00 46.91 348 SER A O 1
ATOM 2797 N N . ASP A 1 349 ? 8.273 -19.120 -31.482 1.00 44.03 349 ASP A N 1
ATOM 2798 C CA . ASP A 1 349 ? 8.797 -19.680 -32.736 1.00 44.03 349 ASP A CA 1
ATOM 2799 C C . ASP A 1 349 ? 9.312 -21.117 -32.574 1.00 44.03 349 ASP A C 1
ATOM 2801 O O . ASP A 1 349 ? 9.297 -21.865 -33.546 1.00 44.03 349 ASP A O 1
ATOM 2805 N N . SER A 1 350 ? 9.721 -21.547 -31.373 1.00 49.25 350 SER A N 1
ATOM 2806 C CA . SER A 1 350 ? 10.017 -22.963 -31.108 1.00 49.25 350 SER A CA 1
ATOM 2807 C C . SER A 1 350 ? 8.749 -23.816 -31.149 1.00 49.25 350 SER A C 1
ATOM 2809 O O . SER A 1 350 ? 8.762 -24.865 -31.775 1.00 49.25 350 SER A O 1
ATOM 2811 N N . VAL A 1 351 ? 7.631 -23.333 -30.598 1.00 51.16 351 VAL A N 1
ATOM 2812 C CA . VAL A 1 351 ? 6.322 -24.010 -30.684 1.00 51.16 351 VAL A CA 1
ATOM 2813 C C . VAL A 1 351 ? 5.774 -23.980 -32.113 1.00 51.16 351 VAL A C 1
ATOM 2815 O O . VAL A 1 351 ? 5.220 -24.970 -32.585 1.00 51.16 351 VAL A O 1
ATOM 2818 N N . LEU A 1 352 ? 5.952 -22.869 -32.838 1.00 51.16 352 LEU A N 1
ATOM 2819 C CA . LEU A 1 352 ? 5.579 -22.783 -34.252 1.00 51.16 352 LEU A CA 1
ATOM 2820 C C . LEU A 1 352 ? 6.467 -23.688 -35.119 1.00 51.16 352 LEU A C 1
ATOM 2822 O O . LEU A 1 352 ? 5.974 -24.332 -36.037 1.00 51.16 352 LEU A O 1
ATOM 2826 N N . GLY A 1 353 ? 7.763 -23.748 -34.815 1.00 54.50 353 GLY A N 1
ATOM 2827 C CA . GLY A 1 353 ? 8.748 -24.603 -35.464 1.00 54.50 353 GLY A CA 1
ATOM 2828 C C . GLY A 1 353 ? 8.482 -26.080 -35.205 1.00 54.50 353 GLY A C 1
ATOM 2829 O O . GLY A 1 353 ? 8.459 -26.850 -36.154 1.00 54.50 353 GLY A O 1
ATOM 2830 N N . GLU A 1 354 ? 8.194 -26.470 -33.965 1.00 56.47 354 GLU A N 1
ATOM 2831 C CA . GLU A 1 354 ? 7.795 -27.831 -33.599 1.00 56.47 354 GLU A CA 1
ATOM 2832 C C . GLU A 1 354 ? 6.476 -28.216 -34.274 1.00 56.47 354 GLU A C 1
ATOM 2834 O O . GLU A 1 354 ? 6.434 -29.242 -34.937 1.00 56.47 354 GLU A O 1
ATOM 2839 N N . ALA A 1 355 ? 5.443 -27.366 -34.243 1.00 56.78 355 ALA A N 1
ATOM 2840 C CA . ALA A 1 355 ? 4.163 -27.635 -34.909 1.00 56.78 355 ALA A CA 1
ATOM 2841 C C . ALA A 1 355 ? 4.260 -27.662 -36.449 1.00 56.78 355 ALA A C 1
ATOM 2843 O O . ALA A 1 355 ? 3.504 -28.370 -37.124 1.00 56.78 355 ALA A O 1
ATOM 2844 N N . LEU A 1 356 ? 5.177 -26.885 -37.036 1.00 55.31 356 LEU A N 1
ATOM 2845 C CA . LEU A 1 356 ? 5.491 -26.959 -38.462 1.00 55.31 356 LEU A CA 1
ATOM 2846 C C . LEU A 1 356 ? 6.241 -28.254 -38.780 1.00 55.31 356 LEU A C 1
ATOM 2848 O O . LEU A 1 356 ? 5.873 -28.933 -39.734 1.00 55.31 356 LEU A O 1
ATOM 2852 N N . MET A 1 357 ? 7.236 -28.629 -37.975 1.00 60.09 357 MET A N 1
ATOM 2853 C CA . MET A 1 357 ? 7.998 -29.869 -38.143 1.00 60.09 357 MET A CA 1
ATOM 2854 C C . MET A 1 357 ? 7.119 -31.114 -37.953 1.00 60.09 357 MET A C 1
ATOM 2856 O O . MET A 1 357 ? 7.202 -32.024 -38.769 1.00 60.09 357 MET A O 1
ATOM 2860 N N . GLU A 1 358 ? 6.197 -31.122 -36.988 1.00 60.88 358 GLU A N 1
ATOM 2861 C CA . GLU A 1 358 ? 5.220 -32.203 -36.772 1.00 60.88 358 GLU A CA 1
ATOM 2862 C C . GLU A 1 358 ? 4.259 -32.355 -37.967 1.00 60.88 358 GLU A C 1
ATOM 2864 O O . GLU A 1 358 ? 3.921 -33.468 -38.383 1.00 60.88 358 GLU A O 1
ATOM 2869 N N . ASN A 1 359 ? 3.859 -31.234 -38.582 1.00 57.00 359 ASN A N 1
ATOM 2870 C CA . ASN A 1 359 ? 3.083 -31.242 -39.823 1.00 57.00 359 ASN A CA 1
ATOM 2871 C C . ASN A 1 359 ? 3.909 -31.742 -41.013 1.00 57.00 359 ASN A C 1
ATOM 2873 O O . ASN A 1 359 ? 3.389 -32.496 -41.836 1.00 57.00 359 ASN A O 1
ATOM 2877 N N . PHE A 1 360 ? 5.185 -31.363 -41.121 1.00 56.53 360 PHE A N 1
ATOM 2878 C CA . PHE A 1 360 ? 6.060 -31.858 -42.184 1.00 56.53 360 PHE A CA 1
ATOM 2879 C C . PHE A 1 360 ? 6.335 -33.358 -42.041 1.00 56.53 360 PHE A C 1
ATOM 2881 O O . PHE A 1 360 ? 6.221 -34.075 -43.032 1.00 56.53 360 PHE A O 1
ATOM 2888 N N . GLU A 1 361 ? 6.592 -33.864 -40.835 1.00 55.19 361 GLU A N 1
ATOM 2889 C CA . GLU A 1 361 ? 6.771 -35.299 -40.575 1.00 55.19 361 GLU A CA 1
ATOM 2890 C C . GLU A 1 361 ? 5.488 -36.095 -40.856 1.00 55.19 361 GLU A C 1
ATOM 2892 O O . GLU A 1 361 ? 5.536 -37.137 -41.514 1.00 55.19 361 GLU A O 1
ATOM 2897 N N . SER A 1 362 ? 4.323 -35.560 -40.477 1.00 56.59 362 SER A N 1
ATOM 2898 C CA . SER A 1 362 ? 3.021 -36.157 -40.809 1.00 56.59 362 SER A CA 1
ATOM 2899 C C . SER A 1 362 ? 2.749 -36.178 -42.319 1.00 56.59 362 SER A C 1
ATOM 2901 O O . SER A 1 362 ? 2.161 -37.128 -42.839 1.00 56.59 362 SER A O 1
ATOM 2903 N N . THR A 1 363 ? 3.207 -35.157 -43.049 1.00 56.94 363 THR A N 1
ATOM 2904 C CA . THR A 1 363 ? 3.041 -35.070 -44.508 1.00 56.94 363 THR A CA 1
ATOM 2905 C C . THR A 1 363 ? 4.012 -36.000 -45.242 1.00 56.94 363 THR A C 1
ATOM 2907 O O . THR A 1 363 ? 3.627 -36.632 -46.223 1.00 56.94 363 THR A O 1
ATOM 2910 N N . VAL A 1 364 ? 5.248 -36.149 -44.757 1.00 55.34 364 VAL A N 1
ATOM 2911 C CA . VAL A 1 364 ? 6.239 -37.086 -45.315 1.00 55.34 364 VAL A CA 1
ATOM 2912 C C . VAL A 1 364 ? 5.798 -38.538 -45.105 1.00 55.34 364 VAL A C 1
ATOM 2914 O O . VAL A 1 364 ? 5.824 -39.314 -46.059 1.00 55.34 364 VAL A O 1
ATOM 2917 N N . LEU A 1 365 ? 5.269 -38.882 -43.925 1.00 52.34 365 LEU A N 1
ATOM 2918 C CA . LEU A 1 365 ? 4.669 -40.199 -43.666 1.00 52.34 365 LEU A CA 1
ATOM 2919 C C . LEU A 1 365 ? 3.453 -40.478 -44.564 1.00 52.34 365 LEU A C 1
ATOM 2921 O O . LEU A 1 365 ? 3.298 -41.592 -45.064 1.00 52.34 365 LEU A O 1
ATOM 2925 N N . ALA A 1 366 ? 2.607 -39.476 -44.825 1.00 51.88 366 ALA A N 1
ATOM 2926 C CA . ALA A 1 366 ? 1.472 -39.616 -45.739 1.00 51.88 366 ALA A CA 1
ATOM 2927 C C . ALA A 1 366 ? 1.908 -39.812 -47.205 1.00 51.88 366 ALA A C 1
ATOM 2929 O O . ALA A 1 366 ? 1.265 -40.562 -47.942 1.00 51.88 366 ALA A O 1
ATOM 2930 N N . VAL A 1 367 ? 3.009 -39.183 -47.629 1.00 53.81 367 VAL A N 1
ATOM 2931 C CA . VAL A 1 367 ? 3.579 -39.336 -48.978 1.00 53.81 367 VAL A CA 1
ATOM 2932 C C . VAL A 1 367 ? 4.294 -40.680 -49.145 1.00 53.81 367 VAL A C 1
ATOM 2934 O O . VAL A 1 367 ? 4.136 -41.309 -50.190 1.00 53.81 367 VAL A O 1
ATOM 2937 N N . GLU A 1 368 ? 5.002 -41.183 -48.131 1.00 51.50 368 GLU A N 1
ATOM 2938 C CA . GLU A 1 368 ? 5.587 -42.534 -48.163 1.00 51.50 368 GLU A CA 1
ATOM 2939 C C . GLU A 1 368 ? 4.511 -43.633 -48.153 1.00 51.50 368 GLU A C 1
ATOM 2941 O O . GLU A 1 368 ? 4.613 -44.611 -48.898 1.00 51.50 368 GLU A O 1
ATOM 2946 N N . LEU A 1 369 ? 3.422 -43.448 -47.397 1.00 48.97 369 LEU A N 1
ATOM 2947 C CA . LEU A 1 369 ? 2.274 -44.363 -47.408 1.00 48.97 369 LEU A CA 1
ATOM 2948 C C . LEU A 1 369 ? 1.497 -44.322 -48.736 1.00 48.97 369 LEU A C 1
ATOM 2950 O O . LEU A 1 369 ? 1.023 -45.363 -49.193 1.00 48.97 369 LEU A O 1
ATOM 2954 N N . ALA A 1 370 ? 1.407 -43.160 -49.393 1.00 51.31 370 ALA A N 1
ATOM 2955 C CA . ALA A 1 370 ? 0.801 -43.027 -50.722 1.00 51.31 370 ALA A CA 1
ATOM 2956 C C . ALA A 1 370 ? 1.712 -43.544 -51.856 1.00 51.31 370 ALA A C 1
ATOM 2958 O O . ALA A 1 370 ? 1.219 -44.075 -52.853 1.00 51.31 370 ALA A O 1
ATOM 2959 N N . GLY A 1 371 ? 3.036 -43.438 -51.702 1.00 44.97 371 GLY A N 1
ATOM 2960 C CA . GLY A 1 371 ? 4.033 -43.963 -52.641 1.00 44.97 371 GLY A CA 1
ATOM 2961 C C . GLY A 1 371 ? 4.143 -45.491 -52.638 1.00 44.97 371 GLY A C 1
ATOM 2962 O O . GLY A 1 371 ? 4.525 -46.078 -53.646 1.00 44.97 371 GLY A O 1
ATOM 2963 N N . SER A 1 372 ? 3.732 -46.146 -51.549 1.00 44.34 372 SER A N 1
ATOM 2964 C CA . SER A 1 372 ? 3.727 -47.611 -51.419 1.00 44.34 372 SER A CA 1
ATOM 2965 C C . SER A 1 372 ? 2.533 -48.300 -52.118 1.00 44.34 372 SER A C 1
ATOM 2967 O O . SER A 1 372 ? 2.493 -49.524 -52.214 1.00 44.34 372 SER A O 1
ATOM 2969 N N . GLN A 1 373 ? 1.566 -47.542 -52.662 1.00 46.59 373 GLN A N 1
ATOM 2970 C CA . GLN A 1 373 ? 0.399 -48.091 -53.383 1.00 46.59 373 GLN A CA 1
ATOM 2971 C C . GLN A 1 373 ? 0.417 -47.925 -54.914 1.00 46.59 373 GLN A C 1
ATOM 2973 O O . GLN A 1 373 ? -0.546 -48.316 -55.570 1.00 46.59 373 GLN A O 1
ATOM 2978 N N . ARG A 1 374 ? 1.494 -47.417 -55.525 1.00 41.88 374 ARG A N 1
ATOM 2979 C CA . ARG A 1 374 ? 1.641 -47.409 -56.996 1.00 41.88 374 ARG A CA 1
ATOM 2980 C C . ARG A 1 374 ? 2.609 -48.492 -57.468 1.00 41.88 374 ARG A C 1
ATOM 2982 O O . ARG A 1 374 ? 3.720 -48.212 -57.904 1.00 41.88 374 ARG A O 1
ATOM 2989 N N . GLY A 1 375 ? 2.145 -49.735 -57.382 1.00 43.47 375 GLY A N 1
ATOM 2990 C CA . GLY A 1 375 ? 2.530 -50.765 -58.341 1.00 43.47 375 GLY A CA 1
ATOM 2991 C C . GLY A 1 375 ? 1.715 -50.583 -59.624 1.00 43.47 375 GLY A C 1
ATOM 2992 O O . GLY A 1 375 ? 0.513 -50.339 -59.540 1.00 43.47 375 GLY A O 1
ATOM 2993 N N . ASP A 1 376 ? 2.397 -50.713 -60.763 1.00 41.59 376 ASP A N 1
ATOM 2994 C CA . ASP A 1 376 ? 1.880 -50.765 -62.140 1.00 41.59 376 ASP A CA 1
ATOM 2995 C C . ASP A 1 376 ? 1.293 -49.425 -62.653 1.00 41.59 376 ASP A C 1
ATOM 2997 O O . ASP A 1 376 ? 0.496 -48.762 -62.004 1.00 41.59 376 ASP A O 1
ATOM 3001 N N . ILE A 1 377 ? 1.658 -48.879 -63.814 1.00 40.53 377 ILE A N 1
ATOM 3002 C CA . ILE A 1 377 ? 1.866 -49.486 -65.128 1.00 40.53 377 ILE A CA 1
ATOM 3003 C C . ILE A 1 377 ? 2.942 -48.671 -65.863 1.00 40.53 377 ILE A C 1
ATOM 3005 O O . ILE A 1 377 ? 2.880 -47.442 -65.931 1.00 40.53 377 ILE A O 1
ATOM 3009 N N . ILE A 1 378 ? 3.918 -49.378 -66.428 1.00 45.75 378 ILE A N 1
ATOM 3010 C CA . ILE A 1 378 ? 4.812 -48.870 -67.468 1.00 45.75 378 ILE A CA 1
ATOM 3011 C C . ILE A 1 378 ? 4.008 -48.897 -68.769 1.00 45.75 378 ILE A C 1
ATOM 3013 O O . ILE A 1 378 ? 3.698 -49.981 -69.257 1.00 45.75 378 ILE A O 1
ATOM 3017 N N . GLU A 1 379 ? 3.687 -47.734 -69.333 1.00 41.41 379 GLU A N 1
ATOM 3018 C CA . GLU A 1 379 ? 3.359 -47.645 -70.754 1.00 41.41 379 GLU A CA 1
ATOM 3019 C C . GLU A 1 379 ? 4.316 -46.697 -71.471 1.00 41.41 379 GLU A C 1
ATOM 3021 O O . GLU A 1 379 ? 4.540 -45.541 -71.111 1.00 41.41 379 GLU A O 1
ATOM 3026 N N . ASP A 1 380 ? 4.915 -47.320 -72.469 1.00 41.19 380 ASP A N 1
ATOM 3027 C CA . ASP A 1 380 ? 5.959 -46.915 -73.374 1.00 41.19 380 ASP A CA 1
ATOM 3028 C C . ASP A 1 380 ? 5.335 -46.089 -74.504 1.00 41.19 380 ASP A C 1
ATOM 3030 O O . ASP A 1 380 ? 4.512 -46.600 -75.264 1.00 41.19 380 ASP A O 1
ATOM 3034 N N . VAL A 1 381 ? 5.698 -44.808 -74.624 1.00 41.03 381 VAL A N 1
ATOM 3035 C CA . VAL A 1 381 ? 5.415 -44.013 -75.828 1.00 41.03 381 VAL A CA 1
ATOM 3036 C C . VAL A 1 381 ? 6.611 -43.118 -76.153 1.00 41.03 381 VAL A C 1
ATOM 3038 O O . VAL A 1 381 ? 6.776 -42.031 -75.609 1.00 41.03 381 VAL A O 1
ATOM 3041 N N . GLY A 1 382 ? 7.406 -43.578 -77.119 1.00 36.56 382 GLY A N 1
ATOM 3042 C CA . GLY A 1 382 ? 7.655 -42.801 -78.336 1.00 36.56 382 GLY A CA 1
ATOM 3043 C C . GLY A 1 382 ? 8.664 -41.651 -78.263 1.00 36.56 382 GLY A C 1
ATOM 3044 O O . GLY A 1 382 ? 8.307 -40.488 -78.133 1.00 36.56 382 GLY A O 1
ATOM 3045 N N . SER A 1 383 ? 9.928 -42.012 -78.471 1.00 37.62 383 SER A N 1
ATOM 3046 C CA . SER A 1 383 ? 10.959 -41.334 -79.278 1.00 37.62 383 SER A CA 1
ATOM 3047 C C . SER A 1 383 ? 10.708 -39.895 -79.807 1.00 37.62 383 SER A C 1
ATOM 3049 O O . SER A 1 383 ? 9.968 -39.732 -80.767 1.00 37.62 383 SER A O 1
ATOM 3051 N N . ALA A 1 384 ? 11.472 -38.927 -79.258 1.00 37.75 384 ALA A N 1
ATOM 3052 C CA . ALA A 1 384 ? 12.400 -37.946 -79.896 1.00 37.75 384 ALA A CA 1
ATOM 3053 C C . ALA A 1 384 ? 11.938 -37.056 -81.104 1.00 37.75 384 ALA A C 1
ATOM 3055 O O . ALA A 1 384 ? 11.064 -37.471 -81.852 1.00 37.75 384 ALA A O 1
ATOM 3056 N N . PRO A 1 385 ? 12.572 -35.883 -81.414 1.00 48.44 385 PRO A N 1
ATOM 3057 C CA . PRO A 1 385 ? 13.923 -35.460 -81.022 1.00 48.44 385 PRO A CA 1
ATOM 3058 C C . PRO A 1 385 ? 14.131 -33.973 -80.639 1.00 48.44 385 PRO A C 1
ATOM 3060 O O . PRO A 1 385 ? 13.270 -33.106 -80.744 1.00 48.44 385 PRO A O 1
ATOM 3063 N N . ALA A 1 386 ? 15.370 -33.725 -80.212 1.00 42.94 386 ALA A N 1
ATOM 3064 C CA . ALA A 1 386 ? 15.985 -32.463 -79.829 1.00 42.94 386 ALA A CA 1
ATOM 3065 C C . ALA A 1 386 ? 16.095 -31.407 -80.948 1.00 42.94 386 ALA A C 1
ATOM 3067 O O . ALA A 1 386 ? 16.474 -31.725 -82.074 1.00 42.94 386 ALA A O 1
ATOM 3068 N N . VAL A 1 387 ? 15.926 -30.134 -80.572 1.00 43.19 387 VAL A N 1
ATOM 3069 C CA . VAL A 1 387 ? 16.475 -28.934 -81.242 1.00 43.19 387 VAL A CA 1
ATOM 3070 C C . VAL A 1 387 ? 16.804 -27.934 -80.118 1.00 43.19 387 VAL A C 1
ATOM 3072 O O . VAL A 1 387 ? 15.902 -27.492 -79.420 1.00 43.19 387 VAL A O 1
ATOM 3075 N N . ARG A 1 388 ? 18.062 -27.898 -79.661 1.00 40.31 388 ARG A N 1
ATOM 3076 C CA . ARG A 1 388 ? 19.135 -26.920 -79.960 1.00 40.31 388 ARG A CA 1
ATOM 3077 C C . ARG A 1 388 ? 18.931 -25.505 -79.395 1.00 40.31 388 ARG A C 1
ATOM 3079 O O . ARG A 1 388 ? 17.932 -24.846 -79.642 1.00 40.31 388 ARG A O 1
ATOM 3086 N N . GLU A 1 389 ? 19.966 -25.092 -78.669 1.00 42.84 389 GLU A N 1
ATOM 3087 C CA . GLU A 1 389 ? 20.207 -23.810 -78.010 1.00 42.84 389 GLU A CA 1
ATOM 3088 C C . GLU A 1 389 ? 20.352 -22.618 -78.981 1.00 42.84 389 GLU A C 1
ATOM 3090 O O . GLU A 1 389 ? 20.976 -22.771 -80.030 1.00 42.84 389 GLU A O 1
ATOM 3095 N N . ALA A 1 390 ? 19.858 -21.457 -78.513 1.00 39.94 390 ALA A N 1
ATOM 3096 C CA . ALA A 1 390 ? 20.473 -20.109 -78.490 1.00 39.94 390 ALA A CA 1
ATOM 3097 C C . ALA A 1 390 ? 20.836 -19.380 -79.812 1.00 39.94 390 ALA A C 1
ATOM 3099 O O . ALA A 1 390 ? 21.088 -20.022 -80.833 1.00 39.94 390 ALA A O 1
ATOM 3100 N N . PRO A 1 391 ? 20.949 -18.028 -79.811 1.00 55.72 391 PRO A N 1
ATOM 3101 C CA . PRO A 1 391 ? 20.949 -17.082 -78.677 1.00 55.72 391 PRO A CA 1
ATOM 3102 C C . PRO A 1 391 ? 19.661 -16.284 -78.448 1.00 55.72 391 PRO A C 1
ATOM 3104 O O . PRO A 1 391 ? 18.931 -16.002 -79.426 1.00 55.72 391 PRO A O 1
#